Protein AF-A0AAD7VUY3-F1 (afdb_monomer)

Structure (mmCIF, N/CA/C/O backbone):
data_AF-A0AAD7VUY3-F1
#
_entry.id   AF-A0AAD7VUY3-F1
#
loop_
_atom_site.group_PDB
_atom_site.id
_atom_site.type_symbol
_atom_site.label_atom_id
_atom_site.label_alt_id
_atom_site.label_comp_id
_atom_site.label_asym_id
_atom_site.label_entity_id
_atom_site.label_seq_id
_atom_site.pdbx_PDB_ins_code
_atom_site.Cartn_x
_atom_site.Cartn_y
_atom_site.Cartn_z
_atom_site.occupancy
_atom_site.B_iso_or_equiv
_atom_site.auth_seq_id
_atom_site.auth_comp_id
_atom_site.auth_asym_id
_atom_site.auth_atom_id
_atom_site.pdbx_PDB_model_num
ATOM 1 N N . MET A 1 1 ? -23.467 48.777 14.451 1.00 49.25 1 MET A N 1
ATOM 2 C CA . MET A 1 1 ? -23.912 47.807 13.416 1.00 49.25 1 MET A CA 1
ATOM 3 C C . MET A 1 1 ? -22.967 47.693 12.213 1.00 49.25 1 MET A C 1
ATOM 5 O O . MET A 1 1 ? -22.760 46.587 11.732 1.00 49.25 1 MET A O 1
ATOM 9 N N . THR A 1 2 ? -22.327 48.772 11.754 1.00 51.03 2 THR A N 1
ATOM 10 C CA . THR A 1 2 ? -21.418 48.788 10.582 1.00 51.03 2 THR A CA 1
ATOM 11 C C . THR A 1 2 ? -20.082 48.049 10.770 1.00 51.03 2 THR A C 1
ATOM 13 O O . THR A 1 2 ? -19.564 47.481 9.811 1.00 51.03 2 THR A O 1
ATOM 16 N N . SER A 1 3 ? -19.543 47.985 11.994 1.00 47.75 3 SER A N 1
ATOM 17 C CA . SER A 1 3 ? -18.291 47.259 12.289 1.00 47.75 3 SER A CA 1
ATOM 18 C C . SER A 1 3 ? -18.449 45.731 12.173 1.00 47.75 3 SER A C 1
ATOM 20 O O . SER A 1 3 ? -17.678 45.078 11.480 1.00 47.75 3 SER A O 1
ATOM 22 N N . ILE A 1 4 ? -19.532 45.169 12.726 1.00 52.69 4 ILE A N 1
ATOM 23 C CA . ILE A 1 4 ? -19.824 43.721 12.690 1.00 52.69 4 ILE A CA 1
ATOM 24 C C . ILE A 1 4 ? -20.051 43.229 11.248 1.00 52.69 4 ILE A C 1
ATOM 26 O O . ILE A 1 4 ? -19.626 42.134 10.880 1.00 52.69 4 ILE A O 1
ATOM 30 N N . HIS A 1 5 ? -20.665 44.059 10.400 1.00 52.66 5 HIS A N 1
ATOM 31 C CA . HIS A 1 5 ? -20.890 43.729 8.992 1.00 52.66 5 HIS A CA 1
ATOM 32 C C . HIS A 1 5 ? -19.583 43.706 8.177 1.00 52.66 5 HIS A C 1
ATOM 34 O O . HIS A 1 5 ? -19.385 42.805 7.361 1.00 52.66 5 HIS A O 1
ATOM 40 N N . LYS A 1 6 ? -18.646 44.629 8.451 1.00 54.22 6 LYS A N 1
ATOM 41 C CA . LYS A 1 6 ? -17.306 44.630 7.836 1.00 54.22 6 LYS A CA 1
ATOM 42 C C . LYS A 1 6 ? -16.489 43.399 8.229 1.00 54.22 6 LYS A C 1
ATOM 44 O O . LYS A 1 6 ? -15.856 42.806 7.359 1.00 54.22 6 LYS A O 1
ATOM 49 N N . THR A 1 7 ? -16.534 42.978 9.492 1.00 55.50 7 THR A N 1
ATOM 50 C CA . THR A 1 7 ? -15.784 41.804 9.972 1.00 55.50 7 THR A CA 1
ATOM 51 C C . THR A 1 7 ? -16.314 40.502 9.366 1.00 55.50 7 THR A C 1
ATOM 53 O O . THR A 1 7 ? -15.530 39.686 8.884 1.00 55.50 7 THR A O 1
ATOM 56 N N . ASN A 1 8 ? -17.640 40.338 9.276 1.00 55.97 8 ASN A N 1
ATOM 57 C CA . ASN A 1 8 ? -18.258 39.171 8.633 1.00 55.97 8 ASN A CA 1
ATOM 58 C C . ASN A 1 8 ? -18.001 39.119 7.118 1.00 55.97 8 ASN A C 1
ATOM 60 O O . ASN A 1 8 ? -17.794 38.041 6.556 1.00 55.97 8 ASN A O 1
ATOM 64 N N . PHE A 1 9 ? -17.964 40.275 6.453 1.00 64.19 9 PHE A N 1
ATOM 65 C CA . PHE A 1 9 ? -17.637 40.372 5.032 1.00 64.19 9 PHE A CA 1
ATOM 66 C C . PHE A 1 9 ? -16.157 40.067 4.754 1.00 64.19 9 PHE A C 1
ATOM 68 O O . PHE A 1 9 ? -15.855 39.267 3.868 1.00 64.19 9 PHE A O 1
ATOM 75 N N . MET A 1 10 ? -15.231 40.613 5.552 1.00 55.19 10 MET A N 1
ATOM 76 C CA . MET A 1 10 ? -13.801 40.301 5.430 1.00 55.19 10 MET A CA 1
ATOM 77 C C . MET A 1 10 ? -13.509 38.825 5.717 1.00 55.19 10 MET A C 1
ATOM 79 O O . MET A 1 10 ? -12.757 38.199 4.971 1.00 55.19 10 MET A O 1
ATOM 83 N N . HIS A 1 11 ? -14.153 38.235 6.728 1.00 57.66 11 HIS A N 1
ATOM 84 C CA . HIS A 1 11 ? -14.020 36.809 7.027 1.00 57.66 11 HIS A CA 1
ATOM 85 C C . HIS A 1 11 ? -14.556 35.927 5.882 1.00 57.66 11 HIS A C 1
ATOM 87 O O . HIS A 1 11 ? -13.942 34.917 5.525 1.00 57.66 11 HIS A O 1
ATOM 93 N N . ARG A 1 12 ? -15.656 36.329 5.226 1.00 53.75 12 ARG A N 1
ATOM 94 C CA . ARG A 1 12 ? -16.167 35.675 4.005 1.00 53.75 12 ARG A CA 1
ATOM 95 C C . ARG A 1 12 ? -15.212 35.797 2.815 1.00 53.75 12 ARG A C 1
ATOM 97 O O . ARG A 1 12 ? -15.033 34.826 2.088 1.00 53.75 12 ARG A O 1
ATOM 104 N N . ILE A 1 13 ? -14.556 36.941 2.629 1.00 61.34 13 ILE A N 1
ATOM 105 C CA . ILE A 1 13 ? -13.566 37.124 1.554 1.00 61.34 13 ILE A CA 1
ATOM 106 C C . ILE A 1 13 ? -12.300 36.305 1.822 1.00 61.34 13 ILE A C 1
ATOM 108 O O . ILE A 1 13 ? -11.814 35.636 0.914 1.00 61.34 13 ILE A O 1
ATOM 112 N N . GLN A 1 14 ? -11.787 36.303 3.055 1.00 54.50 14 GLN A N 1
ATOM 113 C CA . GLN A 1 14 ? -10.605 35.521 3.434 1.00 54.50 14 GLN A CA 1
ATOM 114 C C . GLN A 1 14 ? -10.856 34.008 3.392 1.00 54.50 14 GLN A C 1
ATOM 116 O O . GLN A 1 14 ? -9.965 33.236 3.041 1.00 54.50 14 GLN A O 1
ATOM 121 N N . SER A 1 15 ? -12.061 33.548 3.733 1.00 56.47 15 SER A N 1
ATOM 122 C CA . SER A 1 15 ? -12.431 32.135 3.573 1.00 56.47 15 SER A CA 1
ATOM 123 C C . SER A 1 15 ? -12.619 31.764 2.098 1.00 56.47 15 SER A C 1
ATOM 125 O O . SER A 1 15 ? -12.082 30.748 1.659 1.00 56.47 15 SER A O 1
ATOM 127 N N . ALA A 1 16 ? -13.269 32.613 1.295 1.00 56.62 16 ALA A N 1
ATOM 128 C CA . ALA A 1 16 ? -13.410 32.398 -0.145 1.00 56.62 16 ALA A CA 1
ATOM 129 C C . ALA A 1 16 ? -12.061 32.421 -0.887 1.00 56.62 16 ALA A C 1
ATOM 131 O O . ALA A 1 16 ? -11.849 31.613 -1.794 1.00 56.62 16 ALA A O 1
ATOM 132 N N . SER A 1 17 ? -11.128 33.298 -0.501 1.00 57.00 17 SER A N 1
ATOM 133 C CA . SER A 1 17 ? -9.780 33.347 -1.076 1.00 57.00 17 SER A CA 1
ATOM 134 C C . SER A 1 17 ? -8.950 32.128 -0.675 1.00 57.00 17 SER A C 1
ATOM 136 O O . SER A 1 17 ? -8.280 31.561 -1.533 1.00 57.00 17 SER A O 1
ATOM 138 N N . ARG A 1 18 ? -9.062 31.642 0.571 1.00 57.91 18 ARG A N 1
ATOM 139 C CA . ARG A 1 18 ? -8.413 30.393 1.009 1.00 57.91 18 ARG A CA 1
ATOM 140 C C . ARG A 1 18 ? -8.935 29.165 0.265 1.00 57.91 18 ARG A C 1
ATOM 142 O O . ARG A 1 18 ? -8.127 28.357 -0.183 1.00 57.91 18 ARG A O 1
ATOM 149 N N . VAL A 1 19 ? -10.247 29.053 0.054 1.00 60.50 19 VAL A N 1
ATOM 150 C CA . VAL A 1 19 ? -10.844 27.948 -0.722 1.00 60.50 19 VAL A CA 1
ATOM 151 C C . VAL A 1 19 ? -10.432 28.018 -2.196 1.00 60.50 19 VAL A C 1
ATOM 153 O O . VAL A 1 19 ? -10.060 26.999 -2.778 1.00 60.50 19 VAL A O 1
ATOM 156 N N . LYS A 1 20 ? -10.428 29.210 -2.807 1.00 61.38 20 LYS A N 1
ATOM 157 C CA . LYS A 1 20 ? -9.933 29.400 -4.183 1.00 61.38 20 LYS A CA 1
ATOM 158 C C . LYS A 1 20 ? -8.442 29.075 -4.308 1.00 61.38 20 LYS A C 1
ATOM 160 O O . LYS A 1 20 ? -8.053 28.413 -5.265 1.00 61.38 20 LYS A O 1
ATOM 165 N N . LEU A 1 21 ? -7.624 29.467 -3.330 1.00 62.03 21 LEU A N 1
ATOM 166 C CA . LEU A 1 21 ? -6.188 29.182 -3.304 1.00 62.03 21 LEU A CA 1
ATOM 167 C C . LEU A 1 21 ? -5.911 27.680 -3.149 1.00 62.03 21 LEU A C 1
ATOM 169 O O . LEU A 1 21 ? -5.050 27.141 -3.836 1.00 62.03 21 LEU A O 1
ATOM 173 N N . GLN A 1 22 ? -6.658 26.980 -2.293 1.00 64.06 22 GLN A N 1
ATOM 174 C CA . GLN A 1 22 ? -6.544 25.526 -2.141 1.00 64.06 22 GLN A CA 1
ATOM 175 C C . GLN A 1 22 ? -6.970 24.777 -3.410 1.00 64.06 22 GLN A C 1
ATOM 177 O O . GLN A 1 22 ? -6.267 23.863 -3.838 1.00 64.06 22 GLN A O 1
ATOM 182 N N . ARG A 1 23 ? -8.061 25.207 -4.059 1.00 65.44 23 ARG A N 1
ATOM 183 C CA . ARG A 1 23 ? -8.485 24.670 -5.363 1.00 65.44 23 ARG A CA 1
ATOM 184 C C . ARG A 1 23 ? -7.427 24.902 -6.441 1.00 65.44 23 ARG A C 1
ATOM 186 O O . ARG A 1 23 ? -7.084 23.965 -7.151 1.00 65.44 23 ARG A O 1
ATOM 193 N N . GLY A 1 24 ? -6.855 26.106 -6.510 1.00 72.06 24 GLY A N 1
ATOM 194 C CA . GLY A 1 24 ? -5.771 26.427 -7.442 1.00 72.06 24 GLY A CA 1
ATOM 195 C C . GLY A 1 24 ? -4.527 25.561 -7.226 1.00 72.06 24 GLY A C 1
ATOM 196 O O . GLY A 1 24 ? -3.965 25.041 -8.183 1.00 72.06 24 GLY A O 1
ATOM 197 N N . ARG A 1 25 ? -4.138 25.316 -5.967 1.00 71.50 25 ARG A N 1
ATOM 198 C CA . ARG A 1 25 ? -3.002 24.436 -5.634 1.00 71.50 25 ARG A CA 1
ATOM 199 C C . ARG A 1 25 ? -3.239 22.984 -6.057 1.00 71.50 25 ARG A C 1
ATOM 201 O O . ARG A 1 25 ? -2.331 22.373 -6.608 1.00 71.50 25 ARG A O 1
ATOM 208 N N . ALA A 1 26 ? -4.439 22.447 -5.833 1.00 76.38 26 ALA A N 1
ATOM 209 C CA . ALA A 1 26 ? -4.783 21.083 -6.238 1.00 76.38 26 ALA A CA 1
ATOM 210 C C . ALA A 1 26 ? -4.797 20.922 -7.767 1.00 76.38 26 ALA A C 1
ATOM 212 O O . ALA A 1 26 ? -4.231 19.965 -8.290 1.00 76.38 26 ALA A O 1
ATOM 213 N N . VAL A 1 27 ? -5.384 21.885 -8.484 1.00 82.69 27 VAL A N 1
ATOM 214 C CA . VAL A 1 27 ? -5.418 21.887 -9.955 1.00 82.69 27 VAL A CA 1
ATOM 215 C C . VAL A 1 27 ? -4.010 21.989 -10.538 1.00 82.69 27 VAL A C 1
ATOM 217 O O . VAL A 1 27 ? -3.681 21.218 -11.432 1.00 82.69 27 VAL A O 1
ATOM 220 N N . ASN A 1 28 ? -3.151 22.858 -9.997 1.00 83.75 28 ASN A N 1
ATOM 221 C CA . ASN A 1 28 ? -1.761 22.974 -10.450 1.00 83.75 28 ASN A CA 1
ATOM 222 C C . ASN A 1 28 ? -0.971 21.678 -10.234 1.00 83.75 28 ASN A C 1
ATOM 224 O O . ASN A 1 28 ? -0.185 21.287 -11.092 1.00 83.75 28 ASN A O 1
ATOM 228 N N . PHE A 1 29 ? -1.194 20.988 -9.113 1.00 83.25 29 PHE A N 1
ATOM 229 C CA . PHE A 1 29 ? -0.543 19.708 -8.840 1.00 83.25 29 PHE A CA 1
ATOM 230 C C . PHE A 1 29 ? -0.983 18.631 -9.841 1.00 83.25 29 PHE A C 1
ATOM 232 O O . PHE A 1 29 ? -0.140 17.964 -10.431 1.00 83.25 29 PHE A O 1
ATOM 239 N N . ILE A 1 30 ? -2.290 18.518 -10.099 1.00 87.50 30 ILE A N 1
ATOM 240 C CA . ILE A 1 30 ? -2.850 17.584 -11.090 1.00 87.50 30 ILE A CA 1
ATOM 241 C C . ILE A 1 30 ? -2.333 17.901 -12.496 1.00 87.50 30 ILE A C 1
ATOM 243 O O . ILE A 1 30 ? -1.895 16.999 -13.209 1.00 87.50 30 ILE A O 1
ATOM 247 N N . ALA A 1 31 ? -2.336 19.179 -12.881 1.00 88.88 31 ALA A N 1
ATOM 248 C CA . ALA A 1 31 ? -1.786 19.626 -14.154 1.00 88.88 31 ALA A CA 1
ATOM 249 C C . ALA A 1 31 ? -0.306 19.241 -14.283 1.00 88.88 31 ALA A C 1
ATOM 251 O O . ALA A 1 31 ? 0.098 18.773 -15.339 1.00 88.88 31 ALA A O 1
ATOM 252 N N . GLY A 1 32 ? 0.477 19.341 -13.203 1.00 89.38 32 GLY A N 1
ATOM 253 C CA . GLY A 1 32 ? 1.874 18.904 -13.169 1.00 89.38 32 GLY A CA 1
ATOM 254 C C . GLY A 1 32 ? 2.071 17.433 -13.553 1.00 89.38 32 GLY A C 1
ATOM 255 O O . GLY A 1 32 ? 2.953 17.137 -14.355 1.00 89.38 32 GLY A O 1
ATOM 256 N N . PHE A 1 33 ? 1.225 16.519 -13.062 1.00 91.25 33 PHE A N 1
ATOM 257 C CA . PHE A 1 33 ? 1.285 15.094 -13.430 1.00 91.25 33 PHE A CA 1
ATOM 258 C C . PHE A 1 33 ? 0.989 14.854 -14.914 1.00 91.25 33 PHE A C 1
ATOM 260 O O . PHE A 1 33 ? 1.693 14.083 -15.568 1.00 91.25 33 PHE A O 1
ATOM 267 N N . TYR A 1 34 ? -0.018 15.536 -15.465 1.00 92.75 34 TYR A N 1
ATOM 268 C CA . TYR A 1 34 ? -0.340 15.422 -16.888 1.00 92.75 34 TYR A CA 1
ATOM 269 C C . TYR A 1 34 ? 0.725 16.065 -17.776 1.00 92.75 34 TYR A C 1
ATOM 271 O O . TYR A 1 34 ? 1.103 15.472 -18.780 1.00 92.75 34 TYR A O 1
ATOM 279 N N . ILE A 1 35 ? 1.254 17.230 -17.395 1.00 93.62 35 ILE A N 1
ATOM 280 C CA . ILE A 1 35 ? 2.350 17.892 -18.113 1.00 93.62 35 ILE A CA 1
ATOM 281 C C . ILE A 1 35 ? 3.584 16.986 -18.127 1.00 93.62 35 ILE A C 1
ATOM 283 O O . ILE A 1 35 ? 4.154 16.769 -19.191 1.00 93.62 35 ILE A O 1
ATOM 287 N N . ALA A 1 36 ? 3.962 16.399 -16.987 1.00 91.19 36 ALA A N 1
ATOM 288 C CA . ALA A 1 36 ? 5.083 15.462 -16.915 1.00 91.19 36 ALA A CA 1
ATOM 289 C C . ALA A 1 36 ? 4.868 14.228 -17.809 1.00 91.19 36 ALA A C 1
ATOM 291 O O . ALA A 1 36 ? 5.777 13.833 -18.537 1.00 91.19 36 ALA A O 1
ATOM 292 N N . SER A 1 37 ? 3.660 13.653 -17.808 1.00 93.12 37 SER A N 1
ATOM 293 C CA . SER A 1 37 ? 3.309 12.523 -18.680 1.00 93.12 37 SER A CA 1
ATOM 294 C C . SER A 1 37 ? 3.383 12.895 -20.168 1.00 93.12 37 SER A C 1
ATOM 296 O O . SER A 1 37 ? 3.975 12.158 -20.953 1.00 93.12 37 SER A O 1
ATOM 298 N N . ILE A 1 38 ? 2.867 14.066 -20.559 1.00 93.06 38 ILE A N 1
ATOM 299 C CA . ILE A 1 38 ? 2.923 14.565 -21.943 1.00 93.06 38 ILE A CA 1
ATOM 300 C C . ILE A 1 38 ? 4.368 14.833 -22.374 1.00 93.06 38 ILE A C 1
ATOM 302 O O . ILE A 1 38 ? 4.745 14.460 -23.482 1.00 93.06 38 ILE A O 1
ATOM 306 N N . LEU A 1 39 ? 5.188 15.442 -21.513 1.00 93.44 39 LEU A N 1
ATOM 307 C CA . LEU A 1 39 ? 6.605 15.685 -21.796 1.00 93.44 39 LEU A CA 1
ATOM 308 C C . LEU A 1 39 ? 7.374 14.372 -21.988 1.00 93.44 39 LEU A C 1
ATOM 310 O O . LEU A 1 39 ? 8.147 14.254 -22.936 1.00 93.44 39 LEU A O 1
ATOM 314 N N . LEU A 1 40 ? 7.121 13.366 -21.146 1.00 91.75 40 LEU A N 1
ATOM 315 C CA . LEU A 1 40 ? 7.700 12.030 -21.313 1.00 91.75 40 LEU A CA 1
ATOM 316 C C . LEU A 1 40 ? 7.241 11.369 -22.617 1.00 91.75 40 LEU A C 1
ATOM 318 O O . LEU A 1 40 ? 8.068 10.823 -23.339 1.00 91.75 40 LEU A O 1
ATOM 322 N N . LEU A 1 41 ? 5.953 11.451 -22.960 1.00 92.38 41 LEU A N 1
ATOM 323 C CA . LEU A 1 41 ? 5.436 10.936 -24.233 1.00 92.38 41 LEU A CA 1
ATOM 324 C C . LEU A 1 41 ? 6.047 11.654 -25.441 1.00 92.38 41 LEU A C 1
ATOM 326 O O . LEU A 1 41 ? 6.324 11.009 -26.450 1.00 92.38 41 LEU A O 1
ATOM 330 N N . ALA A 1 42 ? 6.291 12.962 -25.343 1.00 92.88 42 ALA A N 1
ATOM 331 C CA . ALA A 1 42 ? 6.968 13.723 -26.387 1.00 92.88 42 ALA A CA 1
ATOM 332 C C . ALA A 1 42 ? 8.421 13.256 -26.570 1.00 92.88 42 ALA A C 1
ATOM 334 O O . ALA A 1 42 ? 8.836 13.023 -27.705 1.00 92.88 42 ALA A O 1
ATOM 335 N N . ALA A 1 43 ? 9.157 13.039 -25.475 1.00 90.94 43 ALA A N 1
ATOM 336 C CA . ALA A 1 43 ? 10.514 12.490 -25.515 1.00 90.94 43 ALA A CA 1
ATOM 337 C C . ALA A 1 43 ? 10.540 11.073 -26.119 1.00 90.94 43 ALA A C 1
ATOM 339 O O . ALA A 1 43 ? 11.304 10.802 -27.042 1.00 90.94 43 ALA A O 1
ATOM 340 N N . ILE A 1 44 ? 9.634 10.192 -25.682 1.00 91.56 44 ILE A N 1
ATOM 341 C CA . ILE A 1 44 ? 9.468 8.837 -26.237 1.00 91.56 44 ILE A CA 1
ATOM 342 C C . ILE A 1 44 ? 9.139 8.895 -27.735 1.00 91.56 44 ILE A C 1
ATOM 344 O O . ILE A 1 44 ? 9.665 8.107 -28.520 1.00 91.56 44 ILE A O 1
ATOM 348 N N . GLY A 1 45 ? 8.276 9.827 -28.147 1.00 91.06 45 GLY A N 1
ATOM 349 C CA . GLY A 1 45 ? 7.898 10.027 -29.544 1.00 91.06 45 GLY A CA 1
ATOM 350 C C . GLY A 1 45 ? 9.052 10.532 -30.411 1.00 91.06 45 GLY A C 1
ATOM 351 O O . GLY A 1 45 ? 9.171 10.114 -31.562 1.00 91.06 45 GLY A O 1
ATOM 352 N N . GLN A 1 46 ? 9.919 11.391 -29.872 1.00 90.94 46 GLN A N 1
ATOM 353 C CA . GLN A 1 46 ? 11.132 11.842 -30.554 1.00 90.94 46 GLN A CA 1
ATOM 354 C C . GLN A 1 46 ? 12.106 10.679 -30.781 1.00 90.94 46 GLN A C 1
ATOM 356 O O . GLN A 1 46 ? 12.549 10.476 -31.911 1.00 90.94 46 GLN A O 1
ATOM 361 N N . GLU A 1 47 ? 12.367 9.876 -29.750 1.00 87.44 47 GLU A N 1
ATOM 362 C CA . GLU A 1 47 ? 13.210 8.677 -29.861 1.00 87.44 47 GLU A CA 1
ATOM 363 C C . GLU A 1 47 ? 12.620 7.651 -30.837 1.00 87.44 47 GLU A C 1
ATOM 365 O O . GLU A 1 47 ? 13.329 7.053 -31.643 1.00 87.44 47 GLU A O 1
ATOM 370 N N . HIS A 1 48 ? 11.294 7.487 -30.844 1.00 88.88 48 HIS A N 1
ATOM 371 C CA . HIS A 1 48 ? 10.619 6.611 -31.800 1.00 88.88 48 HIS A CA 1
ATOM 372 C C . HIS A 1 48 ? 10.768 7.098 -33.251 1.00 88.88 48 HIS A C 1
ATOM 374 O O . HIS A 1 48 ? 10.935 6.283 -34.158 1.00 88.88 48 HIS A O 1
ATOM 380 N N . ARG A 1 49 ? 10.755 8.417 -33.492 1.00 87.44 49 ARG A N 1
ATOM 381 C CA . ARG A 1 49 ? 11.020 8.981 -34.827 1.00 87.44 49 ARG A CA 1
ATOM 382 C C . ARG A 1 49 ? 12.445 8.686 -35.280 1.00 87.44 49 ARG A C 1
ATOM 384 O O . ARG A 1 49 ? 12.617 8.217 -36.402 1.00 87.44 49 ARG A O 1
ATOM 391 N N . LEU A 1 50 ? 13.431 8.898 -34.407 1.00 85.94 50 LEU A N 1
ATOM 392 C CA . LEU A 1 50 ? 14.834 8.590 -34.692 1.00 85.94 50 LEU A CA 1
ATOM 393 C C . LEU A 1 50 ? 15.028 7.096 -34.991 1.00 85.94 50 LEU A C 1
ATOM 395 O O . LEU A 1 50 ? 15.663 6.726 -35.978 1.00 85.94 50 LEU A O 1
ATOM 399 N N . TYR A 1 51 ? 14.399 6.237 -34.192 1.00 85.19 51 TYR A N 1
ATOM 400 C CA . TYR A 1 51 ? 14.363 4.801 -34.436 1.00 85.19 51 TYR A CA 1
ATOM 401 C C . TYR A 1 51 ? 13.786 4.471 -35.816 1.00 85.19 51 TYR A C 1
ATOM 403 O O . TYR A 1 51 ? 14.397 3.740 -36.590 1.00 85.19 51 TYR A O 1
ATOM 411 N N . SER A 1 52 ? 12.631 5.050 -36.159 1.00 83.81 52 SER A N 1
ATOM 412 C CA . SER A 1 52 ? 11.976 4.789 -37.443 1.00 83.81 52 SER A CA 1
ATOM 413 C C . SER A 1 52 ? 12.814 5.235 -38.646 1.00 83.81 52 SER A C 1
ATOM 415 O O . SER A 1 52 ? 12.754 4.58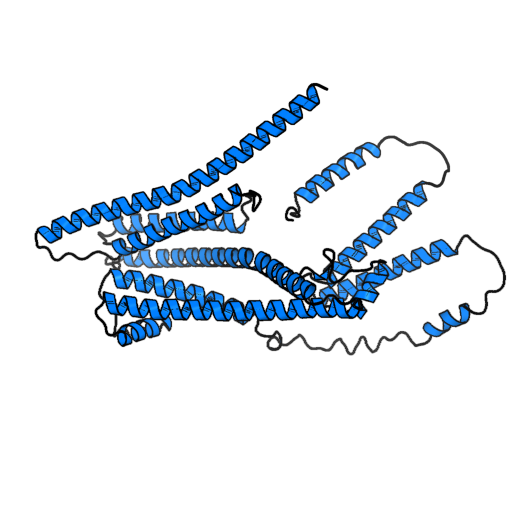2 -39.685 1.00 83.81 52 SER A O 1
ATOM 417 N N . SER A 1 53 ? 13.626 6.294 -38.515 1.00 84.88 53 SER A N 1
ATOM 418 C CA . SER A 1 53 ? 14.593 6.675 -39.553 1.00 84.88 53 SER A CA 1
ATOM 419 C C . SER A 1 53 ? 15.753 5.688 -39.659 1.00 84.88 53 SER A C 1
ATOM 421 O O . SER A 1 53 ? 16.071 5.265 -40.762 1.00 84.88 53 SER A O 1
ATOM 423 N N . LEU A 1 54 ? 16.321 5.243 -38.535 1.00 85.00 54 LEU A N 1
ATOM 424 C CA . LEU A 1 54 ? 17.455 4.309 -38.525 1.00 85.00 54 LEU A CA 1
ATOM 425 C C . LEU A 1 54 ? 17.086 2.929 -39.085 1.00 85.00 54 LEU A C 1
ATOM 427 O O . LEU A 1 54 ? 17.860 2.325 -39.823 1.00 85.00 54 LEU A O 1
ATOM 431 N N . VAL A 1 55 ? 15.876 2.451 -38.785 1.00 86.12 55 VAL A N 1
ATOM 432 C CA . VAL A 1 55 ? 15.346 1.205 -39.360 1.00 86.12 55 VAL A CA 1
ATOM 433 C C . VAL A 1 55 ? 15.079 1.359 -40.859 1.00 86.12 55 VAL A C 1
ATOM 435 O O . VAL A 1 55 ? 15.290 0.420 -41.623 1.00 86.12 55 VAL A O 1
ATOM 438 N N . ARG A 1 56 ? 14.652 2.547 -41.310 1.00 82.06 56 ARG A N 1
ATOM 439 C CA . ARG A 1 56 ? 14.467 2.840 -42.740 1.00 82.06 56 ARG A CA 1
ATOM 440 C C . ARG A 1 56 ? 15.788 2.828 -43.510 1.00 82.06 56 ARG A C 1
ATOM 442 O O . ARG A 1 56 ? 15.791 2.417 -44.667 1.00 82.06 56 ARG A O 1
ATOM 449 N N . ASP A 1 57 ? 16.877 3.211 -42.851 1.00 86.00 57 ASP A N 1
ATOM 450 C CA . ASP A 1 57 ? 18.246 3.145 -43.377 1.00 86.00 57 ASP A CA 1
ATOM 451 C C . ASP A 1 57 ? 18.845 1.723 -43.320 1.00 86.00 57 ASP A C 1
ATOM 453 O O . ASP A 1 57 ? 19.989 1.507 -43.716 1.00 86.00 57 ASP A O 1
ATOM 457 N N . GLY A 1 58 ? 18.066 0.729 -42.872 1.00 82.62 58 GLY A N 1
ATOM 458 C CA . GLY A 1 58 ? 18.429 -0.688 -42.900 1.00 82.62 58 GLY A CA 1
ATOM 459 C C . GLY A 1 58 ? 19.262 -1.168 -41.711 1.00 82.62 58 GLY A C 1
ATOM 460 O O . GLY A 1 58 ? 19.786 -2.280 -41.767 1.00 82.62 58 GLY A O 1
ATOM 461 N N . LEU A 1 59 ? 19.396 -0.373 -40.640 1.00 82.62 59 LEU A N 1
ATOM 462 C CA . LEU A 1 59 ? 20.067 -0.817 -39.416 1.00 82.62 59 LEU A CA 1
ATOM 463 C C . LEU A 1 59 ? 19.118 -1.637 -38.527 1.00 82.62 59 LEU A C 1
ATOM 465 O O . LEU A 1 59 ? 18.002 -1.209 -38.225 1.00 82.62 59 LEU A O 1
ATOM 469 N N . ASP A 1 60 ? 19.599 -2.785 -38.043 1.00 78.75 60 ASP A N 1
ATOM 470 C CA . ASP A 1 60 ? 18.907 -3.602 -37.040 1.00 78.75 60 ASP A CA 1
ATOM 471 C C . ASP A 1 60 ? 19.169 -3.033 -35.636 1.00 78.75 60 ASP A C 1
ATOM 473 O O . ASP A 1 60 ? 20.144 -3.369 -34.962 1.00 78.75 60 ASP A O 1
ATOM 477 N N . VAL A 1 61 ? 18.332 -2.076 -35.230 1.00 81.00 61 VAL A N 1
ATOM 478 C CA . VAL A 1 61 ? 18.415 -1.400 -33.929 1.00 81.00 61 VAL A CA 1
ATOM 479 C C . VAL A 1 61 ? 17.287 -1.902 -33.029 1.00 81.00 61 VAL A C 1
ATOM 481 O O . VAL A 1 61 ? 16.154 -2.099 -33.473 1.00 81.00 61 VAL A O 1
ATOM 484 N N . GLN A 1 62 ? 17.570 -2.072 -31.736 1.00 77.62 62 GLN A N 1
ATOM 485 C CA . GLN A 1 62 ? 16.584 -2.454 -30.722 1.00 77.62 62 GLN A CA 1
ATOM 486 C C . GLN A 1 62 ? 16.454 -1.375 -29.645 1.00 77.62 62 GLN A C 1
ATOM 488 O O . GLN A 1 62 ? 17.417 -0.688 -29.306 1.00 77.62 62 GLN A O 1
ATOM 493 N N . TYR A 1 63 ? 15.253 -1.231 -29.081 1.00 80.06 63 TYR A N 1
ATOM 494 C CA . TYR A 1 63 ? 15.011 -0.292 -27.985 1.00 80.06 63 TYR A CA 1
ATOM 495 C C . TYR A 1 63 ? 15.751 -0.699 -26.714 1.00 80.06 63 TYR A C 1
ATOM 497 O O . TYR A 1 63 ? 15.697 -1.857 -26.308 1.00 80.06 63 TYR A O 1
ATOM 505 N N . SER A 1 64 ? 16.361 0.270 -26.032 1.00 80.94 64 SER A N 1
ATOM 506 C CA . SER A 1 64 ? 17.021 0.049 -24.745 1.00 80.94 64 SER A CA 1
ATOM 507 C C . SER A 1 64 ? 16.021 -0.220 -23.609 1.00 80.94 64 SER A C 1
ATOM 509 O O . SER A 1 64 ? 14.831 0.095 -23.691 1.00 80.94 64 SER A O 1
ATOM 511 N N . GLN A 1 65 ? 16.507 -0.761 -22.489 1.00 74.75 65 GLN A N 1
ATOM 512 C CA . GLN A 1 65 ? 15.690 -0.961 -21.284 1.00 74.75 65 GLN A CA 1
ATOM 513 C C . GLN A 1 65 ? 15.162 0.370 -20.710 1.00 74.75 65 GLN A C 1
ATOM 515 O O . GLN A 1 65 ? 14.055 0.424 -20.161 1.00 74.75 65 GLN A O 1
ATOM 520 N N . GLY A 1 66 ? 15.934 1.452 -20.864 1.00 79.56 66 GLY A N 1
ATOM 521 C CA . GLY A 1 66 ? 15.545 2.798 -20.443 1.00 79.56 66 GLY A CA 1
ATOM 522 C C . GLY A 1 66 ? 14.305 3.304 -21.184 1.00 79.56 66 GLY A C 1
ATOM 523 O O . GLY A 1 66 ? 13.410 3.864 -20.554 1.00 79.56 66 GLY A O 1
ATOM 524 N N . TYR A 1 67 ? 14.192 3.015 -22.486 1.00 85.00 67 TYR A N 1
ATOM 525 C CA . TYR A 1 67 ? 13.019 3.372 -23.290 1.00 85.00 67 TYR A CA 1
ATOM 526 C C . TYR A 1 67 ? 11.733 2.750 -22.726 1.00 85.00 67 TYR A C 1
ATOM 528 O O . TYR A 1 67 ? 10.758 3.452 -22.456 1.00 85.00 67 TYR A O 1
ATOM 536 N N . TRP A 1 68 ? 11.741 1.441 -22.459 1.00 83.81 68 TRP A N 1
ATOM 537 C CA . TRP A 1 68 ? 10.574 0.744 -21.905 1.00 83.81 68 TRP A CA 1
ATOM 538 C C . TRP A 1 68 ? 10.233 1.193 -20.482 1.00 83.81 68 TRP A C 1
ATOM 540 O O . TRP A 1 68 ? 9.060 1.355 -20.147 1.00 83.81 68 TRP A O 1
ATOM 550 N N . SER A 1 69 ? 11.249 1.470 -19.663 1.00 83.06 69 SER A N 1
ATOM 551 C CA . SER A 1 69 ? 11.061 2.047 -18.325 1.00 83.06 69 SER A CA 1
ATOM 552 C C . SER A 1 69 ? 10.400 3.432 -18.388 1.00 83.06 69 SER A C 1
ATOM 554 O O . SER A 1 69 ? 9.507 3.730 -17.590 1.00 83.06 69 SER A O 1
ATOM 556 N N . ALA A 1 70 ? 10.769 4.261 -19.370 1.00 86.44 70 ALA A N 1
ATOM 557 C CA . ALA A 1 70 ? 10.152 5.566 -19.600 1.00 86.44 70 ALA A CA 1
ATOM 558 C C . ALA A 1 70 ? 8.687 5.443 -20.048 1.00 86.44 70 ALA A C 1
ATOM 560 O O . ALA A 1 70 ? 7.836 6.178 -19.544 1.00 86.44 70 ALA A O 1
ATOM 561 N N . VAL A 1 71 ? 8.366 4.479 -20.922 1.00 88.25 71 VAL A N 1
ATOM 562 C CA . VAL A 1 71 ? 6.981 4.185 -21.341 1.00 88.25 71 VAL A CA 1
ATOM 563 C C . VAL A 1 71 ? 6.115 3.804 -20.140 1.00 88.25 71 VAL A C 1
ATOM 565 O O . VAL A 1 71 ? 5.055 4.398 -19.934 1.00 88.25 71 VAL A O 1
ATOM 568 N N . ILE A 1 72 ? 6.576 2.865 -19.306 1.00 85.56 72 ILE A N 1
ATOM 569 C CA . ILE A 1 72 ? 5.862 2.459 -18.082 1.00 85.56 72 ILE A CA 1
ATOM 570 C C . ILE A 1 72 ? 5.658 3.670 -17.161 1.00 85.56 72 ILE A C 1
ATOM 572 O O . ILE A 1 72 ? 4.558 3.897 -16.656 1.00 85.56 72 ILE A O 1
ATOM 576 N N . THR A 1 73 ? 6.693 4.491 -16.985 1.00 89.00 73 THR A N 1
ATOM 577 C CA . THR A 1 73 ? 6.648 5.693 -16.142 1.00 89.00 73 THR A CA 1
ATOM 578 C C . THR A 1 73 ? 5.640 6.726 -16.656 1.00 89.00 73 THR A C 1
ATOM 580 O O . THR A 1 73 ? 4.871 7.279 -15.869 1.00 89.00 73 THR A O 1
ATOM 583 N N . ALA A 1 74 ? 5.572 6.954 -17.970 1.00 91.00 74 ALA A N 1
ATOM 584 C CA . ALA A 1 74 ? 4.608 7.870 -18.579 1.00 91.00 74 ALA A CA 1
ATOM 585 C C . ALA A 1 74 ? 3.155 7.432 -18.321 1.00 91.00 74 ALA A C 1
ATOM 587 O O . ALA A 1 74 ? 2.310 8.267 -17.979 1.00 91.00 74 ALA A O 1
ATOM 588 N N . VAL A 1 75 ? 2.888 6.123 -18.419 1.00 90.31 75 VAL A N 1
ATOM 589 C CA . VAL A 1 75 ? 1.583 5.521 -18.099 1.00 90.31 75 VAL A CA 1
ATOM 590 C C . VAL A 1 75 ? 1.262 5.673 -16.611 1.00 90.31 75 VAL A C 1
ATOM 592 O O . VAL A 1 75 ? 0.155 6.083 -16.263 1.00 90.31 75 VAL A O 1
ATOM 595 N N . LEU A 1 76 ? 2.219 5.405 -15.720 1.00 88.31 76 LEU A N 1
ATOM 596 C CA . LEU A 1 76 ? 2.024 5.552 -14.273 1.00 88.31 76 LEU A CA 1
ATOM 597 C C . LEU A 1 76 ? 1.727 7.001 -13.868 1.00 88.31 76 LEU A C 1
ATOM 599 O O . LEU A 1 76 ? 0.824 7.233 -13.062 1.00 88.31 76 LEU A O 1
ATOM 603 N N . TYR A 1 77 ? 2.425 7.983 -14.447 1.00 91.12 77 TYR A N 1
ATOM 604 C CA . TYR A 1 77 ? 2.134 9.397 -14.199 1.00 91.12 77 TYR A CA 1
ATOM 605 C C . TYR A 1 77 ? 0.734 9.791 -14.672 1.00 91.12 77 TYR A C 1
ATOM 607 O O . TYR A 1 77 ? 0.027 10.496 -13.948 1.00 91.12 77 TYR A O 1
ATOM 615 N N . PHE A 1 78 ? 0.301 9.291 -15.833 1.00 92.50 78 PHE A N 1
ATOM 616 C CA . PHE A 1 78 ? -1.055 9.513 -16.333 1.00 92.50 78 PHE A CA 1
ATOM 617 C C . PHE A 1 78 ? -2.116 8.913 -15.400 1.00 92.50 78 PHE A C 1
ATOM 619 O O . PHE A 1 78 ? -3.064 9.598 -15.016 1.00 92.50 78 PHE A O 1
ATOM 626 N N . LEU A 1 79 ? -1.937 7.657 -14.976 1.00 91.69 79 LEU A N 1
ATOM 627 C CA . LEU A 1 79 ? -2.847 6.988 -14.040 1.00 91.69 79 LEU A CA 1
ATOM 628 C C . LEU A 1 79 ? -2.904 7.706 -12.687 1.00 91.69 79 LEU A C 1
ATOM 630 O O . LEU A 1 79 ? -3.986 7.871 -12.123 1.00 91.69 79 LEU A O 1
ATOM 634 N N . CYS A 1 80 ? -1.766 8.189 -12.185 1.00 90.38 80 CYS A N 1
ATOM 635 C CA . CYS A 1 80 ? -1.718 9.000 -10.971 1.00 90.38 80 CYS A CA 1
ATOM 636 C C . CYS A 1 80 ? -2.522 10.303 -11.139 1.00 90.38 80 CYS A C 1
ATOM 638 O O . CYS A 1 80 ? -3.360 10.633 -10.296 1.00 90.38 80 CYS A O 1
ATOM 640 N N . GLY A 1 81 ? -2.345 10.996 -12.270 1.00 91.19 81 GLY A N 1
ATOM 641 C CA . GLY A 1 81 ? -3.142 12.167 -12.641 1.00 91.19 81 GLY A CA 1
ATOM 642 C C . GLY A 1 81 ? -4.644 11.871 -12.682 1.00 91.19 81 GLY A C 1
ATOM 643 O O . GLY A 1 81 ? -5.438 12.655 -12.155 1.00 91.19 81 GLY A O 1
ATOM 644 N N . LEU A 1 82 ? -5.044 10.714 -13.219 1.00 92.62 82 LEU A N 1
ATOM 645 C CA . LEU A 1 82 ? -6.440 10.267 -13.279 1.00 92.62 82 LEU A CA 1
ATOM 646 C C . LEU A 1 82 ? -7.021 10.055 -11.878 1.00 92.62 82 LEU A C 1
ATOM 648 O O . LEU A 1 82 ? -8.088 10.589 -11.572 1.00 92.62 82 LEU A O 1
ATOM 652 N N . VAL A 1 83 ? -6.306 9.349 -10.998 1.00 89.75 83 VAL A N 1
ATOM 653 C CA . VAL A 1 83 ? -6.734 9.125 -9.605 1.00 89.75 83 VAL A CA 1
ATOM 654 C C . VAL A 1 83 ? -6.900 10.451 -8.860 1.00 89.75 83 VAL A C 1
ATOM 656 O O . VAL A 1 83 ? -7.907 10.664 -8.181 1.00 89.75 83 VAL A O 1
ATOM 659 N N . LEU A 1 84 ? -5.954 11.380 -9.015 1.00 87.25 84 LEU A N 1
ATOM 660 C CA . LEU A 1 84 ? -6.046 12.706 -8.399 1.00 87.25 84 LEU A CA 1
ATOM 661 C C . LEU A 1 84 ? -7.190 13.539 -8.989 1.00 87.25 84 LEU A C 1
ATOM 663 O O . LEU A 1 84 ? -7.857 14.267 -8.256 1.00 87.25 84 LEU A O 1
ATOM 667 N N . THR A 1 85 ? -7.463 13.397 -10.287 1.00 88.94 85 THR A N 1
ATOM 668 C CA . THR A 1 85 ? -8.609 14.038 -10.946 1.00 88.94 85 THR A CA 1
ATOM 669 C C . THR A 1 85 ? -9.918 13.497 -10.384 1.00 88.94 85 THR A C 1
ATOM 671 O O . THR A 1 85 ? -10.795 14.278 -10.026 1.00 88.94 85 THR A O 1
ATOM 674 N N . TRP A 1 86 ? -10.039 12.177 -10.225 1.00 89.81 86 TRP A N 1
ATOM 675 C CA . TRP A 1 86 ? -11.202 11.550 -9.595 1.00 89.81 86 TRP A CA 1
ATOM 676 C C . TRP A 1 86 ? -11.408 12.060 -8.165 1.00 89.81 86 TRP A C 1
ATOM 678 O O . TRP A 1 86 ? -12.521 12.424 -7.779 1.00 89.81 86 TRP A O 1
ATOM 688 N N . ASN A 1 87 ? -10.320 12.177 -7.402 1.00 86.00 87 ASN A N 1
ATOM 689 C CA . ASN A 1 87 ? -10.344 12.739 -6.056 1.00 86.00 87 ASN A CA 1
ATOM 690 C C . ASN A 1 87 ? -10.741 14.234 -6.052 1.00 86.00 87 ASN A C 1
ATOM 692 O O . ASN A 1 87 ? -11.499 14.688 -5.196 1.00 86.00 87 ASN A O 1
ATOM 696 N N . LEU A 1 88 ? -10.311 15.025 -7.033 1.00 84.69 88 LEU A N 1
ATOM 697 C CA . LEU A 1 88 ? -10.772 16.409 -7.152 1.00 84.69 88 LEU A CA 1
ATOM 698 C C . LEU A 1 88 ? -12.265 16.473 -7.499 1.00 84.69 88 LEU A C 1
ATOM 700 O O . LEU A 1 88 ? -13.000 17.259 -6.907 1.00 84.69 88 LEU A O 1
ATOM 704 N N . VAL A 1 89 ? -12.730 15.631 -8.421 1.00 87.56 89 VAL A N 1
ATOM 705 C CA . VAL A 1 89 ? -14.137 15.577 -8.839 1.00 87.56 89 VAL A CA 1
ATOM 706 C C . VAL A 1 89 ? -15.051 15.219 -7.666 1.00 87.56 89 VAL A C 1
ATOM 708 O O . VAL A 1 89 ? -16.096 15.849 -7.500 1.00 87.56 89 VAL A O 1
ATOM 711 N N . GLY A 1 90 ? -14.672 14.259 -6.820 1.00 84.56 90 GLY A N 1
ATOM 712 C CA . GLY A 1 90 ? -15.459 13.934 -5.627 1.00 84.56 90 GLY A CA 1
ATOM 713 C C . GLY A 1 90 ? -15.500 15.081 -4.609 1.00 84.56 90 GLY A C 1
ATOM 714 O O . GLY A 1 90 ? -16.559 15.343 -4.035 1.00 84.56 90 GLY A O 1
ATOM 715 N N . HIS A 1 91 ? -14.411 15.848 -4.467 1.00 80.12 91 HIS A N 1
ATOM 716 C CA . HIS A 1 91 ? -14.415 17.065 -3.653 1.00 80.12 91 HIS A CA 1
ATOM 717 C C . HIS A 1 91 ? -15.340 18.141 -4.245 1.00 80.12 91 HIS A C 1
ATOM 719 O O . HIS A 1 91 ? -16.112 18.765 -3.518 1.00 80.12 91 HIS A O 1
ATOM 725 N N . LEU A 1 92 ? -15.306 18.340 -5.567 1.00 81.00 92 LEU A N 1
ATOM 726 C CA . LEU A 1 92 ? -16.175 19.299 -6.259 1.00 81.00 92 LEU A CA 1
ATOM 727 C C . LEU A 1 92 ? -17.661 18.934 -6.140 1.00 81.00 92 LEU A C 1
ATOM 729 O O . LEU A 1 92 ? -18.497 19.832 -6.095 1.00 81.00 92 LEU A O 1
ATOM 733 N N . ARG A 1 93 ? -17.985 17.640 -6.030 1.00 85.44 93 ARG A N 1
ATOM 734 C CA . ARG A 1 93 ? -19.344 17.143 -5.750 1.00 85.44 93 ARG A CA 1
ATOM 735 C C . ARG A 1 93 ? -19.770 17.271 -4.284 1.00 85.44 93 ARG A C 1
ATOM 737 O O . ARG A 1 93 ? -20.893 16.907 -3.960 1.00 85.44 93 ARG A O 1
ATOM 744 N N . GLY A 1 94 ? -18.904 17.774 -3.403 1.00 78.25 94 GLY A N 1
ATOM 745 C CA . GLY A 1 94 ? -19.218 17.968 -1.986 1.00 78.25 94 GLY A CA 1
ATOM 746 C C . GLY A 1 94 ? -19.295 16.674 -1.174 1.00 78.25 94 GLY A C 1
ATOM 747 O O . GLY A 1 94 ? -19.805 16.701 -0.060 1.00 78.25 94 GLY A O 1
ATOM 748 N N . LEU A 1 95 ? -18.781 15.554 -1.700 1.00 77.94 95 LEU A N 1
ATOM 749 C CA . LEU A 1 95 ? -18.810 14.257 -1.011 1.00 77.94 95 LEU A CA 1
ATOM 750 C C . LEU A 1 95 ? -17.866 14.213 0.203 1.00 77.94 95 LEU A C 1
ATOM 752 O O . LEU A 1 95 ? -18.053 13.387 1.090 1.00 77.94 95 LEU A O 1
ATOM 756 N N . TYR A 1 96 ? -16.842 15.074 0.240 1.00 72.25 96 TYR A N 1
ATOM 757 C CA . TYR A 1 96 ? -15.895 15.173 1.353 1.00 72.25 96 TYR A CA 1
ATOM 758 C C . TYR A 1 96 ? -15.285 16.579 1.494 1.00 72.25 96 TYR A C 1
ATOM 760 O O . TYR A 1 96 ? -15.061 17.280 0.494 1.00 72.25 96 TYR A O 1
ATOM 768 N N . PRO A 1 97 ? -14.980 17.002 2.737 1.00 68.06 97 PRO A N 1
ATOM 769 C CA . PRO A 1 97 ? -14.393 18.308 3.014 1.00 68.06 97 PRO A CA 1
ATOM 770 C C . PRO A 1 97 ? -12.953 18.417 2.486 1.00 68.06 97 PRO A C 1
ATOM 772 O O . PRO A 1 97 ? -12.172 17.467 2.549 1.00 68.06 97 PRO A O 1
ATOM 775 N N . ALA A 1 98 ? -12.570 19.605 2.002 1.00 62.34 98 ALA A N 1
ATOM 776 C CA . ALA A 1 98 ? -11.182 19.909 1.642 1.00 62.34 98 ALA A CA 1
ATOM 777 C C . ALA A 1 98 ? -10.346 20.163 2.904 1.00 62.34 98 ALA A C 1
ATOM 779 O O . ALA A 1 98 ? -10.166 21.302 3.329 1.00 62.34 98 ALA A O 1
ATOM 780 N N . SER A 1 99 ? -9.812 19.102 3.504 1.00 58.81 99 SER A N 1
ATOM 781 C CA . SER A 1 99 ? -8.800 19.210 4.557 1.00 58.81 99 SER A CA 1
ATOM 782 C C . SER A 1 99 ? -7.429 18.826 3.997 1.00 58.81 99 SER A C 1
ATOM 784 O O . SER A 1 99 ? -7.143 17.644 3.813 1.00 58.81 99 SER A O 1
ATOM 786 N N . PHE A 1 100 ? -6.570 19.811 3.726 1.00 53.78 100 PHE A N 1
ATOM 787 C CA . PHE A 1 100 ? -5.175 19.584 3.331 1.00 53.78 100 PHE A CA 1
ATOM 788 C C . PHE A 1 100 ? -4.260 19.787 4.542 1.00 53.78 100 PHE A C 1
ATOM 790 O O . PHE A 1 100 ? -3.579 20.803 4.668 1.00 53.78 100 PHE A O 1
ATOM 797 N N . ILE A 1 101 ? -4.302 18.842 5.479 1.00 58.69 101 ILE A N 1
ATOM 798 C CA . ILE A 1 101 ? -3.396 18.822 6.629 1.00 58.69 101 ILE A CA 1
ATOM 799 C C . ILE A 1 101 ? -2.444 17.653 6.405 1.00 58.69 101 ILE A C 1
ATOM 801 O O . ILE A 1 101 ? -2.830 16.499 6.579 1.00 58.69 101 ILE A O 1
ATOM 805 N N . LEU A 1 102 ? -1.217 17.954 5.967 1.00 67.25 102 LEU A N 1
ATOM 806 C CA . LEU A 1 102 ? -0.190 16.926 5.803 1.00 67.25 102 LEU A CA 1
ATOM 807 C C . LEU A 1 102 ? 0.189 16.359 7.164 1.00 67.25 102 LEU A C 1
ATOM 809 O O . LEU A 1 102 ? 0.603 17.120 8.047 1.00 67.25 102 LEU A O 1
ATOM 813 N N . THR A 1 103 ? 0.113 15.037 7.288 1.00 76.00 103 THR A N 1
ATOM 814 C CA . THR A 1 103 ? 0.578 14.314 8.473 1.00 76.00 103 THR A CA 1
ATOM 815 C C . THR A 1 103 ? 2.108 14.329 8.547 1.00 76.00 103 THR A C 1
ATOM 817 O O . THR A 1 103 ? 2.792 14.497 7.535 1.00 76.00 103 THR A O 1
ATOM 820 N N . LEU A 1 104 ? 2.669 14.158 9.748 1.00 77.44 104 LEU A N 1
ATOM 821 C CA . LEU A 1 104 ? 4.124 14.074 9.941 1.00 77.44 104 LEU A CA 1
ATOM 822 C C . LEU A 1 104 ? 4.777 12.993 9.050 1.00 77.44 104 LEU A C 1
ATOM 824 O O . LEU A 1 104 ? 5.750 13.318 8.368 1.00 77.44 104 LEU A O 1
ATOM 828 N N . PRO A 1 105 ? 4.206 11.772 8.942 1.00 77.69 105 PRO A N 1
ATOM 829 C CA . PRO A 1 105 ? 4.714 10.746 8.029 1.00 77.69 105 PRO A CA 1
ATOM 830 C C . PRO A 1 105 ? 4.676 11.168 6.556 1.00 77.69 105 PRO A C 1
ATOM 832 O O . PRO A 1 105 ? 5.607 10.883 5.815 1.00 77.69 105 PRO A O 1
ATOM 835 N N . GLN A 1 106 ? 3.645 11.906 6.121 1.00 79.88 106 GLN A N 1
ATOM 836 C CA . GLN A 1 106 ? 3.576 12.411 4.742 1.00 79.88 106 GLN A CA 1
ATOM 837 C C . GLN A 1 106 ? 4.682 13.429 4.448 1.00 79.88 106 GLN A C 1
ATOM 839 O O . GLN A 1 106 ? 5.241 13.422 3.356 1.00 79.88 106 GLN A O 1
ATOM 844 N N . ARG A 1 107 ? 5.020 14.294 5.412 1.00 84.06 107 ARG A N 1
ATOM 845 C CA . ARG A 1 107 ? 6.113 15.271 5.258 1.00 84.06 107 ARG A CA 1
ATOM 846 C C . ARG A 1 107 ? 7.481 14.593 5.250 1.00 84.06 107 ARG A C 1
ATOM 848 O O . ARG A 1 107 ? 8.308 14.950 4.417 1.00 84.06 107 ARG A O 1
ATOM 855 N N . SER A 1 108 ? 7.687 13.613 6.135 1.00 85.38 108 SER A N 1
ATOM 856 C CA . SER A 1 108 ? 8.891 12.768 6.151 1.00 85.38 108 SER A CA 1
ATOM 857 C C . SER A 1 108 ? 9.090 12.094 4.796 1.00 85.38 108 SER A C 1
ATOM 859 O O . SER A 1 108 ? 10.132 12.254 4.170 1.00 85.38 108 SER A O 1
ATOM 861 N N . LEU A 1 109 ? 8.036 11.464 4.276 1.00 85.50 109 LEU A N 1
ATOM 862 C CA . LEU A 1 109 ? 8.053 10.773 2.991 1.00 85.50 109 LEU A CA 1
ATOM 863 C C . LEU A 1 109 ? 8.384 11.708 1.820 1.00 85.50 109 LEU A C 1
ATOM 865 O O . LEU A 1 109 ? 9.161 11.342 0.944 1.00 85.50 109 LEU A O 1
ATOM 869 N N . MET A 1 110 ? 7.862 12.939 1.815 1.00 85.62 110 MET A N 1
ATOM 870 C CA . MET A 1 110 ? 8.239 13.932 0.800 1.00 85.62 110 MET A CA 1
ATOM 871 C C . MET A 1 110 ? 9.729 14.290 0.861 1.00 85.62 110 MET A C 1
ATOM 873 O O . MET A 1 110 ? 10.371 14.386 -0.183 1.00 85.62 110 MET A O 1
ATOM 877 N N . LEU A 1 111 ? 10.282 14.474 2.065 1.00 86.81 111 LEU A N 1
ATOM 878 C CA . LEU A 1 111 ? 11.702 14.778 2.245 1.00 86.81 111 LEU A CA 1
ATOM 879 C C . LEU A 1 111 ? 12.581 13.598 1.821 1.00 86.81 111 LEU A C 1
ATOM 881 O O . LEU A 1 111 ? 13.557 13.793 1.107 1.00 86.81 111 LEU A O 1
ATOM 885 N N . GLN A 1 112 ? 12.214 12.377 2.202 1.00 89.50 112 GLN A N 1
ATOM 886 C CA . GLN A 1 112 ? 12.962 11.180 1.828 1.00 89.50 112 GLN A CA 1
ATOM 887 C C . GLN A 1 112 ? 12.962 10.957 0.311 1.00 89.50 112 GLN A C 1
ATOM 889 O O . GLN A 1 112 ? 14.012 10.650 -0.252 1.00 89.50 112 GLN A O 1
ATOM 894 N N . ILE A 1 113 ? 11.825 11.176 -0.366 1.00 89.06 113 ILE A N 1
ATOM 895 C CA . ILE A 1 113 ? 11.745 11.124 -1.836 1.00 89.06 113 ILE A CA 1
ATOM 896 C C . ILE A 1 113 ? 12.644 12.201 -2.467 1.00 89.06 113 ILE A C 1
ATOM 898 O O . ILE A 1 113 ? 13.313 11.946 -3.463 1.00 89.06 113 ILE A O 1
ATOM 902 N N . LEU A 1 114 ? 12.720 13.399 -1.886 1.00 90.56 114 LEU A N 1
ATOM 903 C CA . LEU A 1 114 ? 13.644 14.427 -2.369 1.00 90.56 114 LEU A CA 1
ATOM 904 C C . LEU A 1 114 ? 15.110 13.996 -2.187 1.00 90.56 114 LEU A C 1
ATOM 906 O O . LEU A 1 114 ? 15.906 14.125 -3.116 1.00 90.56 114 LEU A O 1
ATOM 910 N N . CYS A 1 115 ? 15.460 13.444 -1.023 1.00 90.62 115 CYS A N 1
ATOM 911 C CA . CYS A 1 115 ? 16.807 12.959 -0.731 1.00 90.62 115 CYS A CA 1
ATOM 912 C C . CYS A 1 115 ? 17.233 11.832 -1.678 1.00 90.62 115 CYS A C 1
ATOM 914 O O . CYS A 1 115 ? 18.339 11.893 -2.210 1.00 90.62 115 CYS A O 1
ATOM 916 N N . ILE A 1 116 ? 16.370 10.842 -1.939 1.00 90.75 116 ILE A N 1
ATOM 917 C CA . ILE A 1 116 ? 16.693 9.756 -2.878 1.00 90.75 116 ILE A CA 1
ATOM 918 C C . ILE A 1 116 ? 16.822 10.274 -4.315 1.00 90.75 116 ILE A C 1
ATOM 920 O O . ILE A 1 116 ? 17.708 9.827 -5.032 1.00 90.75 116 ILE A O 1
ATOM 924 N N . MET A 1 117 ? 16.021 11.260 -4.734 1.00 90.06 117 MET A N 1
ATOM 925 C CA . MET A 1 117 ? 16.158 11.860 -6.068 1.00 90.06 117 MET A CA 1
ATOM 926 C C . MET A 1 117 ? 17.484 12.608 -6.227 1.00 90.06 117 MET A C 1
ATOM 928 O O . MET A 1 117 ? 18.157 12.440 -7.242 1.00 90.06 117 MET A O 1
ATOM 932 N N . ILE A 1 118 ? 17.889 13.388 -5.221 1.00 92.06 118 ILE A N 1
ATOM 933 C CA . ILE A 1 118 ? 19.198 14.061 -5.208 1.00 92.06 118 ILE A CA 1
ATOM 934 C C . ILE A 1 118 ? 20.326 13.024 -5.199 1.00 92.06 118 ILE A C 1
ATOM 936 O O . ILE A 1 118 ? 21.298 13.173 -5.934 1.00 92.06 118 ILE A O 1
ATOM 940 N N . TRP A 1 119 ? 20.181 11.954 -4.415 1.00 92.94 119 TRP A N 1
ATOM 941 C CA . TRP A 1 119 ? 21.152 10.865 -4.343 1.00 92.94 119 TRP A CA 1
ATOM 942 C C . TRP A 1 119 ? 21.324 10.142 -5.685 1.00 92.94 119 TRP A C 1
ATOM 944 O O . TRP A 1 119 ? 22.451 9.913 -6.126 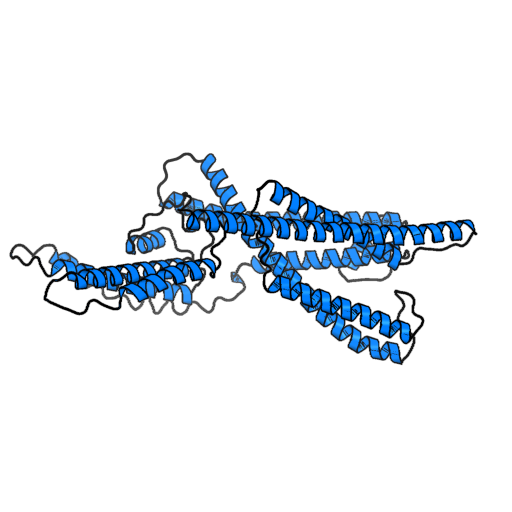1.00 92.94 119 TRP A O 1
ATOM 954 N N . LEU A 1 120 ? 20.219 9.818 -6.363 1.00 89.75 120 LEU A N 1
ATOM 955 C CA . LEU A 1 120 ? 20.222 9.171 -7.678 1.00 89.75 120 LEU A CA 1
ATOM 956 C C . LEU A 1 120 ? 20.792 10.089 -8.763 1.00 89.75 120 LEU A C 1
ATOM 958 O O . LEU A 1 120 ? 21.641 9.656 -9.539 1.00 89.75 120 LEU A O 1
ATOM 962 N N . ALA A 1 121 ? 20.385 11.361 -8.791 1.00 88.00 121 ALA A N 1
ATOM 963 C CA . ALA A 1 121 ? 20.909 12.339 -9.744 1.00 88.00 121 ALA A CA 1
ATOM 964 C C . ALA A 1 121 ? 22.411 12.595 -9.535 1.00 88.00 121 ALA A C 1
ATOM 966 O O . ALA A 1 121 ? 23.175 12.614 -10.498 1.00 88.00 121 ALA A O 1
ATOM 967 N N . GLY A 1 122 ? 22.841 12.736 -8.277 1.00 89.75 122 GLY A N 1
ATOM 968 C CA . GLY A 1 122 ? 24.246 12.908 -7.914 1.00 89.75 122 GLY A CA 1
ATOM 969 C C . GLY A 1 122 ? 25.100 11.698 -8.291 1.00 89.75 122 GLY A C 1
ATOM 970 O O . GLY A 1 122 ? 26.185 11.872 -8.836 1.00 89.75 122 GLY A O 1
ATOM 971 N N . GLY A 1 123 ? 24.593 10.480 -8.079 1.00 86.56 123 GLY A N 1
ATOM 972 C CA . GLY A 1 123 ? 25.262 9.258 -8.527 1.00 86.56 123 GLY A CA 1
ATOM 973 C C . GLY A 1 123 ? 25.371 9.171 -10.044 1.00 86.56 123 GLY A C 1
ATOM 974 O O . GLY A 1 123 ? 26.454 8.916 -10.556 1.00 86.56 123 GLY A O 1
ATOM 975 N N . GLY A 1 124 ? 24.284 9.450 -10.770 1.00 83.44 124 GLY A N 1
ATOM 976 C CA . GLY A 1 124 ? 24.301 9.479 -12.234 1.00 83.44 124 GLY A CA 1
ATOM 977 C C . GLY A 1 124 ? 25.347 10.452 -12.784 1.00 83.44 124 GLY A C 1
ATOM 978 O O . GLY A 1 124 ? 26.153 10.070 -13.627 1.00 83.44 124 GLY A O 1
ATOM 979 N N . GLY A 1 125 ? 25.396 11.678 -12.250 1.00 84.88 125 GLY A N 1
ATOM 980 C CA . GLY A 1 125 ? 26.408 12.667 -12.634 1.00 84.88 125 GLY A CA 1
ATOM 981 C C . GLY A 1 125 ? 27.838 12.248 -12.277 1.00 84.88 125 GLY A C 1
ATOM 982 O O . GLY A 1 125 ? 28.742 12.409 -13.093 1.00 84.88 125 GLY A O 1
ATOM 983 N N . LEU A 1 126 ? 28.043 11.671 -11.088 1.00 85.88 126 LEU A N 1
ATOM 984 C CA . LEU A 1 126 ? 29.348 11.173 -10.649 1.00 85.88 126 LEU A CA 1
ATOM 985 C C . LEU A 1 126 ? 29.864 10.057 -11.566 1.00 85.88 126 LEU A C 1
ATOM 987 O O . LEU A 1 126 ? 31.018 10.101 -11.976 1.00 85.88 126 LEU A O 1
ATOM 991 N N . PHE A 1 127 ? 29.030 9.066 -11.894 1.00 83.50 127 PHE A N 1
ATOM 992 C CA . PHE A 1 127 ? 29.463 7.901 -12.669 1.00 83.50 127 PHE A CA 1
ATOM 993 C C . PHE A 1 127 ? 29.644 8.196 -14.159 1.00 83.50 127 PHE A C 1
ATOM 995 O O . PHE A 1 127 ? 30.587 7.667 -14.734 1.00 83.50 127 PHE A O 1
ATOM 1002 N N . VAL A 1 128 ? 28.838 9.083 -14.755 1.00 83.00 128 VAL A N 1
ATOM 1003 C CA . VAL A 1 128 ? 29.072 9.570 -16.132 1.00 83.00 128 VAL A CA 1
ATOM 1004 C C . VAL A 1 128 ? 30.397 10.330 -16.238 1.00 83.00 128 VAL A C 1
ATOM 1006 O O . VAL A 1 128 ? 31.082 10.246 -17.247 1.00 83.00 128 VAL A O 1
ATOM 1009 N N . GLY A 1 129 ? 30.794 11.064 -15.194 1.00 80.94 129 GLY A N 1
ATOM 1010 C CA . GLY A 1 129 ? 32.073 11.780 -15.190 1.00 80.94 129 GLY A CA 1
ATOM 1011 C C . GLY A 1 129 ? 33.307 10.882 -15.033 1.00 80.94 129 GLY A C 1
ATOM 1012 O O . GLY A 1 129 ? 34.420 11.337 -15.284 1.00 80.94 129 GLY A O 1
ATOM 1013 N N . LEU A 1 130 ? 33.131 9.636 -14.586 1.00 80.94 130 LEU A N 1
ATOM 1014 C CA . LEU A 1 130 ? 34.224 8.697 -14.305 1.00 80.94 130 LEU A CA 1
ATOM 1015 C C . LEU A 1 130 ? 34.418 7.643 -15.402 1.00 80.94 130 LEU A C 1
ATOM 1017 O O . LEU A 1 130 ? 35.475 7.016 -15.453 1.00 80.94 130 LEU A O 1
ATOM 1021 N N . ASP A 1 131 ? 33.399 7.420 -16.226 1.00 72.50 131 ASP A N 1
ATOM 1022 C CA . ASP A 1 131 ? 33.334 6.383 -17.252 1.00 72.50 131 ASP A CA 1
ATOM 1023 C C . ASP A 1 131 ? 32.220 6.732 -18.254 1.00 72.50 131 ASP A C 1
ATOM 1025 O O . ASP A 1 131 ? 31.131 7.150 -17.853 1.00 72.50 131 ASP A O 1
ATOM 1029 N N . ASP A 1 132 ? 32.458 6.485 -19.545 1.00 67.38 132 ASP A N 1
ATOM 1030 C CA . ASP A 1 132 ? 31.447 6.607 -20.605 1.00 67.38 132 ASP A CA 1
ATOM 1031 C C . ASP A 1 132 ? 30.443 5.434 -20.537 1.00 67.38 132 ASP A C 1
ATOM 1033 O O . ASP A 1 132 ? 30.444 4.526 -21.371 1.00 67.38 132 ASP A O 1
ATOM 1037 N N . TYR A 1 133 ? 29.599 5.409 -19.501 1.00 65.06 133 TYR A N 1
ATOM 1038 C CA . TYR A 1 133 ? 28.563 4.384 -19.332 1.00 65.06 133 TYR A CA 1
ATOM 1039 C C . TYR A 1 133 ? 27.320 4.641 -20.186 1.00 65.06 133 TYR A C 1
ATOM 1041 O O . TYR A 1 133 ? 26.793 5.753 -20.246 1.00 65.06 133 TYR A O 1
ATOM 1049 N N . SER A 1 134 ? 26.754 3.553 -20.713 1.00 60.78 134 SER A N 1
ATOM 1050 C CA . SER A 1 134 ? 25.343 3.483 -21.093 1.00 60.78 134 SER A CA 1
ATOM 1051 C C . SER A 1 134 ? 24.495 2.985 -19.912 1.00 60.78 134 SER A C 1
ATOM 1053 O O . SER A 1 134 ? 24.961 2.245 -19.043 1.00 60.78 134 SER A O 1
ATOM 1055 N N . TYR A 1 135 ? 23.228 3.403 -19.847 1.00 58.19 135 TYR A N 1
ATOM 1056 C CA . TYR A 1 135 ? 22.313 3.035 -18.761 1.00 58.19 135 TYR A CA 1
ATOM 1057 C C . TYR A 1 135 ? 22.082 1.513 -18.714 1.00 58.19 135 TYR A C 1
ATOM 1059 O O . TYR A 1 135 ? 21.429 0.959 -19.600 1.00 58.19 135 TYR A O 1
ATOM 1067 N N . GLY A 1 136 ? 22.561 0.860 -17.648 1.00 59.22 136 GLY A N 1
ATOM 1068 C CA . GLY A 1 136 ? 22.392 -0.580 -17.409 1.00 59.22 136 GLY A CA 1
ATOM 1069 C C . GLY A 1 136 ? 23.689 -1.395 -17.390 1.00 59.22 136 GLY A C 1
ATOM 1070 O O . GLY A 1 136 ? 23.636 -2.572 -17.033 1.00 59.22 136 GLY A O 1
ATOM 1071 N N . ASP A 1 137 ? 24.833 -0.786 -17.710 1.00 66.00 137 ASP A N 1
ATOM 1072 C CA . ASP A 1 137 ? 26.125 -1.475 -17.730 1.00 66.00 137 ASP A CA 1
ATOM 1073 C C . ASP A 1 137 ? 26.827 -1.476 -16.360 1.00 66.00 137 ASP A C 1
ATOM 1075 O O . ASP A 1 137 ? 26.665 -0.572 -15.537 1.00 66.00 137 ASP A O 1
ATOM 1079 N N . ALA A 1 138 ? 27.599 -2.536 -16.097 1.00 69.50 138 ALA A N 1
ATOM 1080 C CA . ALA A 1 138 ? 28.342 -2.712 -14.851 1.00 69.50 138 ALA A CA 1
ATOM 1081 C C . ALA A 1 138 ? 29.676 -1.952 -14.881 1.00 69.50 138 ALA A C 1
ATOM 1083 O O . ALA A 1 138 ? 30.293 -1.849 -15.945 1.00 69.50 138 ALA A O 1
ATOM 1084 N N . PRO A 1 139 ? 30.181 -1.486 -13.722 1.00 75.12 139 PRO A N 1
ATOM 1085 C CA . PRO A 1 139 ? 31.355 -0.645 -13.723 1.00 75.12 139 PRO A CA 1
ATOM 1086 C C . PRO A 1 139 ? 32.621 -1.370 -14.199 1.00 75.12 139 PRO A C 1
ATOM 1088 O O . PRO A 1 139 ? 32.930 -2.479 -13.745 1.00 75.12 139 PRO A O 1
ATOM 1091 N N . THR A 1 140 ? 33.371 -0.750 -15.107 1.00 77.88 140 THR A N 1
ATOM 1092 C CA . THR A 1 140 ? 34.602 -1.273 -15.716 1.00 77.88 140 THR A CA 1
ATOM 1093 C C . THR A 1 140 ? 35.852 -0.758 -15.009 1.00 77.88 140 THR A C 1
ATOM 1095 O O . THR A 1 140 ? 36.730 -1.569 -14.701 1.00 77.88 140 THR A O 1
ATOM 1098 N N . ASN A 1 141 ? 35.923 0.537 -14.675 1.00 84.00 141 ASN A N 1
ATOM 1099 C CA . ASN A 1 141 ? 37.083 1.104 -13.984 1.00 84.00 141 ASN A CA 1
ATOM 1100 C C . ASN A 1 141 ? 37.194 0.641 -12.526 1.00 84.00 141 ASN A C 1
ATOM 1102 O O . ASN A 1 141 ? 36.217 0.481 -11.793 1.00 84.00 141 ASN A O 1
ATOM 1106 N N . THR A 1 142 ? 38.433 0.496 -12.056 1.00 88.00 142 THR A N 1
ATOM 1107 C CA . THR A 1 142 ? 38.726 0.114 -10.666 1.00 88.00 142 THR A CA 1
ATOM 1108 C C . THR A 1 142 ? 38.170 1.130 -9.662 1.00 88.00 142 THR A C 1
ATOM 1110 O O . THR A 1 142 ? 37.651 0.745 -8.616 1.00 88.00 142 THR A O 1
ATOM 1113 N N . LEU A 1 143 ? 38.228 2.427 -9.989 1.00 86.12 143 LEU A N 1
ATOM 1114 C CA . LEU A 1 143 ? 37.738 3.502 -9.124 1.00 86.12 143 LEU A CA 1
ATOM 1115 C C . LEU A 1 143 ? 36.201 3.564 -9.076 1.00 86.12 143 LEU A C 1
ATOM 1117 O O . LEU A 1 143 ? 35.638 3.697 -7.990 1.00 86.12 143 LEU A O 1
ATOM 1121 N N . SER A 1 144 ? 35.510 3.395 -10.208 1.00 84.00 144 SER A N 1
ATOM 1122 C CA . SER A 1 144 ? 34.041 3.349 -10.241 1.00 84.00 144 SER A CA 1
ATOM 1123 C C . SER A 1 144 ? 33.501 2.107 -9.524 1.00 84.00 144 SER A C 1
ATOM 1125 O O . SER A 1 144 ? 32.558 2.220 -8.742 1.00 84.00 144 SER A O 1
ATOM 1127 N N . ARG A 1 145 ? 34.163 0.948 -9.657 1.00 84.88 145 ARG A N 1
ATOM 1128 C CA . ARG A 1 145 ? 33.869 -0.262 -8.860 1.00 84.88 145 ARG A CA 1
ATOM 1129 C C . ARG A 1 145 ? 33.998 -0.028 -7.355 1.00 84.88 145 ARG A C 1
ATOM 1131 O O . ARG A 1 145 ? 33.133 -0.462 -6.597 1.00 84.88 145 ARG A O 1
ATOM 1138 N N . ALA A 1 146 ? 35.054 0.662 -6.921 1.00 88.50 146 ALA A N 1
ATOM 1139 C CA . ALA A 1 146 ? 35.271 0.967 -5.508 1.00 88.50 146 ALA A CA 1
ATOM 1140 C C . ALA A 1 146 ? 34.223 1.948 -4.957 1.00 88.50 146 ALA A C 1
ATOM 1142 O O . ALA A 1 146 ? 33.737 1.752 -3.846 1.00 88.50 146 ALA A O 1
ATOM 1143 N N . LEU A 1 147 ? 33.837 2.965 -5.736 1.00 88.56 147 LEU A N 1
ATOM 1144 C CA . LEU A 1 147 ? 32.839 3.968 -5.341 1.00 88.56 147 LEU A CA 1
ATOM 1145 C C . LEU A 1 147 ? 31.395 3.450 -5.377 1.00 88.56 147 LEU A C 1
ATOM 1147 O O . LEU A 1 147 ? 30.567 3.913 -4.590 1.00 88.56 147 LEU A O 1
ATOM 1151 N N . VAL A 1 148 ? 31.083 2.467 -6.228 1.00 88.50 148 VAL A N 1
ATOM 1152 C CA . VAL A 1 148 ? 29.753 1.835 -6.269 1.00 88.50 148 VAL A CA 1
ATOM 1153 C C . VAL A 1 148 ? 29.401 1.161 -4.944 1.00 88.50 148 VAL A C 1
ATOM 1155 O O . VAL A 1 148 ? 28.247 1.226 -4.536 1.00 88.50 148 VAL A O 1
ATOM 1158 N N . MET A 1 149 ? 30.363 0.563 -4.237 1.00 88.88 149 MET A N 1
ATOM 1159 C CA . MET A 1 149 ? 30.098 -0.153 -2.980 1.00 88.88 149 MET A CA 1
ATOM 1160 C C . MET A 1 149 ? 29.498 0.744 -1.874 1.00 88.88 149 MET A C 1
ATOM 1162 O O . MET A 1 149 ? 28.394 0.446 -1.408 1.00 88.88 149 MET A O 1
ATOM 1166 N N . PRO A 1 150 ? 30.139 1.859 -1.457 1.00 91.44 150 PRO A N 1
ATOM 1167 C CA . PRO A 1 150 ? 29.541 2.769 -0.483 1.00 91.44 150 PRO A CA 1
ATOM 1168 C C . PRO A 1 150 ? 28.303 3.479 -1.045 1.00 91.44 150 PRO A C 1
ATOM 1170 O O . PRO A 1 150 ? 27.352 3.721 -0.300 1.00 91.44 150 PRO A O 1
ATOM 1173 N N . TYR A 1 151 ? 28.273 3.770 -2.352 1.00 91.12 151 TYR A N 1
ATOM 1174 C CA . TYR A 1 151 ? 27.118 4.403 -2.985 1.00 91.12 151 TYR A CA 1
ATOM 1175 C C . TYR A 1 151 ? 25.860 3.521 -2.907 1.00 91.12 151 TYR A C 1
ATOM 1177 O O . TYR A 1 151 ? 24.782 3.985 -2.525 1.00 91.12 151 TYR A O 1
ATOM 1185 N N . ALA A 1 152 ? 26.007 2.230 -3.211 1.00 90.12 152 ALA A N 1
ATOM 1186 C CA . ALA A 1 152 ? 24.941 1.242 -3.128 1.00 90.12 152 ALA A CA 1
ATOM 1187 C C . ALA A 1 152 ? 24.488 1.026 -1.681 1.00 90.12 152 ALA A C 1
ATOM 1189 O O . ALA A 1 152 ? 23.287 0.996 -1.433 1.00 90.12 152 ALA A O 1
ATOM 1190 N N . LEU A 1 153 ? 25.412 0.941 -0.716 1.00 92.25 153 LEU A N 1
ATOM 1191 C CA . LEU A 1 153 ? 25.071 0.766 0.702 1.00 92.25 153 LEU A CA 1
ATOM 1192 C C . LEU A 1 153 ? 24.158 1.892 1.213 1.00 92.25 153 LEU A C 1
ATOM 1194 O O . LEU A 1 153 ? 23.115 1.634 1.822 1.00 92.25 153 LEU A O 1
ATOM 1198 N N . ILE A 1 154 ? 24.530 3.143 0.937 1.00 92.31 154 ILE A N 1
ATOM 1199 C CA . ILE A 1 154 ? 23.744 4.314 1.339 1.00 92.31 154 ILE A CA 1
ATOM 1200 C C . ILE A 1 154 ? 22.414 4.343 0.576 1.00 92.31 154 ILE A C 1
ATOM 1202 O O . ILE A 1 154 ? 21.363 4.533 1.186 1.00 92.31 154 ILE A O 1
ATOM 1206 N N . GLY A 1 155 ? 22.433 4.081 -0.735 1.00 91.19 155 GLY A N 1
ATOM 1207 C CA . GLY A 1 155 ? 21.227 4.044 -1.565 1.00 91.19 155 GLY A CA 1
ATOM 1208 C C . GLY A 1 155 ? 20.208 2.995 -1.110 1.00 91.19 155 GLY A C 1
ATOM 1209 O O . GLY A 1 155 ? 19.028 3.311 -0.963 1.00 91.19 155 GLY A O 1
ATOM 1210 N N . ILE A 1 156 ? 20.658 1.770 -0.820 1.00 90.31 156 ILE A N 1
ATOM 1211 C CA . ILE A 1 156 ? 19.818 0.675 -0.306 1.00 90.31 156 ILE A CA 1
ATOM 1212 C C . ILE A 1 156 ? 19.237 1.045 1.062 1.00 90.31 156 ILE A C 1
ATOM 1214 O O . ILE A 1 156 ? 18.059 0.795 1.315 1.00 90.31 156 ILE A O 1
ATOM 1218 N N . SER A 1 157 ? 20.026 1.695 1.920 1.00 90.25 157 SER A N 1
ATOM 1219 C CA . SER A 1 157 ? 19.565 2.148 3.237 1.00 90.25 157 SER A CA 1
ATOM 1220 C C . SER A 1 157 ? 18.457 3.201 3.119 1.00 90.25 157 SER A C 1
ATOM 1222 O O . SER A 1 157 ? 17.400 3.059 3.734 1.00 90.25 157 SER A O 1
ATOM 1224 N N . ILE A 1 158 ? 18.655 4.228 2.282 1.00 89.94 158 ILE A N 1
ATOM 1225 C CA . ILE A 1 158 ? 17.650 5.276 2.027 1.00 89.94 158 ILE A CA 1
ATOM 1226 C C . ILE A 1 158 ? 16.377 4.664 1.431 1.00 89.94 158 ILE A C 1
ATOM 1228 O O . ILE A 1 158 ? 15.273 4.987 1.870 1.00 89.94 158 ILE A O 1
ATOM 1232 N N . LEU A 1 159 ? 16.520 3.753 0.464 1.00 88.12 159 LEU A N 1
ATOM 1233 C CA . LEU A 1 159 ? 15.391 3.053 -0.145 1.00 88.12 159 LEU A CA 1
ATOM 1234 C C . LEU A 1 159 ? 14.606 2.235 0.893 1.00 88.12 159 LEU A C 1
ATOM 1236 O O . LEU A 1 159 ? 13.377 2.268 0.886 1.00 88.12 159 LEU A O 1
ATOM 1240 N N . GLY A 1 160 ? 15.295 1.557 1.814 1.00 85.81 160 GLY A N 1
ATOM 1241 C CA . GLY A 1 160 ? 14.673 0.820 2.916 1.00 85.81 160 GLY A CA 1
ATOM 1242 C C . GLY A 1 160 ? 13.810 1.710 3.815 1.00 85.81 160 GLY A C 1
ATOM 1243 O O . GLY A 1 160 ? 12.667 1.356 4.111 1.00 85.81 160 GLY A O 1
ATOM 1244 N N . PHE A 1 161 ? 14.306 2.896 4.182 1.00 86.50 161 PHE A N 1
ATOM 1245 C CA . PHE A 1 161 ? 13.532 3.868 4.964 1.00 86.50 161 PHE A CA 1
ATOM 1246 C C . PHE A 1 161 ? 12.302 4.383 4.212 1.00 86.50 161 PHE A C 1
ATOM 1248 O O . PHE A 1 161 ? 11.208 4.398 4.776 1.00 86.50 161 PHE A O 1
ATOM 1255 N N . VAL A 1 162 ? 12.448 4.727 2.926 1.00 88.25 162 VAL A N 1
ATOM 1256 C CA . VAL A 1 162 ? 11.317 5.162 2.086 1.00 88.25 162 VAL A CA 1
ATOM 1257 C C . VAL A 1 162 ? 10.238 4.082 2.035 1.00 88.25 162 VAL A C 1
ATOM 1259 O O . VAL A 1 162 ? 9.055 4.379 2.201 1.00 88.25 162 VAL A O 1
ATOM 1262 N N . ILE A 1 163 ? 10.625 2.820 1.831 1.00 83.19 163 ILE A N 1
ATOM 1263 C CA . ILE A 1 163 ? 9.680 1.698 1.771 1.00 83.19 163 ILE A CA 1
ATOM 1264 C C . ILE A 1 163 ? 8.939 1.533 3.106 1.00 83.19 163 ILE A C 1
ATOM 1266 O O . ILE A 1 163 ? 7.719 1.345 3.097 1.00 83.19 163 ILE A O 1
ATOM 1270 N N . ALA A 1 164 ? 9.635 1.647 4.241 1.00 80.88 164 ALA A N 1
ATOM 1271 C CA . ALA A 1 164 ? 9.026 1.563 5.569 1.00 80.88 164 ALA A CA 1
ATOM 1272 C C . ALA A 1 164 ? 8.002 2.690 5.818 1.00 80.88 164 ALA A C 1
ATOM 1274 O O . ALA A 1 164 ? 6.884 2.428 6.273 1.00 80.88 164 ALA A O 1
ATOM 1275 N N . ASP A 1 165 ? 8.332 3.930 5.446 1.00 83.44 165 ASP A N 1
ATOM 1276 C CA . ASP A 1 165 ? 7.438 5.084 5.610 1.00 83.44 165 ASP A CA 1
ATOM 1277 C C . ASP A 1 165 ? 6.219 5.004 4.677 1.00 83.44 165 ASP A C 1
ATOM 1279 O O . ASP A 1 165 ? 5.080 5.221 5.111 1.00 83.44 165 ASP A O 1
ATOM 1283 N N . VAL A 1 166 ? 6.427 4.627 3.408 1.00 83.50 166 VAL A N 1
ATOM 1284 C CA . VAL A 1 166 ? 5.342 4.370 2.443 1.00 83.50 166 VAL A CA 1
ATOM 1285 C C . VAL A 1 166 ? 4.409 3.287 2.987 1.00 83.50 166 VAL A C 1
ATOM 1287 O O . VAL A 1 166 ? 3.182 3.430 2.940 1.00 83.50 166 VAL A O 1
ATOM 1290 N N . HIS A 1 167 ? 4.970 2.200 3.524 1.00 73.12 167 HIS A N 1
ATOM 1291 C CA . HIS A 1 167 ? 4.195 1.103 4.093 1.00 73.12 167 HIS A CA 1
ATOM 1292 C C . HIS A 1 167 ? 3.318 1.575 5.251 1.00 73.12 167 HIS A C 1
ATOM 1294 O O . HIS A 1 167 ? 2.101 1.343 5.213 1.00 73.12 167 HIS A O 1
ATOM 1300 N N . SER A 1 168 ? 3.913 2.275 6.218 1.00 73.69 168 SER A N 1
ATOM 1301 C CA . SER A 1 168 ? 3.223 2.818 7.390 1.00 73.69 168 SER A CA 1
ATOM 1302 C C . SER A 1 168 ? 2.067 3.735 6.979 1.00 73.69 168 SER A C 1
ATOM 1304 O O . SER A 1 168 ? 0.929 3.557 7.426 1.00 73.69 168 SER A O 1
ATOM 1306 N N . LEU A 1 169 ? 2.301 4.636 6.020 1.00 73.94 169 LEU A N 1
ATOM 1307 C CA . LEU A 1 169 ? 1.281 5.555 5.513 1.00 73.94 169 LEU A CA 1
ATOM 1308 C C . LEU A 1 169 ? 0.089 4.826 4.872 1.00 73.94 169 LEU A C 1
ATOM 1310 O O . LEU A 1 169 ? -1.071 5.161 5.141 1.00 73.94 169 LEU A O 1
ATOM 1314 N N . ILE A 1 170 ? 0.352 3.820 4.033 1.00 71.31 170 ILE A N 1
ATOM 1315 C CA . ILE A 1 170 ? -0.699 3.030 3.369 1.00 71.31 170 ILE A CA 1
ATOM 1316 C C . ILE A 1 170 ? -1.502 2.233 4.401 1.00 71.31 170 ILE A C 1
ATOM 1318 O O . ILE A 1 170 ? -2.730 2.155 4.322 1.00 71.31 170 ILE A O 1
ATOM 1322 N N . VAL A 1 171 ? -0.815 1.627 5.371 1.00 67.12 171 VAL A N 1
ATOM 1323 C CA . VAL A 1 171 ? -1.434 0.821 6.428 1.00 67.12 171 VAL A CA 1
ATOM 1324 C C . VAL A 1 171 ? -2.368 1.661 7.291 1.00 67.12 171 VAL A C 1
ATOM 1326 O O . VAL A 1 171 ? -3.498 1.232 7.529 1.00 67.12 171 VAL A O 1
ATOM 1329 N N . VAL A 1 172 ? -1.928 2.841 7.726 1.00 64.44 172 VAL A N 1
ATOM 1330 C CA . VAL A 1 172 ? -2.718 3.729 8.589 1.00 64.44 172 VAL A CA 1
ATOM 1331 C C . VAL A 1 172 ? -3.921 4.290 7.830 1.00 64.44 172 VAL A C 1
ATOM 1333 O O . VAL A 1 172 ? -5.057 4.121 8.269 1.00 64.44 172 VAL A O 1
ATOM 1336 N N . SER A 1 173 ? -3.700 4.861 6.642 1.00 62.97 173 SER A N 1
ATOM 1337 C CA . SER A 1 173 ? -4.768 5.491 5.846 1.00 62.97 173 SER A CA 1
ATOM 1338 C C . SER A 1 173 ? -5.882 4.523 5.445 1.00 62.97 173 SER A C 1
ATOM 1340 O O . SER A 1 173 ? -7.057 4.886 5.447 1.00 62.97 173 SER A O 1
ATOM 1342 N N . SER A 1 174 ? -5.531 3.276 5.126 1.00 61.22 174 SER A N 1
ATOM 1343 C CA . SER A 1 174 ? -6.488 2.332 4.552 1.00 61.22 174 SER A CA 1
ATOM 1344 C C . SER A 1 174 ? -7.272 1.532 5.596 1.00 61.22 174 SER A C 1
ATOM 1346 O O . SER A 1 174 ? -8.273 0.912 5.243 1.00 61.22 174 SER A O 1
ATOM 1348 N N . ARG A 1 175 ? -6.817 1.433 6.851 1.00 60.28 175 ARG A N 1
ATOM 1349 C CA . ARG A 1 175 ? -7.424 0.520 7.845 1.00 60.28 175 ARG A CA 1
ATOM 1350 C C . ARG A 1 175 ? -8.552 1.163 8.636 1.00 60.28 175 ARG A C 1
ATOM 1352 O O . ARG A 1 175 ? -9.603 0.548 8.790 1.00 60.28 175 ARG A O 1
ATOM 1359 N N . GLU A 1 176 ? -8.340 2.385 9.101 1.00 59.66 176 GLU A N 1
ATOM 1360 C CA . GLU A 1 176 ? -9.249 3.045 10.039 1.00 59.66 176 GLU A CA 1
ATOM 1361 C C . GLU A 1 176 ? -10.597 3.383 9.386 1.00 59.66 176 GLU A C 1
ATOM 1363 O O . GLU A 1 176 ? -11.655 3.104 9.941 1.00 59.66 176 GLU A O 1
ATOM 1368 N N . GLN A 1 177 ? -10.572 3.852 8.137 1.00 61.00 177 GLN A N 1
ATOM 1369 C CA . GLN A 1 177 ? -11.791 4.217 7.408 1.00 61.00 177 GLN A CA 1
ATOM 1370 C C . GLN A 1 177 ? -12.622 3.000 6.976 1.00 61.00 177 GLN A C 1
ATOM 1372 O O . GLN A 1 177 ? -13.851 3.032 7.033 1.00 61.00 177 GLN A O 1
ATOM 1377 N N . ARG A 1 178 ? -11.969 1.907 6.557 1.00 65.75 178 ARG A N 1
ATOM 1378 C CA . ARG A 1 178 ? -12.670 0.710 6.063 1.00 65.75 178 ARG A CA 1
ATOM 1379 C C . ARG A 1 178 ? -13.344 -0.076 7.183 1.00 65.75 178 ARG A C 1
ATOM 1381 O O . ARG A 1 178 ? -14.482 -0.496 7.000 1.00 65.75 178 ARG A O 1
ATOM 1388 N N . ALA A 1 179 ? -12.677 -0.238 8.327 1.00 68.00 179 ALA A N 1
ATOM 1389 C CA . ALA A 1 179 ? -13.214 -1.012 9.446 1.00 68.00 179 ALA A CA 1
ATOM 1390 C C . ALA A 1 179 ? -14.529 -0.412 9.972 1.00 68.00 179 ALA A C 1
ATOM 1392 O O . ALA A 1 179 ? -15.514 -1.128 10.143 1.00 68.00 179 ALA A O 1
ATOM 1393 N N . LEU A 1 180 ? -14.571 0.911 10.151 1.00 70.06 180 LEU A N 1
ATOM 1394 C CA . LEU A 1 180 ? -15.758 1.616 10.641 1.00 70.06 180 LEU A CA 1
ATOM 1395 C C . LEU A 1 180 ? -16.922 1.539 9.654 1.00 70.06 180 LEU A C 1
ATOM 1397 O O . LEU A 1 180 ? -18.038 1.183 10.028 1.00 70.06 180 LEU A O 1
ATOM 1401 N N . HIS A 1 181 ? -16.649 1.808 8.376 1.00 76.81 181 HIS A N 1
ATOM 1402 C CA . HIS A 1 181 ? -17.670 1.735 7.337 1.00 76.81 181 HIS A CA 1
ATOM 1403 C C . HIS A 1 181 ? -18.231 0.312 7.185 1.00 76.81 181 HIS A C 1
ATOM 1405 O O . HIS A 1 181 ? -19.429 0.134 6.966 1.00 76.81 181 HIS A O 1
ATOM 1411 N N . HIS A 1 182 ? -17.387 -0.717 7.311 1.00 78.25 182 HIS A N 1
ATOM 1412 C CA . HIS A 1 182 ? -17.829 -2.105 7.197 1.00 78.25 182 HIS A CA 1
ATOM 1413 C C . HIS A 1 182 ? -18.742 -2.516 8.359 1.00 78.25 182 HIS A C 1
ATOM 1415 O O . HIS A 1 182 ? -19.801 -3.102 8.125 1.00 78.25 182 HIS A O 1
ATOM 1421 N N . ILE A 1 183 ? -18.373 -2.162 9.595 1.00 81.25 183 ILE A N 1
ATOM 1422 C CA . ILE A 1 183 ? -19.195 -2.407 10.789 1.00 81.25 183 ILE A CA 1
ATOM 1423 C C . ILE A 1 183 ? -20.557 -1.725 10.646 1.00 81.25 183 ILE A C 1
ATOM 1425 O O . ILE A 1 183 ? -21.587 -2.374 10.837 1.00 81.25 183 ILE A O 1
ATOM 1429 N N . GLU A 1 184 ? -20.577 -0.456 10.238 1.00 81.75 184 GLU A N 1
ATOM 1430 C CA . GLU A 1 184 ? -21.820 0.297 10.073 1.00 81.75 184 GLU A CA 1
ATOM 1431 C C . GLU A 1 184 ? -22.710 -0.302 8.977 1.00 81.75 184 GLU A C 1
ATOM 1433 O O . GLU A 1 184 ? -23.907 -0.495 9.182 1.00 81.75 184 GLU A O 1
ATOM 1438 N N . HIS A 1 185 ? -22.136 -0.682 7.833 1.00 82.19 185 HIS A N 1
ATOM 1439 C CA . HIS A 1 185 ? -22.896 -1.297 6.746 1.00 82.19 185 HIS A CA 1
ATOM 1440 C C . HIS A 1 185 ? -23.517 -2.641 7.164 1.00 82.19 185 HIS A C 1
ATOM 1442 O O . HIS A 1 185 ? -24.661 -2.945 6.814 1.00 82.19 185 HIS A O 1
ATOM 1448 N N . LEU A 1 186 ? -22.790 -3.456 7.936 1.00 82.69 186 LEU A N 1
ATOM 1449 C CA . LEU A 1 186 ? -23.317 -4.711 8.479 1.00 82.69 186 LEU A CA 1
ATOM 1450 C C . LEU A 1 186 ? -24.395 -4.475 9.536 1.00 82.69 186 LEU A C 1
ATOM 1452 O O . LEU A 1 186 ? -25.399 -5.191 9.533 1.00 82.69 186 LEU A O 1
ATOM 1456 N N . ARG A 1 187 ? -24.218 -3.467 10.396 1.00 83.75 187 ARG A N 1
ATOM 1457 C CA . ARG A 1 187 ? -25.203 -3.060 11.402 1.00 83.75 187 ARG A CA 1
ATOM 1458 C C . ARG A 1 187 ? -26.502 -2.607 10.743 1.00 83.75 187 ARG A C 1
ATOM 1460 O O . ARG A 1 187 ? -27.544 -3.186 11.032 1.00 83.75 187 ARG A O 1
ATOM 1467 N N . VAL A 1 188 ? -26.446 -1.667 9.799 1.00 83.06 188 VAL A N 1
ATOM 1468 C CA . VAL A 1 188 ? -27.627 -1.168 9.067 1.00 83.06 188 VAL A CA 1
ATOM 1469 C C . VAL A 1 188 ? -28.306 -2.290 8.275 1.00 83.06 188 VAL A C 1
ATOM 1471 O O . VAL A 1 188 ? -29.534 -2.392 8.264 1.00 83.06 188 VAL A O 1
ATOM 1474 N N . GLY A 1 189 ? -27.524 -3.172 7.645 1.00 82.25 189 GLY A N 1
ATOM 1475 C CA . GLY A 1 189 ? -28.050 -4.320 6.907 1.00 82.25 189 GLY A CA 1
ATOM 1476 C C . GLY A 1 189 ? -28.766 -5.346 7.791 1.00 82.25 189 GLY A C 1
ATOM 1477 O O . GLY A 1 189 ? -29.815 -5.853 7.393 1.00 82.25 189 GLY A O 1
ATOM 1478 N N . LYS A 1 190 ? -28.231 -5.648 8.984 1.00 82.06 190 LYS A N 1
ATOM 1479 C CA . LYS A 1 190 ? -28.870 -6.554 9.957 1.00 82.06 190 LYS A CA 1
ATOM 1480 C C . LYS A 1 190 ? -30.092 -5.908 10.622 1.00 82.06 190 LYS A C 1
ATOM 1482 O O . LYS A 1 190 ? -31.113 -6.577 10.725 1.00 82.06 190 LYS A O 1
ATOM 1487 N N . LEU A 1 191 ? -30.020 -4.623 10.980 1.00 79.50 191 LEU A N 1
ATOM 1488 C CA . LEU A 1 191 ? -31.141 -3.852 11.540 1.00 79.50 191 LEU A CA 1
ATOM 1489 C C . LEU A 1 191 ? -32.348 -3.822 10.598 1.00 79.50 191 LEU A C 1
ATOM 1491 O O . LEU A 1 191 ? -33.467 -4.066 11.023 1.00 79.50 191 LEU A O 1
ATOM 1495 N N . ARG A 1 192 ? -32.125 -3.610 9.293 1.00 76.38 192 ARG A N 1
ATOM 1496 C CA . ARG A 1 192 ? -33.210 -3.620 8.295 1.00 76.38 192 ARG A CA 1
ATOM 1497 C C . ARG A 1 192 ? -33.925 -4.973 8.192 1.00 76.38 192 ARG A C 1
ATOM 1499 O O . ARG A 1 192 ? -35.071 -5.023 7.769 1.00 76.38 192 ARG A O 1
ATOM 1506 N N . ARG A 1 193 ? -33.239 -6.073 8.515 1.00 73.38 193 ARG A N 1
ATOM 1507 C CA . ARG A 1 193 ? -33.778 -7.439 8.409 1.00 73.38 193 ARG A CA 1
ATOM 1508 C C . ARG A 1 193 ? -34.434 -7.932 9.696 1.00 73.38 193 ARG A C 1
ATOM 1510 O O . ARG A 1 193 ? -35.134 -8.935 9.650 1.00 73.38 193 ARG A O 1
ATOM 1517 N N . MET A 1 194 ? -34.185 -7.269 10.822 1.00 69.31 194 MET A N 1
ATOM 1518 C CA . MET A 1 194 ? -34.657 -7.678 12.141 1.00 69.31 194 MET A CA 1
ATOM 1519 C C . MET A 1 194 ? -35.418 -6.513 12.779 1.00 69.31 194 MET A C 1
ATOM 1521 O O . MET A 1 194 ? -34.843 -5.707 13.501 1.00 69.31 194 MET A O 1
ATOM 1525 N N . GLN A 1 195 ? -36.716 -6.418 12.483 1.00 57.91 195 GLN A N 1
ATOM 1526 C CA . GLN A 1 195 ? -37.675 -5.614 13.247 1.00 57.91 195 GLN A CA 1
ATOM 1527 C C . GLN A 1 195 ? -38.263 -6.502 14.344 1.00 57.91 195 GLN A C 1
ATOM 1529 O O . GLN A 1 195 ? -39.283 -7.146 14.130 1.00 57.91 195 GLN A O 1
ATOM 1534 N N . LEU A 1 196 ? -37.591 -6.593 15.489 1.00 56.94 196 LEU A N 1
ATOM 1535 C CA . LEU A 1 196 ? -38.132 -7.232 16.688 1.00 56.94 196 LEU A CA 1
ATOM 1536 C C . LEU A 1 196 ? -37.692 -6.437 17.915 1.00 56.94 196 LEU A C 1
ATOM 1538 O O . LEU A 1 196 ? -36.535 -6.027 18.014 1.00 56.94 196 LEU A O 1
ATOM 1542 N N . GLU A 1 197 ? -38.650 -6.211 18.808 1.00 58.78 197 GLU A N 1
ATOM 1543 C CA . GLU A 1 197 ? -38.449 -5.682 20.152 1.00 58.78 197 GLU A CA 1
ATOM 1544 C C . GLU A 1 197 ? -37.552 -6.663 20.909 1.00 58.78 197 GLU A C 1
ATOM 1546 O O . GLU A 1 197 ? -37.873 -7.845 21.037 1.00 58.78 197 GLU A O 1
ATOM 1551 N N . ARG A 1 198 ? -36.360 -6.205 21.288 1.00 67.00 198 ARG A N 1
ATOM 1552 C CA . ARG A 1 198 ? -35.284 -7.057 21.788 1.00 67.00 198 ARG A CA 1
ATOM 1553 C C . ARG A 1 198 ? -34.861 -6.602 23.170 1.00 67.00 198 ARG A C 1
ATOM 1555 O O . ARG A 1 198 ? -34.838 -5.404 23.432 1.00 67.00 198 ARG A O 1
ATOM 1562 N N . THR A 1 199 ? -34.470 -7.549 24.015 1.00 78.94 199 THR A N 1
ATOM 1563 C CA . THR A 1 199 ? -33.819 -7.235 25.288 1.00 78.94 199 THR A CA 1
ATOM 1564 C C . THR A 1 199 ? -32.472 -6.546 25.038 1.00 78.94 199 THR A C 1
ATOM 1566 O O . THR A 1 199 ? -31.818 -6.749 24.003 1.00 78.94 199 THR A O 1
ATOM 1569 N N . ASP A 1 200 ? -32.041 -5.713 25.983 1.00 82.44 200 ASP A N 1
ATOM 1570 C CA . ASP A 1 200 ? -30.778 -4.975 25.880 1.00 82.44 200 ASP A CA 1
ATOM 1571 C C . ASP A 1 200 ? -29.569 -5.918 25.754 1.00 82.44 200 ASP A C 1
ATOM 1573 O O . ASP A 1 200 ? -28.649 -5.656 24.974 1.00 82.44 200 ASP A O 1
ATOM 1577 N N . GLU A 1 201 ? -29.617 -7.075 26.420 1.00 85.25 201 GLU A N 1
ATOM 1578 C CA . GLU A 1 201 ? -28.588 -8.116 26.338 1.00 85.25 201 GLU A CA 1
ATOM 1579 C C . GLU A 1 201 ? -28.460 -8.713 24.932 1.00 85.25 201 GLU A C 1
ATOM 1581 O O . GLU A 1 201 ? -27.358 -8.848 24.388 1.00 85.25 201 GLU A O 1
ATOM 1586 N N . GLU A 1 202 ? -29.581 -9.046 24.292 1.00 85.75 202 GLU A N 1
ATOM 1587 C CA . GLU A 1 202 ? -29.558 -9.572 22.929 1.00 85.75 202 GLU A CA 1
ATOM 1588 C C . GLU A 1 202 ? -29.061 -8.529 21.922 1.00 85.75 202 GLU A C 1
ATOM 1590 O O . GLU A 1 202 ? -28.370 -8.864 20.953 1.00 85.75 202 GLU A O 1
ATOM 1595 N N . SER A 1 203 ? -29.384 -7.256 22.152 1.00 84.38 203 SER A N 1
ATOM 1596 C CA . SER A 1 203 ? -28.914 -6.132 21.340 1.00 84.38 203 SER A CA 1
ATOM 1597 C C . SER A 1 203 ? -27.398 -5.950 21.451 1.00 84.38 203 SER A C 1
ATOM 1599 O O . SER A 1 203 ? -26.711 -5.792 20.434 1.00 84.38 203 SER A O 1
ATOM 1601 N N . PHE A 1 204 ? -26.858 -6.059 22.666 1.00 86.75 204 PHE A N 1
ATOM 1602 C CA . PHE A 1 204 ? -25.421 -6.064 22.929 1.00 86.75 204 PHE A CA 1
ATOM 1603 C C . PHE A 1 204 ? -24.724 -7.246 22.245 1.00 86.75 204 PHE A C 1
ATOM 1605 O O . PHE A 1 204 ? -23.759 -7.065 21.492 1.00 86.75 204 PHE A O 1
ATOM 1612 N N . ASN A 1 205 ? -25.239 -8.461 22.447 1.00 87.75 205 ASN A N 1
ATOM 1613 C CA . ASN A 1 205 ? -24.665 -9.682 21.883 1.00 87.75 205 ASN A CA 1
ATOM 1614 C C . ASN A 1 205 ? -24.688 -9.665 20.350 1.00 87.75 205 ASN A C 1
ATOM 1616 O O . ASN A 1 205 ? -23.703 -10.050 19.712 1.00 87.75 205 ASN A O 1
ATOM 1620 N N . LEU A 1 206 ? -25.747 -9.123 19.740 1.00 86.88 206 LEU A N 1
ATOM 1621 C CA . LEU A 1 206 ? -25.809 -8.918 18.294 1.00 86.88 206 LEU A CA 1
ATOM 1622 C C . LEU A 1 206 ? -24.698 -7.980 17.805 1.00 86.88 206 LEU A C 1
ATOM 1624 O O . LEU A 1 206 ? -24.061 -8.262 16.787 1.00 86.88 206 LEU A O 1
ATOM 1628 N N . MET A 1 207 ? -24.437 -6.879 18.514 1.00 84.75 207 MET A N 1
ATOM 1629 C CA . MET A 1 207 ? -23.370 -5.944 18.145 1.00 84.75 207 MET A CA 1
ATOM 1630 C C . MET A 1 207 ? -21.984 -6.602 18.245 1.00 84.75 207 MET A C 1
ATOM 1632 O O . MET A 1 207 ? -21.149 -6.464 17.344 1.00 84.75 207 MET A O 1
ATOM 1636 N N . ARG A 1 208 ? -21.752 -7.413 19.285 1.00 86.81 208 ARG A N 1
ATOM 1637 C CA . ARG A 1 208 ? -20.531 -8.230 19.426 1.00 86.81 208 ARG A CA 1
ATOM 1638 C C . ARG A 1 208 ? -20.374 -9.231 18.281 1.00 86.81 20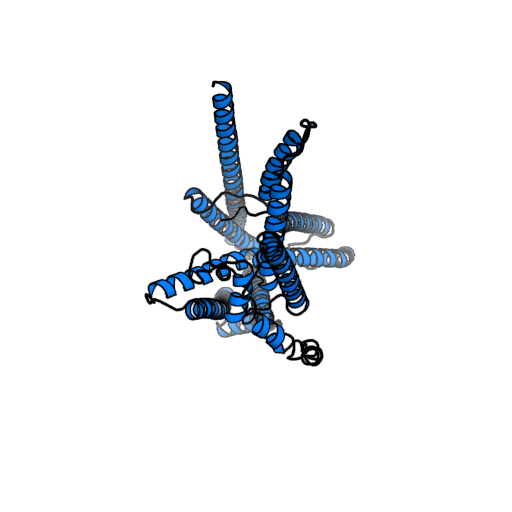8 ARG A C 1
ATOM 1640 O O . ARG A 1 208 ? -19.278 -9.387 17.731 1.00 86.81 208 ARG A O 1
ATOM 1647 N N . GLU A 1 209 ? -21.460 -9.883 17.886 1.00 85.88 209 GLU A N 1
ATOM 1648 C CA . GLU A 1 209 ? -21.482 -10.827 16.771 1.00 85.88 209 GLU A CA 1
ATOM 1649 C C . GLU A 1 209 ? -21.211 -10.126 15.429 1.00 85.88 209 GLU A C 1
ATOM 1651 O O . GLU A 1 209 ? -20.463 -10.652 14.598 1.00 85.88 209 GLU A O 1
ATOM 1656 N N . ILE A 1 210 ? -21.751 -8.916 15.227 1.00 86.25 210 ILE A N 1
ATOM 1657 C CA . ILE A 1 210 ? -21.449 -8.061 14.069 1.00 86.25 210 ILE A CA 1
ATOM 1658 C C . ILE A 1 210 ? -19.955 -7.761 14.020 1.00 86.25 210 ILE A C 1
ATOM 1660 O O . ILE A 1 210 ? -19.346 -7.980 12.978 1.00 86.25 210 ILE A O 1
ATOM 1664 N N . HIS A 1 211 ? -19.334 -7.352 15.127 1.00 84.00 211 HIS A N 1
ATOM 1665 C CA . HIS A 1 211 ? -17.890 -7.105 15.180 1.00 84.00 211 HIS A CA 1
ATOM 1666 C C . HIS A 1 211 ? -17.049 -8.344 14.857 1.00 84.00 211 HIS A C 1
ATOM 1668 O O . HIS A 1 211 ? -16.095 -8.264 14.077 1.00 84.00 211 HIS A O 1
ATOM 1674 N N . LYS A 1 212 ? -17.394 -9.503 15.432 1.00 83.31 212 LYS A N 1
ATOM 1675 C CA . LYS A 1 212 ? -16.680 -10.765 15.174 1.00 83.31 212 LYS A CA 1
ATOM 1676 C C . LYS A 1 212 ? -16.805 -11.176 13.704 1.00 83.31 212 LYS A C 1
ATOM 1678 O O . LYS A 1 212 ? -15.812 -11.550 13.076 1.00 83.31 212 LYS A O 1
ATOM 1683 N N . SER A 1 213 ? -18.009 -11.049 13.149 1.00 82.75 213 SER A N 1
ATOM 1684 C CA . SER A 1 213 ? -18.313 -11.368 11.752 1.00 82.75 213 SER A CA 1
ATOM 1685 C C . SER A 1 213 ? -17.664 -10.388 10.774 1.00 82.75 213 SER A C 1
ATOM 1687 O O . SER A 1 213 ? -17.125 -10.827 9.761 1.00 82.75 213 SER A O 1
ATOM 1689 N N . ALA A 1 214 ? -17.658 -9.090 11.092 1.00 82.12 214 ALA A N 1
ATOM 1690 C CA . ALA A 1 214 ? -17.005 -8.033 10.321 1.00 82.12 214 ALA A CA 1
ATOM 1691 C C . ALA A 1 214 ? -15.504 -8.301 10.207 1.00 82.12 214 ALA A C 1
ATOM 1693 O O . ALA A 1 214 ? -14.984 -8.412 9.102 1.00 82.12 214 ALA A O 1
ATOM 1694 N N . LYS A 1 215 ? -14.826 -8.547 11.339 1.00 78.94 215 LYS A N 1
ATOM 1695 C CA . LYS A 1 215 ? -13.386 -8.839 11.353 1.00 78.94 215 LYS A CA 1
ATOM 1696 C C . LYS A 1 215 ? -13.047 -10.082 10.527 1.00 78.94 215 LYS A C 1
ATOM 1698 O O . LYS A 1 215 ? -12.119 -10.048 9.725 1.00 78.94 215 LYS A O 1
ATOM 1703 N N . LYS A 1 216 ? -13.798 -11.179 10.688 1.00 82.06 216 LYS A N 1
ATOM 1704 C CA . LYS A 1 216 ? -13.564 -12.413 9.915 1.00 82.06 216 LYS A CA 1
ATOM 1705 C C . LYS A 1 216 ? -13.792 -12.188 8.417 1.00 82.06 216 LYS A C 1
ATOM 1707 O O . LYS A 1 216 ? -13.007 -12.667 7.601 1.00 82.06 216 LYS A O 1
ATOM 1712 N N . ARG A 1 217 ? -14.848 -11.452 8.059 1.00 82.00 217 ARG A N 1
ATOM 1713 C CA . ARG A 1 217 ? -15.180 -11.127 6.669 1.00 82.00 217 ARG A CA 1
ATOM 1714 C C . ARG A 1 217 ? -14.147 -10.204 6.036 1.00 82.00 217 ARG A C 1
ATOM 1716 O O . ARG A 1 217 ? -13.790 -10.459 4.893 1.00 82.00 217 ARG A O 1
ATOM 1723 N N . ASP A 1 218 ? -13.634 -9.209 6.752 1.00 78.62 218 ASP A N 1
ATOM 1724 C CA . ASP A 1 218 ? -12.583 -8.311 6.260 1.00 78.62 218 ASP A CA 1
ATOM 1725 C C . ASP A 1 218 ? -11.301 -9.079 5.931 1.00 78.62 218 ASP A C 1
ATOM 1727 O O . ASP A 1 218 ? -10.721 -8.896 4.862 1.00 78.62 218 ASP A O 1
ATOM 1731 N N . VAL A 1 219 ? -10.891 -9.994 6.813 1.00 79.19 219 VAL A N 1
ATOM 1732 C CA . VAL A 1 219 ? -9.707 -10.843 6.605 1.00 79.19 219 VAL A CA 1
ATOM 1733 C C . VAL A 1 219 ? -9.896 -11.768 5.422 1.00 79.19 219 VAL A C 1
ATOM 1735 O O . VAL A 1 219 ? -9.022 -11.855 4.564 1.00 79.19 219 VAL A O 1
ATOM 1738 N N . TRP A 1 220 ? -11.037 -12.454 5.361 1.00 82.56 220 TRP A N 1
ATOM 1739 C CA . TRP A 1 220 ? -11.299 -13.401 4.287 1.00 82.56 220 TRP A CA 1
ATOM 1740 C C . TRP A 1 220 ? -11.453 -12.692 2.942 1.00 82.56 220 TRP A C 1
ATOM 1742 O O . TRP A 1 220 ? -10.853 -13.110 1.960 1.00 82.56 220 TRP A O 1
ATOM 1752 N N . SER A 1 221 ? -12.162 -11.562 2.909 1.00 79.31 221 SER A N 1
ATOM 1753 C CA . SER A 1 221 ? -12.282 -10.733 1.706 1.00 79.31 221 SER A CA 1
ATOM 1754 C C . SER A 1 221 ? -10.913 -10.231 1.258 1.00 79.31 221 SER A C 1
ATOM 1756 O O . SER A 1 221 ? -10.602 -10.310 0.075 1.00 79.31 221 SER A O 1
ATOM 1758 N N . PHE A 1 222 ? -10.064 -9.773 2.183 1.00 80.50 222 PHE A N 1
ATOM 1759 C CA . PHE A 1 222 ? -8.695 -9.372 1.866 1.00 80.50 222 PHE A CA 1
ATOM 1760 C C . PHE A 1 222 ? -7.874 -10.533 1.292 1.00 80.50 222 PHE A C 1
ATOM 1762 O O . PHE A 1 222 ? -7.207 -10.360 0.275 1.00 80.50 222 PHE A O 1
ATOM 1769 N N . LEU A 1 223 ? -7.941 -11.714 1.912 1.00 83.25 223 LEU A N 1
ATOM 1770 C CA . LEU A 1 223 ? -7.212 -12.902 1.467 1.00 83.25 223 LEU A CA 1
ATOM 1771 C C . LEU A 1 223 ? -7.648 -13.323 0.060 1.00 83.25 223 LEU A C 1
ATOM 1773 O O . LEU A 1 223 ? -6.803 -13.569 -0.799 1.00 83.25 223 LEU A O 1
ATOM 1777 N N . VAL A 1 224 ? -8.958 -13.345 -0.191 1.00 87.31 224 VAL A N 1
ATOM 1778 C CA . VAL A 1 224 ? -9.541 -13.691 -1.492 1.00 87.31 224 VAL A CA 1
ATOM 1779 C C . VAL A 1 224 ? -9.132 -12.670 -2.551 1.00 87.31 224 VAL A C 1
ATOM 1781 O O . VAL A 1 224 ? -8.584 -13.058 -3.578 1.00 87.31 224 VAL A O 1
ATOM 1784 N N . TRP A 1 225 ? -9.314 -11.370 -2.297 1.00 85.00 225 TRP A N 1
ATOM 1785 C CA . TRP A 1 225 ? -8.933 -10.318 -3.247 1.00 85.00 225 TRP A CA 1
ATOM 1786 C C . TRP A 1 225 ? -7.431 -10.300 -3.539 1.00 85.00 225 TRP A C 1
ATOM 1788 O O . TRP A 1 225 ? -7.046 -10.142 -4.694 1.00 85.00 225 TRP A O 1
ATOM 1798 N N . SER A 1 226 ? -6.588 -10.509 -2.525 1.00 81.62 226 SER A N 1
ATOM 1799 C CA . SER A 1 226 ? -5.135 -10.617 -2.697 1.00 81.62 226 SER A CA 1
ATOM 1800 C C . SER A 1 226 ? -4.767 -11.830 -3.553 1.00 81.62 226 SER A C 1
ATOM 1802 O O . SER A 1 226 ? -3.993 -11.711 -4.497 1.00 81.62 226 SER A O 1
ATOM 1804 N N . THR A 1 227 ? -5.389 -12.983 -3.296 1.00 84.38 227 THR A N 1
ATOM 1805 C CA . THR A 1 227 ? -5.141 -14.213 -4.064 1.00 84.38 227 THR A CA 1
ATOM 1806 C C . THR A 1 227 ? -5.596 -14.072 -5.517 1.00 84.38 227 THR A C 1
ATOM 1808 O O . THR A 1 227 ? -4.879 -14.480 -6.426 1.00 84.38 227 THR A O 1
ATOM 1811 N N . ILE A 1 228 ? -6.752 -13.447 -5.762 1.00 89.25 228 ILE A N 1
ATOM 1812 C CA . ILE A 1 228 ? -7.251 -13.167 -7.117 1.00 89.25 228 ILE A CA 1
ATOM 1813 C C . ILE A 1 228 ? -6.312 -12.203 -7.849 1.00 89.25 228 ILE A C 1
ATOM 1815 O O . ILE A 1 228 ? -5.912 -12.477 -8.980 1.00 89.25 228 ILE A O 1
ATOM 1819 N N . MET A 1 229 ? -5.925 -11.089 -7.222 1.00 85.06 229 MET A N 1
ATOM 1820 C CA . MET A 1 229 ? -4.973 -10.138 -7.810 1.00 85.06 229 MET A CA 1
ATOM 1821 C C . MET A 1 229 ? -3.624 -10.800 -8.102 1.00 85.06 229 MET A C 1
ATOM 1823 O O . MET A 1 229 ? -3.073 -10.599 -9.181 1.00 85.06 229 MET A O 1
ATOM 1827 N N . PHE A 1 230 ? -3.133 -11.657 -7.204 1.00 84.50 230 PHE A N 1
ATOM 1828 C CA . PHE A 1 230 ? -1.918 -12.432 -7.435 1.00 84.50 230 PHE A CA 1
ATOM 1829 C C . PHE A 1 230 ? -2.049 -13.367 -8.631 1.00 84.50 230 PHE A C 1
ATOM 1831 O O . PHE A 1 230 ? -1.227 -13.294 -9.537 1.00 84.50 230 PHE A O 1
ATOM 1838 N N . LEU A 1 231 ? -3.081 -14.211 -8.667 1.00 87.81 231 LEU A N 1
ATOM 1839 C CA . LEU A 1 231 ? -3.276 -15.181 -9.745 1.00 87.81 231 LEU A CA 1
ATOM 1840 C C . LEU A 1 231 ? -3.457 -14.488 -11.094 1.00 87.81 231 LEU A C 1
ATOM 1842 O O . LEU A 1 231 ? -2.834 -14.886 -12.072 1.00 87.81 231 LEU A O 1
ATOM 1846 N N . THR A 1 232 ? -4.264 -13.428 -11.150 1.00 89.06 232 THR A N 1
ATOM 1847 C CA . THR A 1 232 ? -4.467 -12.661 -12.387 1.00 89.06 232 THR A CA 1
ATOM 1848 C C . THR A 1 232 ? -3.169 -12.026 -12.867 1.00 89.06 232 THR A C 1
ATOM 1850 O O . THR A 1 232 ? -2.800 -12.229 -14.018 1.00 89.06 232 THR A O 1
ATOM 1853 N N . PHE A 1 233 ? -2.435 -11.328 -11.997 1.00 85.00 233 PHE A N 1
ATOM 1854 C CA . PHE A 1 233 ? -1.168 -10.697 -12.359 1.00 85.00 233 PHE A CA 1
ATOM 1855 C C . PHE A 1 233 ? -0.096 -11.721 -12.745 1.00 85.00 233 PHE A C 1
ATOM 1857 O O . PHE A 1 233 ? 0.627 -11.520 -13.719 1.00 85.00 233 PHE A O 1
ATOM 1864 N N . PHE A 1 234 ? -0.018 -12.844 -12.032 1.00 86.44 234 PHE A N 1
ATOM 1865 C CA . PHE A 1 234 ? 0.929 -13.927 -12.289 1.00 86.44 234 PHE A CA 1
ATOM 1866 C C . PHE A 1 234 ? 0.670 -14.612 -13.636 1.00 86.44 234 PHE A C 1
ATOM 1868 O O . PHE A 1 234 ? 1.574 -14.720 -14.466 1.00 86.44 234 PHE A O 1
ATOM 1875 N N . LEU A 1 235 ? -0.578 -15.010 -13.896 1.00 89.94 235 LEU A N 1
ATOM 1876 C CA . LEU A 1 235 ? -0.972 -15.659 -15.149 1.00 89.94 235 LEU A CA 1
ATOM 1877 C C . LEU A 1 235 ? -0.899 -14.696 -16.339 1.00 89.94 235 LEU A C 1
ATOM 1879 O O . LEU A 1 235 ? -0.499 -15.100 -17.432 1.00 89.94 235 LEU A O 1
ATOM 1883 N N . PHE A 1 236 ? -1.253 -13.425 -16.126 1.00 89.62 236 PHE A N 1
ATOM 1884 C CA . PHE A 1 236 ? -1.120 -12.373 -17.130 1.00 89.62 236 PHE A CA 1
ATOM 1885 C C . PHE A 1 236 ? 0.347 -12.104 -17.467 1.00 89.62 236 PHE A C 1
ATOM 1887 O O . PHE A 1 236 ? 0.693 -12.018 -18.641 1.00 89.62 236 PHE A O 1
ATOM 1894 N N . SER A 1 237 ? 1.227 -12.058 -16.465 1.00 86.38 237 SER A N 1
ATOM 1895 C CA . SER A 1 237 ? 2.669 -11.897 -16.683 1.00 86.38 237 SER A CA 1
ATOM 1896 C C . SER A 1 237 ? 3.230 -13.037 -17.534 1.00 86.38 237 SER A C 1
ATOM 1898 O O . SER A 1 237 ? 3.918 -12.777 -18.518 1.00 86.38 237 SER A O 1
ATOM 1900 N N . ALA A 1 238 ? 2.863 -14.289 -17.240 1.00 89.62 238 ALA A N 1
ATOM 1901 C CA . ALA A 1 238 ? 3.266 -15.443 -18.046 1.00 89.62 238 ALA A CA 1
ATOM 1902 C C . ALA A 1 238 ? 2.805 -15.332 -19.514 1.00 89.62 238 ALA A C 1
ATOM 1904 O O . ALA A 1 238 ? 3.561 -15.662 -20.431 1.00 89.62 238 ALA A O 1
ATOM 1905 N N . LEU A 1 239 ? 1.589 -14.820 -19.749 1.00 90.69 239 LEU A N 1
ATOM 1906 C CA . LEU A 1 239 ? 1.069 -14.569 -21.097 1.00 90.69 239 LEU A CA 1
ATOM 1907 C C . LEU A 1 239 ? 1.891 -13.497 -21.818 1.00 90.69 239 LEU A C 1
ATOM 1909 O O . LEU A 1 239 ? 2.247 -13.679 -22.982 1.00 90.69 239 LEU A O 1
ATOM 1913 N N . VAL A 1 240 ? 2.223 -12.407 -21.128 1.00 88.62 240 VAL A N 1
ATOM 1914 C CA . VAL A 1 240 ? 3.043 -11.319 -21.673 1.00 88.62 240 VAL A CA 1
ATOM 1915 C C . VAL A 1 240 ? 4.430 -11.829 -22.073 1.00 88.62 240 VAL A C 1
ATOM 1917 O O . VAL A 1 240 ? 4.848 -11.590 -23.203 1.00 88.62 240 VAL A O 1
ATOM 1920 N N . PHE A 1 241 ? 5.115 -12.599 -21.221 1.00 87.50 241 PHE A N 1
ATOM 1921 C CA . PHE A 1 241 ? 6.431 -13.161 -21.562 1.00 87.50 241 PHE A CA 1
ATOM 1922 C C . PHE A 1 241 ? 6.369 -14.160 -22.715 1.00 87.50 241 PHE A C 1
ATOM 1924 O O . PHE A 1 241 ? 7.214 -14.117 -23.603 1.00 87.50 241 PHE A O 1
ATOM 1931 N N . SER A 1 242 ? 5.335 -15.003 -22.754 1.00 89.19 242 SER A N 1
ATOM 1932 C CA . SER A 1 242 ? 5.112 -15.921 -23.875 1.00 89.19 242 SER A CA 1
ATOM 1933 C C . SER A 1 242 ? 4.950 -15.178 -25.204 1.00 89.19 242 SER A C 1
ATOM 1935 O O . SER A 1 242 ? 5.476 -15.619 -26.223 1.00 89.19 242 SER A O 1
ATOM 1937 N N . LYS A 1 243 ? 4.266 -14.027 -25.207 1.00 88.69 243 LYS A N 1
ATOM 1938 C CA . LYS A 1 243 ? 4.066 -13.225 -26.422 1.00 88.69 243 LYS A CA 1
ATOM 1939 C C . LYS A 1 243 ? 5.281 -12.394 -26.818 1.00 88.69 243 LYS A C 1
ATOM 1941 O O . LYS A 1 243 ? 5.529 -12.271 -28.011 1.00 88.69 243 LYS A O 1
ATOM 1946 N N . ILE A 1 244 ? 6.013 -11.835 -25.857 1.00 86.44 244 ILE A N 1
ATOM 1947 C CA . ILE A 1 244 ? 7.171 -10.973 -26.141 1.00 86.44 244 ILE A CA 1
ATOM 1948 C C . ILE A 1 244 ? 8.388 -11.795 -26.575 1.00 86.44 244 ILE A C 1
ATOM 1950 O O . ILE A 1 244 ? 9.050 -11.430 -27.537 1.00 86.44 244 ILE A O 1
ATOM 1954 N N . GLU A 1 245 ? 8.678 -12.904 -25.893 1.00 86.69 245 GLU A N 1
ATOM 1955 C CA . GLU A 1 245 ? 9.871 -13.725 -26.163 1.00 86.69 245 GLU A CA 1
ATOM 1956 C C . GLU A 1 245 ? 9.598 -14.878 -27.143 1.00 86.69 245 GLU A C 1
ATOM 1958 O O . GLU A 1 245 ? 10.491 -15.659 -27.461 1.00 86.69 245 GLU A O 1
ATOM 1963 N N . GLY A 1 246 ? 8.349 -15.041 -27.593 1.00 87.00 246 GLY A N 1
ATOM 1964 C CA . GLY A 1 246 ? 7.947 -16.161 -28.448 1.00 87.00 246 GLY A CA 1
ATOM 1965 C C . GLY A 1 246 ? 7.991 -17.527 -27.750 1.00 87.00 246 GLY A C 1
ATOM 1966 O O . GLY A 1 246 ? 7.946 -18.565 -28.408 1.00 87.00 246 GLY A O 1
ATOM 1967 N N . TRP A 1 247 ? 8.086 -17.556 -26.419 1.00 90.44 247 TRP A N 1
ATOM 1968 C CA . TRP A 1 247 ? 8.112 -18.792 -25.643 1.00 90.44 247 TRP A CA 1
ATOM 1969 C C . TRP A 1 247 ? 6.740 -19.467 -25.593 1.00 90.44 247 TRP A C 1
ATOM 1971 O O . TRP A 1 247 ? 5.695 -18.812 -25.621 1.00 90.44 247 TRP A O 1
ATOM 1981 N N . SER A 1 248 ? 6.728 -20.790 -25.407 1.00 92.56 248 SER A N 1
ATOM 1982 C CA . SER A 1 248 ? 5.507 -21.492 -24.993 1.00 92.56 248 SER A CA 1
ATOM 1983 C C . SER A 1 248 ? 4.980 -20.899 -23.683 1.00 92.56 248 SER A C 1
ATOM 1985 O O . SER A 1 248 ? 5.763 -20.541 -22.799 1.00 92.56 248 SER A O 1
ATOM 1987 N N . TYR A 1 249 ? 3.656 -20.838 -23.526 1.00 93.00 249 TYR A N 1
ATOM 1988 C CA . TYR A 1 249 ? 3.022 -20.330 -22.306 1.00 93.00 249 TYR A CA 1
ATOM 1989 C C . TYR A 1 249 ? 3.556 -21.018 -21.042 1.00 93.00 249 TYR A C 1
ATOM 1991 O O . TYR A 1 249 ? 3.790 -20.363 -20.030 1.00 93.00 249 TYR A O 1
ATOM 1999 N N . PHE A 1 250 ? 3.833 -22.324 -21.122 1.00 92.94 250 PHE A N 1
ATOM 2000 C CA . PHE A 1 250 ? 4.396 -23.088 -20.010 1.00 92.94 250 PHE A CA 1
ATOM 2001 C C . PHE A 1 250 ? 5.804 -22.617 -19.613 1.00 92.94 250 PHE A C 1
ATOM 2003 O O . PHE A 1 250 ? 6.113 -22.542 -18.428 1.00 92.94 250 PHE A O 1
ATOM 2010 N N . ILE A 1 251 ? 6.643 -22.247 -20.585 1.00 90.56 251 ILE A N 1
ATOM 2011 C CA . ILE A 1 251 ? 7.992 -21.722 -20.331 1.00 90.56 251 ILE A CA 1
ATOM 2012 C C . ILE A 1 251 ? 7.901 -20.329 -19.699 1.00 90.56 251 ILE A C 1
ATOM 2014 O O . ILE A 1 251 ? 8.587 -20.059 -18.715 1.00 90.56 251 ILE A O 1
ATOM 2018 N N . GLY A 1 252 ? 7.006 -19.469 -20.201 1.00 88.75 252 GLY A N 1
ATOM 2019 C CA . GLY A 1 252 ? 6.731 -18.164 -19.590 1.00 88.75 252 GLY A CA 1
ATOM 2020 C C . GLY A 1 252 ? 6.238 -18.290 -18.145 1.00 88.75 252 GLY A C 1
ATOM 2021 O O . GLY A 1 252 ? 6.710 -17.578 -17.262 1.00 88.75 252 GLY A O 1
ATOM 2022 N N . PHE A 1 253 ? 5.353 -19.252 -17.879 1.00 91.31 253 PHE A N 1
ATOM 2023 C CA . PHE A 1 253 ? 4.887 -19.575 -16.531 1.00 91.31 253 PHE A CA 1
ATOM 2024 C C . PHE A 1 253 ? 6.015 -20.095 -15.629 1.00 91.31 253 PHE A C 1
ATOM 2026 O O . PHE A 1 253 ? 6.156 -19.629 -14.500 1.00 91.31 253 PHE A O 1
ATOM 2033 N N . TYR A 1 254 ? 6.839 -21.024 -16.12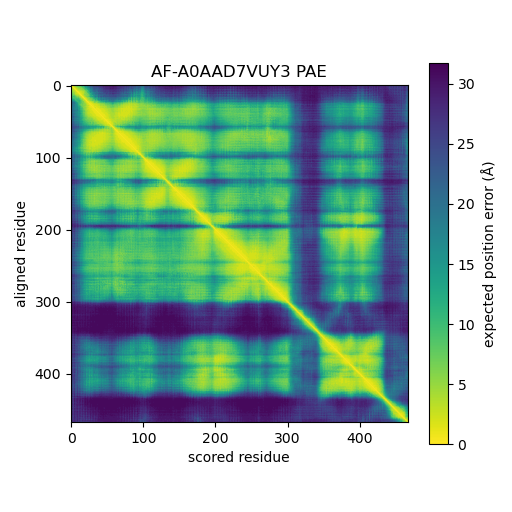2 1.00 90.81 254 TYR A N 1
ATOM 2034 C CA . TYR A 1 254 ? 7.989 -21.573 -15.398 1.00 90.81 254 TYR A CA 1
ATOM 2035 C C . TYR A 1 254 ? 9.007 -20.488 -15.032 1.00 90.81 254 TYR A C 1
ATOM 2037 O O . TYR A 1 254 ? 9.465 -20.421 -13.888 1.00 90.81 254 TYR A O 1
ATOM 2045 N N . PHE A 1 255 ? 9.313 -19.594 -15.974 1.00 88.62 255 PHE A N 1
ATOM 2046 C CA . PHE A 1 255 ? 10.141 -18.420 -15.723 1.00 88.62 255 PHE A CA 1
ATOM 2047 C C . PHE A 1 255 ? 9.536 -17.550 -14.614 1.00 88.62 255 PHE A C 1
ATOM 2049 O O . PHE A 1 255 ? 10.189 -17.315 -13.600 1.00 88.62 255 PHE A O 1
ATOM 2056 N N . CYS A 1 256 ? 8.264 -17.152 -14.735 1.00 88.44 256 CYS A N 1
ATOM 2057 C CA . CYS A 1 256 ? 7.610 -16.352 -13.699 1.00 88.44 256 CYS A CA 1
ATOM 2058 C C . CYS A 1 256 ? 7.639 -17.043 -12.328 1.00 88.44 256 CYS A C 1
ATOM 2060 O O . CYS A 1 256 ? 7.954 -16.396 -11.334 1.00 88.44 256 CYS A O 1
ATOM 2062 N N . ALA A 1 257 ? 7.347 -18.344 -12.251 1.00 88.75 257 ALA A N 1
ATOM 2063 C CA . ALA A 1 257 ? 7.341 -19.090 -10.994 1.00 88.75 257 ALA A CA 1
ATOM 2064 C C . ALA A 1 257 ? 8.730 -19.122 -10.338 1.00 88.75 257 ALA A C 1
ATOM 2066 O O . ALA A 1 257 ? 8.869 -18.826 -9.152 1.00 88.75 257 ALA A O 1
ATOM 2067 N N . THR A 1 258 ? 9.769 -19.442 -11.111 1.00 88.62 258 THR A N 1
ATOM 2068 C CA . THR A 1 258 ? 11.147 -19.555 -10.606 1.00 88.62 258 THR A CA 1
ATOM 2069 C C . THR A 1 258 ? 11.758 -18.203 -10.242 1.00 88.62 258 THR A C 1
ATOM 2071 O O . THR A 1 258 ? 12.520 -18.130 -9.275 1.00 88.62 258 THR A O 1
ATOM 2074 N N . SER A 1 259 ? 11.402 -17.127 -10.951 1.00 85.81 259 SER A N 1
ATOM 2075 C CA . SER A 1 259 ? 11.789 -15.756 -10.595 1.00 85.81 259 SER A CA 1
ATOM 2076 C C . SER A 1 259 ? 11.078 -15.261 -9.338 1.00 85.81 259 SER A C 1
ATOM 2078 O O . SER A 1 259 ? 11.718 -14.667 -8.475 1.00 85.81 259 SER A O 1
ATOM 2080 N N . LEU A 1 260 ? 9.777 -15.529 -9.195 1.00 83.44 260 LEU A N 1
ATOM 2081 C CA . LEU A 1 260 ? 9.005 -15.112 -8.020 1.00 83.44 260 LEU A CA 1
ATOM 2082 C C . LEU A 1 260 ? 9.396 -15.866 -6.750 1.00 83.44 260 LEU A C 1
ATOM 2084 O O . LEU A 1 260 ? 9.434 -15.276 -5.674 1.00 83.44 260 LEU A O 1
ATOM 2088 N N . LEU A 1 261 ? 9.735 -17.148 -6.876 1.00 84.81 261 LEU A N 1
ATOM 2089 C CA . LEU A 1 261 ? 10.285 -17.943 -5.778 1.00 84.81 261 LEU A CA 1
ATOM 2090 C C . LEU A 1 261 ? 11.757 -17.626 -5.493 1.00 84.81 261 LEU A C 1
ATOM 2092 O O . LEU A 1 261 ? 12.349 -18.243 -4.612 1.00 84.81 261 LEU A O 1
ATOM 2096 N N . THR A 1 262 ? 12.367 -16.690 -6.229 1.00 83.88 262 THR A N 1
ATOM 2097 C CA . THR A 1 262 ? 13.788 -16.321 -6.112 1.00 83.88 262 THR A CA 1
ATOM 2098 C C . THR A 1 262 ? 14.753 -17.504 -6.274 1.00 83.88 262 THR A C 1
ATOM 2100 O O . THR A 1 262 ? 15.897 -17.435 -5.841 1.00 83.88 262 THR A O 1
ATOM 2103 N N . ILE A 1 263 ? 14.309 -18.587 -6.928 1.00 89.62 263 ILE A N 1
ATOM 2104 C CA . ILE A 1 263 ? 15.140 -19.762 -7.231 1.00 89.62 263 ILE A CA 1
ATOM 2105 C C . ILE A 1 263 ? 16.117 -19.419 -8.356 1.00 89.62 263 ILE A C 1
ATOM 2107 O O . ILE A 1 263 ? 17.300 -19.724 -8.264 1.00 89.62 263 ILE A O 1
ATOM 2111 N N . GLY A 1 264 ? 15.612 -18.778 -9.418 1.00 83.50 264 GLY A N 1
ATOM 2112 C CA . GLY A 1 264 ? 16.446 -18.174 -10.456 1.00 83.50 264 GLY A CA 1
ATOM 2113 C C . GLY A 1 264 ? 17.428 -19.126 -11.148 1.00 83.50 264 GLY A C 1
ATOM 2114 O O . GLY A 1 264 ? 18.587 -18.765 -11.310 1.00 83.50 264 GLY A O 1
ATOM 2115 N N . TYR A 1 265 ? 16.983 -20.302 -11.614 1.00 84.81 265 TYR A N 1
ATOM 2116 C CA . TYR A 1 265 ? 17.852 -21.279 -12.301 1.00 84.81 265 TYR A CA 1
ATOM 2117 C C . TYR A 1 265 ? 18.620 -20.728 -13.520 1.00 84.81 265 TYR A C 1
ATOM 2119 O O . TYR A 1 265 ? 19.552 -21.372 -13.990 1.00 84.81 265 TYR A O 1
ATOM 2127 N N . GLY A 1 266 ? 18.206 -19.584 -14.078 1.00 83.00 266 GLY A N 1
ATOM 2128 C CA . GLY A 1 266 ? 18.916 -18.894 -15.161 1.00 83.00 266 GLY A CA 1
ATOM 2129 C C . GLY A 1 266 ? 18.814 -19.555 -16.540 1.00 83.00 266 GLY A C 1
ATOM 2130 O O . GLY A 1 266 ? 19.400 -19.059 -17.492 1.00 83.00 266 GLY A O 1
A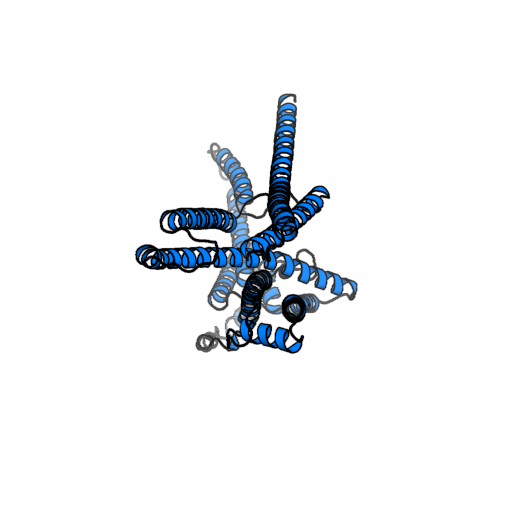TOM 2131 N N . GLN A 1 267 ? 18.061 -20.651 -16.673 1.00 84.00 267 GLN A N 1
ATOM 2132 C CA . GLN A 1 267 ? 17.887 -21.376 -17.941 1.00 84.00 267 GLN A CA 1
ATOM 2133 C C . GLN A 1 267 ? 17.024 -20.613 -18.955 1.00 84.00 267 GLN A C 1
ATOM 2135 O O . GLN A 1 267 ? 17.274 -20.673 -20.154 1.00 84.00 267 GLN A O 1
ATOM 2140 N N . TYR A 1 268 ? 16.015 -19.892 -18.464 1.00 84.56 268 TYR A N 1
ATOM 2141 C CA . TYR A 1 268 ? 15.181 -18.998 -19.258 1.00 84.56 268 TYR A CA 1
ATOM 2142 C C . TYR A 1 268 ? 15.336 -17.599 -18.685 1.00 84.56 268 TYR A C 1
ATOM 2144 O O . TYR A 1 268 ? 14.977 -17.354 -17.533 1.00 84.56 268 TYR A O 1
ATOM 2152 N N . VAL A 1 269 ? 15.910 -16.701 -19.478 1.00 84.75 269 VAL A N 1
ATOM 2153 C CA . VAL A 1 269 ? 16.118 -15.302 -19.112 1.00 84.75 269 VAL A CA 1
ATOM 2154 C C . VAL A 1 269 ? 15.578 -14.448 -20.254 1.00 84.75 269 VAL A C 1
ATOM 2156 O O . VAL A 1 269 ? 15.912 -14.729 -21.406 1.00 84.75 269 VAL A O 1
ATOM 2159 N N . PRO A 1 270 ? 14.736 -13.438 -19.968 1.00 83.44 270 PRO A N 1
ATOM 2160 C CA . PRO A 1 270 ? 14.216 -12.541 -20.988 1.00 83.44 270 PRO A CA 1
ATOM 2161 C C . PRO A 1 270 ? 15.373 -11.903 -21.751 1.00 83.44 270 PRO A C 1
ATOM 2163 O O . PRO A 1 270 ? 16.260 -11.281 -21.156 1.00 83.44 270 PRO A O 1
ATOM 2166 N N . SER A 1 271 ? 15.381 -12.100 -23.064 1.00 81.75 271 SER A N 1
ATOM 2167 C CA . SER A 1 271 ? 16.439 -11.608 -23.936 1.00 81.75 271 SER A CA 1
ATOM 2168 C C . SER A 1 271 ? 16.157 -10.172 -24.372 1.00 81.75 271 SER A C 1
ATOM 2170 O O . SER A 1 271 ? 17.076 -9.345 -24.383 1.00 81.75 271 SER A O 1
ATOM 2172 N N . LEU A 1 272 ? 14.882 -9.838 -24.607 1.00 83.19 272 LEU A N 1
ATOM 2173 C CA . LEU A 1 272 ? 14.477 -8.512 -25.051 1.00 83.19 272 LEU A CA 1
ATOM 2174 C C . LEU A 1 272 ? 14.622 -7.467 -23.924 1.00 83.19 272 LEU A C 1
ATOM 2176 O O . LEU A 1 272 ? 14.268 -7.704 -22.767 1.00 83.19 272 LEU A O 1
ATOM 2180 N N . PRO A 1 273 ? 15.068 -6.239 -24.233 1.00 77.75 273 PRO A N 1
ATOM 2181 C CA . PRO A 1 273 ? 15.154 -5.175 -23.229 1.00 77.75 273 PRO A CA 1
ATOM 2182 C C . PRO A 1 273 ? 13.799 -4.817 -22.593 1.00 77.75 273 PRO A C 1
ATOM 2184 O O . PRO A 1 273 ? 13.734 -4.454 -21.416 1.00 77.75 273 PRO A O 1
ATOM 2187 N N . GLY A 1 274 ? 12.704 -4.957 -23.349 1.00 75.50 274 GLY A N 1
ATOM 2188 C CA . GLY A 1 274 ? 11.348 -4.703 -22.855 1.00 75.50 274 GLY A CA 1
ATOM 2189 C C . GLY A 1 274 ? 10.855 -5.745 -21.853 1.00 75.50 274 GLY A C 1
ATOM 2190 O O . GLY A 1 274 ? 10.274 -5.387 -20.829 1.00 75.50 274 GLY A O 1
ATOM 2191 N N . SER A 1 275 ? 11.133 -7.027 -22.084 1.00 78.88 275 SER A N 1
ATOM 2192 C CA . SER A 1 275 ? 10.775 -8.101 -21.152 1.00 78.88 275 SER A CA 1
ATOM 2193 C C . SER A 1 275 ? 11.607 -8.030 -19.866 1.00 78.88 275 SER A C 1
ATOM 2195 O O . SER A 1 275 ? 11.053 -8.241 -18.789 1.00 78.88 275 SER A O 1
ATOM 2197 N N . LYS A 1 276 ? 12.881 -7.617 -19.925 1.00 82.06 276 LYS A N 1
ATOM 2198 C CA . LYS A 1 276 ? 13.704 -7.339 -18.726 1.00 82.06 276 LYS A CA 1
ATOM 2199 C C . LYS A 1 276 ? 13.118 -6.225 -17.849 1.00 82.06 276 LYS A C 1
ATOM 2201 O O . LYS A 1 276 ? 13.015 -6.372 -16.632 1.00 82.06 276 LYS A O 1
ATOM 2206 N N . ALA A 1 277 ? 12.684 -5.115 -18.451 1.00 76.38 277 ALA A N 1
ATOM 2207 C CA . ALA A 1 277 ? 12.027 -4.034 -17.708 1.00 76.38 277 ALA A CA 1
ATOM 2208 C C . ALA A 1 277 ? 10.715 -4.511 -17.049 1.00 76.38 277 ALA A C 1
ATOM 2210 O O . ALA A 1 277 ? 10.429 -4.201 -15.886 1.00 76.38 277 ALA A O 1
ATOM 2211 N N . MET A 1 278 ? 9.937 -5.317 -17.775 1.00 78.69 278 MET A N 1
ATOM 2212 C CA . MET A 1 278 ? 8.691 -5.890 -17.267 1.00 78.69 278 MET A CA 1
ATOM 2213 C C . MET A 1 278 ? 8.935 -6.892 -16.132 1.00 78.69 278 MET A C 1
ATOM 2215 O O . MET A 1 278 ? 8.225 -6.832 -15.131 1.00 78.69 278 MET A O 1
ATOM 2219 N N . SER A 1 279 ? 9.951 -7.762 -16.213 1.00 80.50 279 SER A N 1
ATOM 2220 C CA . SER A 1 279 ? 10.237 -8.735 -15.144 1.00 80.50 279 SER A CA 1
ATOM 2221 C C . SER A 1 279 ? 10.565 -8.052 -13.824 1.00 80.50 279 SER A C 1
ATOM 2223 O O . SER A 1 279 ? 10.039 -8.449 -12.787 1.00 80.50 279 SER A O 1
ATOM 2225 N N . ASN A 1 280 ? 11.352 -6.975 -13.857 1.00 78.94 280 ASN A N 1
ATOM 2226 C CA . ASN A 1 280 ? 11.681 -6.209 -12.653 1.00 78.94 280 ASN A CA 1
ATOM 2227 C C . ASN A 1 280 ? 10.426 -5.595 -12.017 1.00 78.94 280 ASN A C 1
ATOM 2229 O O . ASN A 1 280 ? 10.246 -5.654 -10.800 1.00 78.94 280 ASN A O 1
ATOM 2233 N N . THR A 1 281 ? 9.525 -5.069 -12.848 1.00 76.44 281 THR A N 1
ATOM 2234 C CA . THR A 1 281 ? 8.241 -4.509 -12.401 1.00 76.44 281 THR A CA 1
ATOM 2235 C C . THR A 1 281 ? 7.351 -5.582 -11.766 1.00 76.44 281 THR A C 1
ATOM 2237 O O . THR A 1 281 ? 6.750 -5.355 -10.715 1.00 76.44 281 THR A O 1
ATOM 2240 N N . VAL A 1 282 ? 7.302 -6.774 -12.368 1.00 79.31 282 VAL A N 1
ATOM 2241 C CA . VAL A 1 282 ? 6.523 -7.920 -11.875 1.00 79.31 282 VAL A CA 1
ATOM 2242 C C . VAL A 1 282 ? 7.046 -8.413 -10.525 1.00 79.31 282 VAL A C 1
ATOM 2244 O O . VAL A 1 282 ? 6.257 -8.612 -9.600 1.00 79.31 282 VAL A O 1
ATOM 2247 N N . ILE A 1 283 ? 8.366 -8.553 -10.380 1.00 78.19 283 ILE A N 1
ATOM 2248 C CA . ILE A 1 283 ? 9.006 -8.980 -9.126 1.00 78.19 283 ILE A CA 1
ATOM 2249 C C . ILE A 1 283 ? 8.751 -7.953 -8.013 1.00 78.19 283 ILE A C 1
ATOM 2251 O O . ILE A 1 283 ? 8.380 -8.333 -6.902 1.00 78.19 283 ILE A O 1
ATOM 2255 N N . ALA A 1 284 ? 8.873 -6.654 -8.307 1.00 75.81 284 ALA A N 1
ATOM 2256 C CA . ALA A 1 284 ? 8.606 -5.593 -7.335 1.00 75.81 284 ALA A CA 1
ATOM 2257 C C . ALA A 1 284 ? 7.138 -5.579 -6.868 1.00 75.81 284 ALA A C 1
ATOM 2259 O O . ALA A 1 284 ? 6.863 -5.491 -5.667 1.00 75.81 284 ALA A O 1
ATOM 2260 N N . ALA A 1 285 ? 6.189 -5.717 -7.801 1.00 76.50 285 ALA A N 1
ATOM 2261 C CA . ALA A 1 285 ? 4.763 -5.787 -7.487 1.00 76.50 285 ALA A CA 1
ATOM 2262 C C . ALA A 1 285 ? 4.425 -7.006 -6.612 1.00 76.50 285 ALA A C 1
ATOM 2264 O O . ALA A 1 285 ? 3.656 -6.896 -5.652 1.00 76.50 285 ALA A O 1
ATOM 2265 N N . PHE A 1 286 ? 5.040 -8.157 -6.896 1.00 79.81 286 PHE A N 1
ATOM 2266 C CA . PHE A 1 286 ? 4.882 -9.349 -6.071 1.00 79.81 286 PHE A CA 1
ATOM 2267 C C . PHE A 1 286 ? 5.472 -9.180 -4.672 1.00 79.81 286 PHE A C 1
ATOM 2269 O O . PHE A 1 286 ? 4.790 -9.494 -3.699 1.00 79.81 286 PHE A O 1
ATOM 2276 N N . GLY A 1 287 ? 6.690 -8.644 -4.549 1.00 75.94 287 GLY A N 1
ATOM 2277 C CA . GLY A 1 287 ? 7.321 -8.405 -3.248 1.00 75.94 287 GLY A CA 1
ATOM 2278 C C . GLY A 1 287 ? 6.450 -7.535 -2.337 1.00 75.94 287 GLY A C 1
ATOM 2279 O O . GLY A 1 287 ? 6.242 -7.858 -1.166 1.00 75.94 287 GLY A O 1
ATOM 2280 N N . TYR A 1 288 ? 5.840 -6.487 -2.898 1.00 76.75 288 TYR A N 1
ATOM 2281 C CA . TYR A 1 288 ? 4.875 -5.655 -2.178 1.00 76.75 288 TYR A CA 1
ATOM 2282 C C . TYR A 1 288 ? 3.647 -6.446 -1.703 1.00 76.75 288 TYR A C 1
ATOM 2284 O O . TYR A 1 288 ? 3.218 -6.326 -0.552 1.00 76.75 288 TYR A O 1
ATOM 2292 N N . MET A 1 289 ? 3.066 -7.267 -2.575 1.00 76.50 289 MET A N 1
ATOM 2293 C CA . MET A 1 289 ? 1.887 -8.067 -2.248 1.00 76.50 289 MET A CA 1
ATOM 2294 C C . MET A 1 289 ? 2.184 -9.149 -1.205 1.00 76.50 289 MET A C 1
ATOM 2296 O O . MET A 1 289 ? 1.388 -9.329 -0.282 1.00 76.50 289 MET A O 1
ATOM 2300 N N . TRP A 1 290 ? 3.335 -9.819 -1.307 1.00 79.00 290 TRP A N 1
ATOM 2301 C CA . TRP A 1 290 ? 3.804 -10.803 -0.331 1.00 79.00 290 TRP A CA 1
ATOM 2302 C C . TRP A 1 290 ? 3.941 -10.179 1.058 1.00 79.00 290 TRP A C 1
ATOM 2304 O O . TRP A 1 290 ? 3.416 -10.711 2.036 1.00 79.00 290 TRP A O 1
ATOM 2314 N N . HIS A 1 291 ? 4.538 -8.988 1.137 1.00 77.31 291 HIS A N 1
ATOM 2315 C CA . HIS A 1 291 ? 4.613 -8.229 2.383 1.00 77.31 291 HIS A CA 1
ATOM 2316 C C . HIS A 1 291 ? 3.217 -7.926 2.953 1.00 77.31 291 HIS A C 1
ATOM 2318 O O . HIS A 1 291 ? 2.971 -8.112 4.148 1.00 77.31 291 HIS A O 1
ATOM 2324 N N . LYS A 1 292 ? 2.272 -7.466 2.121 1.00 74.94 292 LYS A N 1
ATOM 2325 C CA . LYS A 1 292 ? 0.900 -7.158 2.569 1.00 74.94 292 LYS A CA 1
ATOM 2326 C C . LYS A 1 292 ? 0.142 -8.391 3.048 1.00 74.94 292 LYS A C 1
ATOM 2328 O O . LYS A 1 292 ? -0.636 -8.291 3.998 1.00 74.94 292 LYS A O 1
ATOM 2333 N N . LEU A 1 293 ? 0.360 -9.535 2.407 1.00 74.81 293 LEU A N 1
ATOM 2334 C CA . LEU A 1 293 ? -0.194 -10.810 2.839 1.00 74.81 293 LEU A CA 1
ATOM 2335 C C . LEU A 1 293 ? 0.383 -11.217 4.204 1.00 74.81 293 LEU A C 1
ATOM 2337 O O . LEU A 1 293 ? -0.386 -11.549 5.107 1.00 74.81 293 LEU A O 1
ATOM 2341 N N . GLY A 1 294 ? 1.703 -11.093 4.380 1.00 75.50 294 GLY A N 1
ATOM 2342 C CA . GLY A 1 294 ? 2.399 -11.338 5.646 1.00 75.50 294 GLY A CA 1
ATOM 2343 C C . GLY A 1 294 ? 1.834 -10.520 6.809 1.00 75.50 294 GLY A C 1
ATOM 2344 O O . GLY A 1 294 ? 1.492 -11.089 7.842 1.00 75.50 294 GLY A O 1
ATOM 2345 N N . ASP A 1 295 ? 1.619 -9.213 6.626 1.00 73.31 295 ASP A N 1
ATOM 2346 C CA . ASP A 1 295 ? 1.040 -8.342 7.666 1.00 73.31 295 ASP A CA 1
ATOM 2347 C C . ASP A 1 295 ? -0.356 -8.784 8.122 1.00 73.31 295 ASP A C 1
ATOM 2349 O O . ASP A 1 295 ? -0.739 -8.611 9.284 1.00 73.31 295 ASP A O 1
ATOM 2353 N N . VAL A 1 296 ? -1.177 -9.268 7.187 1.00 74.06 296 VAL A N 1
ATOM 2354 C CA . VAL A 1 296 ? -2.541 -9.702 7.495 1.00 74.06 296 VAL A CA 1
ATOM 2355 C C . VAL A 1 296 ? -2.528 -11.050 8.189 1.00 74.06 296 VAL A C 1
ATOM 2357 O O . VAL A 1 296 ? -3.271 -11.210 9.158 1.00 74.06 296 VAL A O 1
ATOM 2360 N N . LEU A 1 297 ? -1.665 -11.968 7.753 1.00 71.88 297 LEU A N 1
ATOM 2361 C CA . LEU A 1 297 ? -1.486 -13.266 8.391 1.00 71.88 297 LEU A CA 1
ATOM 2362 C C . LEU A 1 297 ? -0.933 -13.106 9.807 1.00 71.88 297 LEU A C 1
ATOM 2364 O O . LEU A 1 297 ? -1.610 -13.516 10.742 1.00 71.88 297 LEU A O 1
ATOM 2368 N N . LEU A 1 298 ? 0.203 -12.422 9.992 1.00 72.81 298 LEU A N 1
ATOM 2369 C CA . LEU A 1 298 ? 0.840 -12.219 11.303 1.00 72.81 298 LEU A CA 1
ATOM 2370 C C . LEU A 1 298 ? -0.113 -11.601 12.331 1.00 72.81 298 LEU A C 1
ATOM 2372 O O . LEU A 1 298 ? -0.131 -12.000 13.489 1.00 72.81 298 LEU A O 1
ATOM 2376 N N . LYS A 1 299 ? -0.964 -10.661 11.908 1.00 66.50 299 LYS A N 1
ATOM 2377 C CA . LYS A 1 299 ? -1.932 -9.998 12.795 1.00 66.50 299 LYS A CA 1
ATOM 2378 C C . LYS A 1 299 ? -3.149 -10.867 13.154 1.00 66.50 299 LYS A C 1
ATOM 2380 O O . LYS A 1 299 ? -3.897 -10.516 14.067 1.00 66.50 299 LYS A O 1
ATOM 2385 N N . HIS A 1 300 ? -3.386 -11.944 12.407 1.00 67.81 300 HIS A N 1
ATOM 2386 C CA . HIS A 1 300 ? -4.489 -12.887 12.615 1.00 67.81 300 HIS A CA 1
ATOM 2387 C C . HIS A 1 300 ? -4.034 -14.261 13.088 1.00 67.81 300 HIS A C 1
ATOM 2389 O O . HIS A 1 300 ? -4.901 -15.086 13.385 1.00 67.81 300 HIS A O 1
ATOM 2395 N N . ILE A 1 301 ? -2.722 -14.492 13.214 1.00 63.78 301 ILE A N 1
ATOM 2396 C CA . ILE A 1 301 ? -2.212 -15.592 14.023 1.00 63.78 301 ILE A CA 1
ATOM 2397 C C . ILE A 1 301 ? -2.834 -15.412 15.414 1.00 63.78 301 ILE A C 1
ATOM 2399 O O . ILE A 1 301 ? -2.690 -14.339 16.011 1.00 63.78 301 ILE A O 1
ATOM 2403 N N . PRO A 1 302 ? -3.614 -16.393 15.897 1.00 54.69 302 PRO A N 1
ATOM 2404 C CA . PRO A 1 302 ? -4.199 -16.311 17.220 1.00 54.69 302 PRO A CA 1
ATOM 2405 C C . PRO A 1 302 ? -3.066 -16.138 18.230 1.00 54.69 302 PRO A C 1
ATOM 2407 O O . PRO A 1 302 ? -2.058 -16.841 18.166 1.00 54.69 302 PRO A O 1
ATOM 2410 N N . SER A 1 303 ? -3.248 -15.221 19.178 1.00 50.41 303 SER A N 1
ATOM 2411 C CA . SER A 1 303 ? -2.332 -14.958 20.296 1.00 50.41 303 SER A CA 1
ATOM 2412 C C . SER A 1 303 ? -2.032 -16.191 21.162 1.00 50.41 303 SER A C 1
ATOM 2414 O O . SER A 1 303 ? -1.214 -16.107 22.062 1.00 50.41 303 SER A O 1
ATOM 2416 N N . ASN A 1 304 ? -2.621 -17.350 20.857 1.00 44.50 304 ASN A N 1
ATOM 2417 C CA . ASN A 1 304 ? -2.286 -18.642 21.446 1.00 44.50 304 ASN A CA 1
ATOM 2418 C C . ASN A 1 304 ? -0.843 -19.114 21.159 1.00 44.50 304 ASN A C 1
ATOM 2420 O O . ASN A 1 304 ? -0.423 -20.089 21.771 1.00 44.50 304 ASN A O 1
ATOM 2424 N N . LEU A 1 305 ? -0.098 -18.490 20.231 1.00 44.94 305 LEU A N 1
ATOM 2425 C CA . LEU A 1 305 ? 1.326 -18.803 19.995 1.00 44.94 305 LEU A CA 1
ATOM 2426 C C . LEU A 1 305 ? 2.311 -17.889 20.738 1.00 44.94 305 LEU A C 1
ATOM 2428 O O . LEU A 1 305 ? 3.498 -18.203 20.795 1.00 44.94 305 LEU A O 1
ATOM 2432 N N . THR A 1 306 ? 1.852 -16.780 21.316 1.00 32.56 306 THR A N 1
ATOM 2433 C CA . THR A 1 306 ? 2.615 -16.099 22.365 1.00 32.56 306 THR A CA 1
ATOM 2434 C C . THR A 1 306 ? 2.229 -16.774 23.673 1.00 32.56 306 THR A C 1
ATOM 2436 O O . THR A 1 306 ? 1.041 -16.736 23.992 1.00 32.56 306 THR A O 1
ATOM 2439 N N . PRO A 1 307 ? 3.151 -17.417 24.415 1.00 34.25 307 PRO A N 1
ATOM 2440 C CA . PRO A 1 307 ? 2.827 -17.845 25.766 1.00 34.25 307 PRO A CA 1
ATOM 2441 C C . PRO A 1 307 ? 2.348 -16.600 26.510 1.00 34.25 307 PRO A C 1
ATOM 2443 O O . PRO A 1 307 ? 3.098 -15.630 26.641 1.00 34.25 307 PRO A O 1
ATOM 2446 N N . GLU A 1 308 ? 1.075 -16.586 26.912 1.00 35.06 308 GLU A N 1
ATOM 2447 C CA . GLU A 1 308 ? 0.636 -15.608 27.895 1.00 35.06 308 GLU A CA 1
ATOM 2448 C C . GLU A 1 308 ? 1.585 -15.737 29.090 1.00 35.06 308 GLU A C 1
ATOM 2450 O O . GLU A 1 308 ? 1.897 -16.871 29.481 1.00 35.06 308 GLU A O 1
ATOM 2455 N N . PRO A 1 309 ? 2.105 -14.627 29.645 1.00 35.38 309 PRO A N 1
ATOM 2456 C CA . PRO A 1 309 ? 2.806 -14.702 30.912 1.00 35.38 309 PRO A CA 1
ATOM 2457 C C . PRO A 1 309 ? 1.857 -15.385 31.898 1.00 35.38 309 PRO A C 1
ATOM 2459 O O . PRO A 1 309 ? 0.751 -14.912 32.141 1.00 35.38 309 PRO A O 1
ATOM 2462 N N . SER A 1 310 ? 2.288 -16.566 32.335 1.00 29.06 310 SER A N 1
ATOM 2463 C CA . SER A 1 310 ? 1.644 -17.500 33.253 1.00 29.06 310 SER A CA 1
ATOM 2464 C C . SER A 1 310 ? 0.491 -16.910 34.069 1.00 29.06 310 SER A C 1
ATOM 2466 O O . SER A 1 310 ? 0.697 -16.047 34.924 1.00 29.06 310 SER A O 1
ATOM 2468 N N . GLN A 1 311 ? -0.703 -17.472 33.866 1.00 38.75 311 GLN A N 1
ATOM 2469 C CA . GLN A 1 311 ? -1.784 -17.490 34.848 1.00 38.75 311 GLN A CA 1
ATOM 2470 C C . GLN A 1 311 ? -1.250 -18.064 36.172 1.00 38.75 311 GLN A C 1
ATOM 2472 O O . GLN A 1 311 ? -1.255 -19.274 36.377 1.00 38.75 311 GLN A O 1
ATOM 2477 N N . GLN A 1 312 ? -0.722 -17.213 37.048 1.00 32.25 312 GLN A N 1
ATOM 2478 C CA . GLN A 1 312 ? -0.356 -17.590 38.420 1.00 32.25 312 GLN A CA 1
ATOM 2479 C C . GLN A 1 312 ? -0.842 -16.592 39.479 1.00 32.25 312 GLN A C 1
ATOM 2481 O O . GLN A 1 312 ? -0.792 -16.909 40.657 1.00 32.25 312 GLN A O 1
ATOM 2486 N N . VAL A 1 313 ? -1.394 -15.436 39.093 1.00 35.31 313 VAL A N 1
ATOM 2487 C CA . VAL A 1 313 ? -1.901 -14.437 40.060 1.00 35.31 313 VAL A CA 1
ATOM 2488 C C . VAL A 1 313 ? -3.392 -14.634 40.378 1.00 35.31 313 VAL A C 1
ATOM 2490 O O . VAL A 1 313 ? -3.894 -14.145 41.385 1.00 35.31 313 VAL A O 1
ATOM 2493 N N . THR A 1 314 ? -4.123 -15.408 39.567 1.00 33.25 314 THR A N 1
ATOM 2494 C CA . THR A 1 314 ? -5.556 -15.673 39.798 1.00 33.25 314 THR A CA 1
ATOM 2495 C C . THR A 1 314 ? -5.827 -16.569 41.009 1.00 33.25 314 THR A C 1
ATOM 2497 O O . THR A 1 314 ? -6.972 -16.673 41.429 1.00 33.25 314 THR A O 1
ATOM 2500 N N . THR A 1 315 ? -4.801 -17.190 41.595 1.00 35.53 315 THR A N 1
ATOM 2501 C CA . THR A 1 315 ? -4.912 -17.956 42.847 1.00 35.53 315 THR A CA 1
ATOM 2502 C C . THR A 1 315 ? -4.856 -17.090 44.106 1.00 35.53 315 THR A C 1
ATOM 2504 O O . THR A 1 315 ? -5.329 -17.540 45.143 1.00 35.53 315 THR A O 1
ATOM 2507 N N . ASP A 1 316 ? -4.382 -15.843 44.016 1.00 29.53 316 ASP A N 1
ATOM 2508 C CA . ASP A 1 316 ? -4.199 -14.986 45.199 1.00 29.53 316 ASP A CA 1
ATOM 2509 C C . ASP A 1 316 ? -5.393 -14.041 45.445 1.00 29.53 316 ASP A C 1
ATOM 2511 O O . ASP A 1 316 ? -5.577 -13.526 46.547 1.00 29.53 316 ASP A O 1
ATOM 2515 N N . LEU A 1 317 ? -6.258 -13.846 44.440 1.00 34.28 317 LEU A N 1
ATOM 2516 C CA . LEU A 1 317 ? -7.466 -13.013 44.552 1.00 34.28 317 LEU A CA 1
ATOM 2517 C C . LEU A 1 317 ? -8.714 -13.797 44.987 1.00 34.28 317 LEU A C 1
ATOM 2519 O O . LEU A 1 317 ? -9.625 -13.208 45.560 1.00 34.28 317 LEU A O 1
ATOM 2523 N N . GLU A 1 318 ? -8.739 -15.121 44.801 1.00 35.41 318 GLU A N 1
ATOM 2524 C CA . GLU A 1 318 ? -9.784 -15.984 45.379 1.00 35.41 318 GLU A CA 1
ATOM 2525 C C . GLU A 1 318 ? -9.563 -16.188 46.896 1.00 35.41 318 GLU A C 1
ATOM 2527 O O . GLU A 1 318 ? -10.511 -16.444 47.637 1.00 35.41 318 GLU A O 1
ATOM 2532 N N . SER A 1 319 ? -8.322 -16.018 47.385 1.00 33.16 319 SER A N 1
ATOM 2533 C CA . SER A 1 319 ? -7.973 -16.096 48.815 1.00 33.16 319 SER A CA 1
ATOM 2534 C C . SER A 1 319 ? -8.251 -14.821 49.614 1.00 33.16 319 SER A C 1
ATOM 2536 O O . SER A 1 319 ? -8.004 -14.792 50.816 1.00 33.16 319 SER A O 1
ATOM 2538 N N . GLN A 1 320 ? -8.780 -13.774 48.977 1.00 37.22 320 GLN A N 1
ATOM 2539 C CA . GLN A 1 320 ? -9.154 -12.532 49.650 1.00 37.22 320 GLN A CA 1
ATOM 2540 C C . GLN A 1 320 ? -10.632 -12.208 49.405 1.00 37.22 320 GLN A C 1
ATOM 2542 O O . GLN A 1 320 ? -10.999 -11.097 49.032 1.00 37.22 320 GLN A O 1
ATOM 2547 N N . LYS A 1 321 ? -11.501 -13.200 49.638 1.00 29.23 321 LYS A N 1
ATOM 2548 C CA . LYS A 1 321 ? -12.891 -12.921 50.010 1.00 29.23 321 LYS A CA 1
ATOM 2549 C C . LYS A 1 321 ? -12.870 -12.144 51.332 1.00 29.23 321 LYS A C 1
ATOM 2551 O O . LYS A 1 321 ? -12.311 -12.656 52.298 1.00 29.23 321 LYS A O 1
ATOM 2556 N N . PRO A 1 322 ? -13.467 -10.944 51.416 1.00 30.81 322 PRO A N 1
ATOM 2557 C CA . PRO A 1 322 ? -13.947 -10.451 52.694 1.00 30.81 322 PRO A CA 1
ATOM 2558 C C . PRO A 1 322 ? -14.971 -11.466 53.192 1.00 30.81 322 PRO A C 1
ATOM 2560 O O . PRO A 1 322 ? -15.859 -11.867 52.432 1.00 30.81 322 PRO A O 1
ATOM 2563 N N . ASP A 1 323 ? -14.799 -11.904 54.431 1.00 29.69 323 ASP A N 1
ATOM 2564 C CA . ASP A 1 323 ? -15.700 -12.822 55.100 1.00 29.69 323 ASP A CA 1
ATOM 2565 C C . ASP A 1 323 ? -17.163 -12.407 54.915 1.00 29.69 323 ASP A C 1
ATOM 2567 O O . ASP A 1 323 ? -17.533 -11.229 54.859 1.00 29.69 323 ASP A O 1
ATOM 2571 N N . GLU A 1 324 ? -17.998 -13.433 54.834 1.00 36.12 324 GLU A N 1
ATOM 2572 C CA . GLU A 1 324 ? -19.448 -13.443 54.653 1.00 36.12 324 GLU A CA 1
ATOM 2573 C C . GLU A 1 324 ? -20.231 -12.740 55.791 1.00 36.12 324 GLU A C 1
ATOM 2575 O O . GLU A 1 324 ? -21.421 -12.982 55.971 1.00 36.12 324 GLU A O 1
ATOM 2580 N N . GLU A 1 325 ? -19.599 -11.837 56.548 1.00 31.27 325 GLU A N 1
ATOM 2581 C CA . GLU A 1 325 ? -20.190 -11.093 57.665 1.00 31.27 325 GLU A CA 1
ATOM 2582 C C . GLU A 1 325 ? -20.723 -9.706 57.260 1.00 31.27 325 GLU A C 1
ATOM 2584 O O . GLU A 1 325 ? -21.693 -9.228 57.848 1.00 31.27 325 GLU A O 1
ATOM 2589 N N . LEU A 1 326 ? -20.216 -9.068 56.194 1.00 34.38 326 LEU A N 1
ATOM 2590 C CA . LEU A 1 326 ? -20.669 -7.709 55.826 1.00 34.38 326 LEU A CA 1
ATOM 2591 C C . LEU A 1 326 ? -22.006 -7.676 55.054 1.00 34.38 326 LEU A C 1
ATOM 2593 O O . LEU A 1 326 ? -22.618 -6.622 54.895 1.00 34.38 326 LEU A O 1
ATOM 2597 N N . SER A 1 327 ? -22.502 -8.836 54.611 1.00 33.75 327 SER A N 1
ATOM 2598 C CA . SER A 1 327 ? -23.809 -8.955 53.939 1.00 33.75 327 SER A CA 1
ATOM 2599 C C . SER A 1 327 ? -24.975 -9.207 54.906 1.00 33.75 327 SER A C 1
ATOM 2601 O O . SER A 1 327 ? -26.135 -9.110 54.498 1.00 33.75 327 SER A O 1
ATOM 2603 N N . GLN A 1 328 ? -24.692 -9.515 56.179 1.00 32.16 328 GLN A N 1
ATOM 2604 C CA . GLN A 1 328 ? -25.716 -9.688 57.218 1.00 32.16 328 GLN A CA 1
ATOM 2605 C C . GLN A 1 328 ? -25.900 -8.429 58.074 1.00 32.16 328 GLN A C 1
ATOM 2607 O O . GLN A 1 328 ? -27.030 -8.121 58.454 1.00 32.16 328 GLN A O 1
ATOM 2612 N N . THR A 1 329 ? -24.849 -7.628 58.276 1.00 31.52 329 THR A N 1
ATOM 2613 C CA . THR A 1 329 ? -24.949 -6.359 59.019 1.00 31.52 329 THR A CA 1
ATOM 2614 C C . THR A 1 329 ? -25.870 -5.351 58.318 1.00 31.52 329 THR A C 1
ATOM 2616 O O . THR A 1 329 ? -26.707 -4.735 58.965 1.00 31.52 329 THR A O 1
ATOM 2619 N N . GLY A 1 330 ? -25.834 -5.275 56.981 1.00 32.31 330 GLY A N 1
ATOM 2620 C CA . GLY A 1 330 ? -26.687 -4.355 56.210 1.00 32.31 330 GLY A CA 1
ATOM 2621 C C . GLY A 1 330 ? -28.151 -4.786 56.028 1.00 32.31 330 GLY A C 1
ATOM 2622 O O . GLY A 1 330 ? -28.968 -3.984 55.583 1.00 32.31 330 GLY A O 1
ATOM 2623 N N . LYS A 1 331 ? -28.510 -6.038 56.355 1.00 30.70 331 LYS A N 1
ATOM 2624 C CA . LYS A 1 331 ? -29.912 -6.506 56.325 1.00 30.70 331 LYS A CA 1
ATOM 2625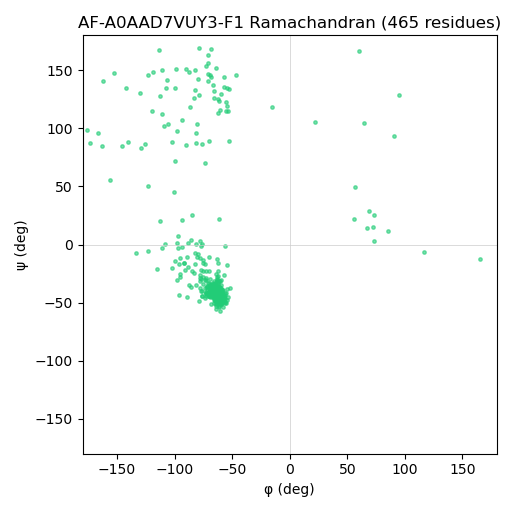 C C . LYS A 1 331 ? -30.594 -6.419 57.688 1.00 30.70 331 LYS A C 1
ATOM 2627 O O . LYS A 1 331 ? -31.802 -6.209 57.727 1.00 30.70 331 LYS A O 1
ATOM 2632 N N . ASN A 1 332 ? -29.837 -6.508 58.781 1.00 30.12 332 ASN A N 1
ATOM 2633 C CA . ASN A 1 332 ? -30.392 -6.363 60.129 1.00 30.12 332 ASN A CA 1
ATOM 2634 C C . ASN A 1 332 ? -30.676 -4.897 60.502 1.00 30.12 332 ASN A C 1
ATOM 2636 O O . ASN A 1 332 ? -31.561 -4.642 61.312 1.00 30.12 332 ASN A O 1
ATOM 2640 N N . GLU A 1 333 ? -30.030 -3.926 59.851 1.00 35.03 333 GLU A N 1
ATOM 2641 C CA . GLU A 1 333 ? -30.332 -2.496 60.043 1.00 35.03 333 GLU A CA 1
ATOM 2642 C C . GLU A 1 333 ? -31.575 -2.010 59.271 1.00 35.03 333 GLU A C 1
ATOM 2644 O O . GLU A 1 333 ? -32.058 -0.909 59.515 1.00 35.03 333 GLU A O 1
ATOM 2649 N N . MET A 1 334 ? -32.161 -2.826 58.383 1.00 37.97 334 MET A N 1
ATOM 2650 C CA . MET A 1 334 ? -33.413 -2.475 57.689 1.00 37.97 334 MET A CA 1
ATOM 2651 C C . MET A 1 334 ? -34.687 -2.889 58.440 1.00 37.97 334 MET A C 1
ATOM 2653 O O . MET A 1 334 ? -35.782 -2.637 57.934 1.00 37.97 334 MET A O 1
ATOM 2657 N N . GLN A 1 335 ? -34.588 -3.493 59.632 1.00 32.91 335 GLN A N 1
ATOM 2658 C CA . GLN A 1 335 ? -35.774 -3.914 60.392 1.00 32.91 335 GLN A CA 1
ATOM 2659 C C . GLN A 1 335 ? -35.893 -3.340 61.811 1.00 32.91 335 GLN A C 1
ATOM 2661 O O . GLN A 1 335 ? -36.963 -3.465 62.398 1.00 32.91 335 GLN A O 1
ATOM 2666 N N . ASP A 1 336 ? -34.891 -2.612 62.311 1.00 34.88 336 ASP A N 1
ATOM 2667 C CA . ASP A 1 336 ? -34.991 -1.863 63.571 1.00 34.88 336 ASP A CA 1
ATOM 2668 C C . ASP A 1 336 ? -34.534 -0.414 63.380 1.00 34.88 336 ASP A C 1
ATOM 2670 O O . ASP A 1 336 ? -33.392 -0.038 63.622 1.00 34.88 336 ASP A O 1
ATOM 2674 N N . SER A 1 337 ? -35.448 0.424 62.901 1.00 31.81 337 SER A N 1
ATOM 2675 C CA . SER A 1 337 ? -35.354 1.888 62.978 1.00 31.81 337 SER A CA 1
ATOM 2676 C C . SER A 1 337 ? -36.757 2.484 62.900 1.00 31.81 337 SER A C 1
ATOM 2678 O O . SER A 1 337 ? -37.078 3.296 62.036 1.00 31.81 337 SER A O 1
ATOM 2680 N N . ASN A 1 338 ? -37.630 2.040 63.805 1.00 40.78 338 ASN A N 1
ATOM 2681 C CA . ASN A 1 338 ? -38.752 2.867 64.220 1.00 40.78 338 ASN A CA 1
ATOM 2682 C C . ASN A 1 338 ? -38.245 3.825 65.306 1.00 40.78 338 ASN A C 1
ATOM 2684 O O . ASN A 1 338 ? -37.738 3.380 66.332 1.00 40.78 338 ASN A O 1
ATOM 2688 N N . ALA A 1 339 ? -38.488 5.114 65.065 1.00 41.16 339 ALA A N 1
ATOM 2689 C CA . ALA A 1 339 ? -38.337 6.273 65.947 1.00 41.16 339 ALA A CA 1
ATOM 2690 C C . ALA A 1 339 ? -37.022 7.083 65.871 1.00 41.16 339 ALA A C 1
ATOM 2692 O O . ALA A 1 339 ? -35.922 6.581 66.072 1.00 41.16 339 ALA A O 1
ATOM 2693 N N . ASN A 1 340 ? -37.251 8.394 65.714 1.00 36.38 340 ASN A N 1
ATOM 2694 C CA . ASN A 1 340 ? -36.389 9.570 65.876 1.00 36.38 340 ASN A CA 1
ATOM 2695 C C . ASN A 1 340 ? -35.580 10.097 64.677 1.00 36.38 340 ASN A C 1
ATOM 2697 O O . ASN A 1 340 ? -34.430 9.745 64.444 1.00 36.38 340 ASN A O 1
ATOM 2701 N N . ASP A 1 341 ? -36.217 11.056 63.994 1.00 43.16 341 ASP A N 1
ATOM 2702 C CA . ASP A 1 341 ? -35.728 12.404 63.670 1.00 43.16 341 ASP A CA 1
ATOM 2703 C C . ASP A 1 341 ? -34.205 12.648 63.680 1.00 43.16 341 ASP A C 1
ATOM 2705 O O 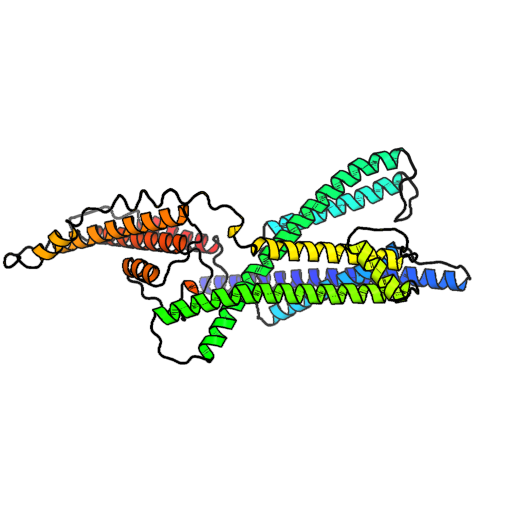. ASP A 1 341 ? -33.599 12.871 64.727 1.00 43.16 341 ASP A O 1
ATOM 2709 N N . ASN A 1 342 ? -33.620 12.760 62.477 1.00 35.50 342 ASN A N 1
ATOM 2710 C CA . ASN A 1 342 ? -32.597 13.768 62.158 1.00 35.50 342 ASN A CA 1
ATOM 2711 C C . ASN A 1 342 ? -32.366 13.875 60.635 1.00 35.50 342 ASN A C 1
ATOM 2713 O O . ASN A 1 342 ? -31.591 13.133 60.033 1.00 35.50 342 ASN A O 1
ATOM 2717 N N . SER A 1 343 ? -33.026 14.836 59.988 1.00 36.44 343 SER A N 1
ATOM 2718 C CA . SER A 1 343 ? -33.068 15.002 58.525 1.00 36.44 343 SER A CA 1
ATOM 2719 C C . SER A 1 343 ? -31.886 15.782 57.912 1.00 36.44 343 SER A C 1
ATOM 2721 O O . SER A 1 343 ? -32.042 16.375 56.849 1.00 36.44 343 SER A O 1
ATOM 2723 N N . GLY A 1 344 ? -30.712 15.809 58.559 1.00 36.66 344 GLY A N 1
ATOM 2724 C CA . GLY A 1 344 ? -29.528 16.556 58.086 1.00 36.66 344 GLY A CA 1
ATOM 2725 C C . GLY A 1 344 ? -28.303 15.713 57.700 1.00 36.66 344 GLY A C 1
ATOM 2726 O O . GLY A 1 344 ? -27.472 16.175 56.935 1.00 36.66 344 GLY A O 1
ATOM 2727 N N . SER A 1 345 ? -28.192 14.471 58.187 1.00 39.72 345 SER A N 1
ATOM 2728 C CA . SER A 1 345 ? -26.987 13.619 58.044 1.00 39.72 345 SER A CA 1
ATOM 2729 C C . SER A 1 345 ? -27.092 12.571 56.918 1.00 39.72 345 SER A C 1
ATOM 2731 O O . SER A 1 345 ? -26.107 11.979 56.483 1.00 39.72 345 SER A O 1
ATOM 2733 N N . SER A 1 346 ? -28.301 12.329 56.407 1.00 44.69 346 SER A N 1
ATOM 2734 C CA . SER A 1 346 ? -28.549 11.235 55.459 1.00 44.69 346 SER A CA 1
ATOM 2735 C C . SER A 1 346 ? -28.089 11.548 54.023 1.00 44.69 346 SER A C 1
ATOM 2737 O O . SER A 1 346 ? -27.680 10.641 53.303 1.00 44.69 346 SER A O 1
ATOM 2739 N N . SER A 1 347 ? -28.080 12.827 53.616 1.00 49.91 347 SER A N 1
ATOM 2740 C CA . SER A 1 347 ? -27.676 13.232 52.256 1.00 49.91 347 SER A CA 1
ATOM 2741 C C . SER A 1 347 ? -26.156 13.189 52.058 1.00 49.91 347 SER A C 1
ATOM 2743 O O . SER A 1 347 ? -25.686 12.631 51.068 1.00 49.91 347 SER A O 1
ATOM 2745 N N . ASP A 1 348 ? -25.385 13.689 53.028 1.00 51.38 348 ASP A N 1
ATOM 2746 C CA . ASP A 1 348 ? -23.917 13.728 52.949 1.00 51.38 348 ASP A CA 1
ATOM 2747 C C . ASP A 1 348 ? -23.301 12.320 52.987 1.00 51.38 348 ASP A C 1
ATOM 2749 O O . ASP A 1 348 ? -22.363 12.021 52.247 1.00 51.38 348 ASP A O 1
ATOM 2753 N N . ASN A 1 349 ? -23.872 11.411 53.787 1.00 58.16 349 ASN A N 1
ATOM 2754 C CA . ASN A 1 349 ? -23.430 10.015 53.843 1.00 58.16 349 ASN A CA 1
ATOM 2755 C C . ASN A 1 349 ? -23.686 9.262 52.525 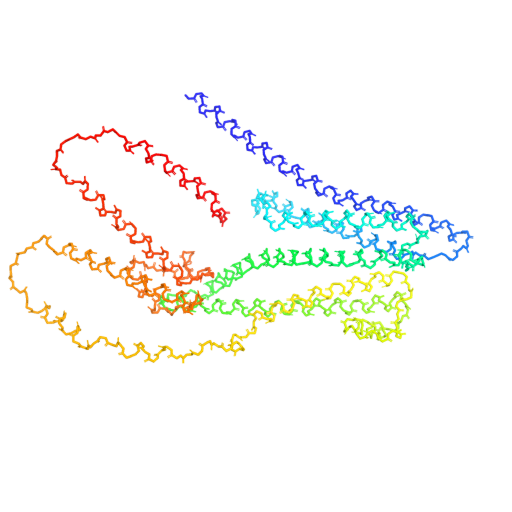1.00 58.16 349 ASN A C 1
ATOM 2757 O O . ASN A 1 349 ? -22.881 8.418 52.129 1.00 58.16 349 ASN A O 1
ATOM 2761 N N . HIS A 1 350 ? -24.771 9.585 51.813 1.00 57.31 350 HIS A N 1
ATOM 2762 C CA . HIS A 1 350 ? -25.071 8.994 50.508 1.00 57.31 350 HIS A CA 1
ATOM 2763 C C . HIS A 1 350 ? -24.127 9.509 49.403 1.00 57.31 350 HIS A C 1
ATOM 2765 O O . HIS A 1 350 ? -23.707 8.740 48.536 1.00 57.31 350 HIS A O 1
ATOM 2771 N N . GLU A 1 351 ? -23.731 10.785 49.453 1.00 61.28 351 GLU A N 1
ATOM 2772 C CA . GLU A 1 351 ? -22.767 11.373 48.511 1.00 61.28 351 GLU A CA 1
ATOM 2773 C C . GLU A 1 351 ? -21.339 10.846 48.722 1.00 61.28 351 GLU A C 1
ATOM 2775 O O . GLU A 1 351 ? -20.671 10.473 47.755 1.00 61.28 351 GLU A O 1
ATOM 2780 N N . ILE A 1 352 ? -20.889 10.712 49.975 1.00 63.59 352 ILE A N 1
ATOM 2781 C CA . ILE A 1 352 ? -19.572 10.134 50.307 1.00 63.59 352 ILE A CA 1
ATOM 2782 C C . ILE A 1 352 ? -19.493 8.659 49.876 1.00 63.59 352 ILE A C 1
ATOM 2784 O O . ILE A 1 352 ? -18.476 8.221 49.330 1.00 63.59 352 ILE A O 1
ATOM 2788 N N . ALA A 1 353 ? -20.575 7.893 50.051 1.00 67.62 353 ALA A N 1
ATOM 2789 C CA . ALA A 1 353 ? -20.647 6.509 49.584 1.00 67.62 353 ALA A CA 1
ATOM 2790 C C . ALA A 1 353 ? -20.532 6.406 48.052 1.00 67.62 353 ALA A C 1
ATOM 2792 O O . ALA A 1 353 ? -19.859 5.512 47.531 1.00 67.62 353 ALA A O 1
ATOM 2793 N N . LYS A 1 354 ? -21.132 7.354 47.322 1.00 68.06 354 LYS A N 1
ATOM 2794 C CA . LYS A 1 354 ? -21.048 7.428 45.859 1.00 68.06 354 LYS A CA 1
ATOM 2795 C C . LYS A 1 354 ? -19.632 7.767 45.383 1.00 68.06 354 LYS A C 1
ATOM 2797 O O . LYS A 1 354 ? -19.140 7.123 44.457 1.00 68.06 354 LYS A O 1
ATOM 2802 N N . GLU A 1 355 ? -18.955 8.717 46.030 1.00 69.25 355 GLU A N 1
ATOM 2803 C CA . GLU A 1 355 ? -17.549 9.060 45.753 1.00 69.25 355 GLU A CA 1
ATOM 2804 C C . GLU A 1 355 ? -16.618 7.848 45.959 1.00 69.25 355 GLU A C 1
ATOM 2806 O O . GLU A 1 355 ? -15.821 7.527 45.074 1.00 69.25 355 GLU A O 1
ATOM 2811 N N . GLY A 1 356 ? -16.760 7.121 47.075 1.00 71.25 356 GLY A N 1
ATOM 2812 C CA . GLY A 1 356 ? -15.971 5.913 47.355 1.00 71.25 356 GLY A CA 1
ATOM 2813 C C . GLY A 1 356 ? -16.207 4.788 46.341 1.00 71.25 356 GLY A C 1
ATOM 2814 O O . GLY A 1 356 ? -15.266 4.125 45.902 1.00 71.25 356 GLY A O 1
ATOM 2815 N N . PHE A 1 357 ? -17.452 4.617 45.897 1.00 73.75 357 PHE A N 1
ATOM 2816 C CA . PHE A 1 357 ? -17.806 3.633 44.876 1.00 73.75 357 PHE A CA 1
ATOM 2817 C C . PHE A 1 357 ? -17.192 3.952 43.502 1.00 73.75 357 PHE A C 1
ATOM 2819 O O . PHE A 1 357 ? -16.633 3.064 42.856 1.00 73.75 357 PHE A O 1
ATOM 2826 N N . LEU A 1 358 ? -17.210 5.223 43.081 1.00 72.12 358 LEU A N 1
ATOM 2827 C CA . LEU A 1 358 ? -16.561 5.691 41.846 1.00 72.12 358 LEU A CA 1
ATOM 2828 C C . LEU A 1 358 ? -15.043 5.466 41.867 1.00 72.12 358 LEU A C 1
ATOM 2830 O O . LEU A 1 358 ? -14.472 5.029 40.867 1.00 72.12 358 LEU A O 1
ATOM 2834 N N . VAL A 1 359 ? -14.388 5.721 43.002 1.00 74.69 359 VAL A N 1
ATOM 2835 C CA . VAL A 1 359 ? -12.941 5.496 43.165 1.00 74.69 359 VAL A CA 1
ATOM 2836 C C . VAL A 1 359 ? -12.595 4.006 43.078 1.00 74.69 359 VAL A C 1
ATOM 2838 O O . VAL A 1 359 ? -11.651 3.641 42.374 1.00 74.69 359 VAL A O 1
ATOM 2841 N N . ASN A 1 360 ? -13.393 3.133 43.697 1.00 75.62 360 ASN A N 1
ATOM 2842 C CA . ASN A 1 360 ? -13.206 1.683 43.598 1.00 75.62 360 ASN A CA 1
ATOM 2843 C C . ASN A 1 360 ? -13.429 1.170 42.163 1.00 75.62 360 ASN A C 1
ATOM 2845 O O . ASN A 1 360 ? -12.641 0.364 41.662 1.00 75.62 360 ASN A O 1
ATOM 2849 N N . ALA A 1 361 ? -14.446 1.681 41.460 1.00 75.75 361 ALA A N 1
ATOM 2850 C CA . ALA A 1 361 ? -14.695 1.353 40.054 1.00 75.75 361 ALA A CA 1
ATOM 2851 C C . ALA A 1 361 ? -13.546 1.819 39.138 1.00 75.75 361 ALA A C 1
ATOM 2853 O O . ALA A 1 361 ? -13.126 1.091 38.234 1.00 75.75 361 ALA A O 1
ATOM 2854 N N . MET A 1 362 ? -12.972 2.998 39.404 1.00 76.69 362 MET A N 1
ATOM 2855 C CA . MET A 1 362 ? -11.761 3.472 38.727 1.00 76.69 362 MET A CA 1
ATOM 2856 C C . MET A 1 362 ? -10.565 2.561 38.981 1.00 76.69 362 MET A C 1
ATOM 2858 O O . MET A 1 362 ? -9.855 2.230 38.034 1.00 76.69 362 MET A O 1
ATOM 2862 N N . GLN A 1 363 ? -10.341 2.138 40.225 1.00 75.75 363 GLN A N 1
ATOM 2863 C CA . GLN A 1 363 ? -9.243 1.235 40.566 1.00 75.75 363 GLN A CA 1
ATOM 2864 C C . GLN A 1 363 ? -9.374 -0.107 39.832 1.00 75.75 363 GLN A C 1
ATOM 2866 O O . GLN A 1 363 ? -8.385 -0.605 39.290 1.00 75.75 363 GLN A O 1
ATOM 2871 N N . GLY A 1 364 ? -10.596 -0.638 39.721 1.00 77.19 364 GLY A N 1
ATOM 2872 C CA . GLY A 1 364 ? -10.900 -1.817 38.906 1.00 77.19 364 GLY A CA 1
ATOM 2873 C C . GLY A 1 364 ? -10.581 -1.613 37.421 1.00 77.19 364 GLY A C 1
ATOM 2874 O O . GLY A 1 364 ? -9.867 -2.420 36.829 1.00 77.19 364 GLY A O 1
ATOM 2875 N N . ALA A 1 365 ? -11.019 -0.497 36.828 1.00 75.69 365 ALA A N 1
ATOM 2876 C CA . ALA A 1 365 ? -10.743 -0.181 35.423 1.00 75.69 365 ALA A CA 1
ATOM 2877 C C . ALA A 1 365 ? -9.243 0.033 35.136 1.00 75.69 365 ALA A C 1
ATOM 2879 O O . ALA A 1 365 ? -8.754 -0.369 34.081 1.00 75.69 365 ALA A O 1
ATOM 2880 N N . VAL A 1 366 ? -8.494 0.638 36.068 1.00 78.69 366 VAL A N 1
ATOM 2881 C CA . VAL A 1 366 ? -7.029 0.788 35.970 1.00 78.69 366 VAL A CA 1
ATOM 2882 C C . VAL A 1 366 ? -6.335 -0.569 36.051 1.00 78.69 366 VAL A C 1
ATOM 2884 O O . VAL A 1 366 ? -5.420 -0.826 35.268 1.00 78.69 366 VAL A O 1
ATOM 2887 N N . SER A 1 367 ? -6.776 -1.441 36.960 1.00 76.75 367 SER A N 1
ATOM 2888 C CA . SER A 1 367 ? -6.249 -2.802 37.089 1.00 76.75 367 SER A CA 1
ATOM 2889 C C . SER A 1 367 ? -6.475 -3.603 35.805 1.00 76.75 367 SER A C 1
ATOM 2891 O O . SER A 1 367 ? -5.531 -4.144 35.227 1.00 76.75 367 SER A O 1
ATOM 2893 N N . ASP A 1 368 ? -7.698 -3.573 35.274 1.00 79.19 368 ASP A N 1
ATOM 2894 C CA . ASP A 1 368 ? -8.035 -4.216 34.005 1.00 79.19 368 ASP A CA 1
ATOM 2895 C C . ASP A 1 368 ? -7.220 -3.655 32.834 1.00 79.19 368 ASP A C 1
ATOM 2897 O O . ASP A 1 368 ? -6.770 -4.416 31.981 1.00 79.19 368 ASP A O 1
ATOM 2901 N N . LEU A 1 369 ? -6.981 -2.340 32.796 1.00 78.88 369 LEU A N 1
ATOM 2902 C CA . LEU A 1 369 ? -6.154 -1.709 31.766 1.00 78.88 369 LEU A CA 1
ATOM 2903 C C . LEU A 1 369 ? -4.684 -2.151 31.850 1.00 78.88 369 LEU A C 1
ATOM 2905 O O . LEU A 1 369 ? -4.030 -2.277 30.813 1.00 78.88 369 LEU A O 1
ATOM 2909 N N . HIS A 1 370 ? -4.167 -2.382 33.059 1.00 78.12 370 HIS A N 1
ATOM 2910 C CA . HIS A 1 370 ? -2.801 -2.857 33.278 1.00 78.12 370 HIS A CA 1
ATOM 2911 C C . HIS A 1 370 ? -2.636 -4.333 32.895 1.00 78.12 370 HIS A C 1
ATOM 2913 O O . HIS A 1 370 ? -1.666 -4.685 32.227 1.00 78.12 370 HIS A O 1
ATOM 2919 N N . VAL A 1 371 ? -3.593 -5.183 33.282 1.00 77.56 371 VAL A N 1
ATOM 2920 C CA . VAL A 1 371 ? -3.546 -6.637 33.054 1.00 77.56 371 VAL A CA 1
ATOM 2921 C C . VAL A 1 371 ? -3.921 -6.992 31.617 1.00 77.56 371 VAL A C 1
ATOM 2923 O O . VAL A 1 371 ? -3.218 -7.750 30.952 1.00 77.56 371 VAL A O 1
ATOM 2926 N N . ASN A 1 372 ? -5.029 -6.448 31.114 1.00 76.62 372 ASN A N 1
ATOM 2927 C CA . ASN A 1 372 ? -5.510 -6.712 29.766 1.00 76.62 372 ASN A CA 1
ATOM 2928 C C . ASN A 1 372 ? -6.071 -5.434 29.121 1.00 76.62 372 ASN A C 1
ATOM 2930 O O . ASN A 1 372 ? -7.285 -5.203 29.121 1.00 76.62 372 ASN A O 1
ATOM 2934 N N . PRO A 1 373 ? -5.218 -4.635 28.458 1.00 76.75 373 PRO A N 1
ATOM 2935 C CA . PRO A 1 373 ? -5.632 -3.360 27.877 1.00 76.75 373 PRO A CA 1
ATOM 2936 C C . PRO A 1 373 ? -6.695 -3.494 26.777 1.00 76.75 373 PRO A C 1
ATOM 2938 O O . PRO A 1 373 ? -7.338 -2.510 26.425 1.00 76.75 373 PRO A O 1
ATOM 2941 N N . LYS A 1 374 ? -6.894 -4.701 26.225 1.00 78.69 374 LYS A N 1
ATOM 2942 C CA . LYS A 1 374 ? -7.886 -4.997 25.176 1.00 78.69 374 LYS A CA 1
ATOM 2943 C C . LYS A 1 374 ? -9.009 -5.911 25.666 1.00 78.69 374 LYS A C 1
ATOM 2945 O O . LYS A 1 374 ? -9.670 -6.556 24.841 1.00 78.69 374 LYS A O 1
ATOM 2950 N N . LYS A 1 375 ? -9.219 -5.986 26.985 1.00 81.75 375 LYS A N 1
ATOM 2951 C CA . LYS A 1 375 ? -10.331 -6.721 27.592 1.00 81.75 375 LYS A CA 1
ATOM 2952 C C . LYS A 1 375 ? -11.649 -6.241 26.988 1.00 81.75 375 LYS A C 1
ATOM 2954 O O . LYS A 1 375 ? -11.873 -5.045 26.806 1.00 81.75 375 LYS A O 1
ATOM 2959 N N . LYS A 1 376 ? -12.504 -7.202 26.647 1.00 82.94 376 LYS A N 1
ATOM 2960 C CA . LYS A 1 376 ? -13.871 -6.951 26.194 1.00 82.94 376 LYS A CA 1
ATOM 2961 C C . LYS A 1 376 ? -14.813 -7.442 27.271 1.00 82.94 376 LYS A C 1
ATOM 2963 O O . LYS A 1 376 ? -14.891 -8.649 27.481 1.00 82.94 376 LYS A O 1
ATOM 2968 N N . TYR A 1 377 ? -15.501 -6.517 27.918 1.00 81.94 377 TYR A N 1
ATOM 2969 C CA . TYR A 1 377 ? -16.441 -6.825 28.981 1.00 81.94 377 TYR A CA 1
ATOM 2970 C C . TYR A 1 377 ? -17.681 -7.530 28.425 1.00 81.94 377 TYR A C 1
ATOM 2972 O O . TYR A 1 377 ? -18.143 -7.268 27.305 1.00 81.94 377 TYR A O 1
ATOM 2980 N N . SER A 1 378 ? -18.221 -8.441 29.215 1.00 84.44 378 SER A N 1
ATOM 2981 C CA . SER A 1 378 ? -19.525 -9.061 29.008 1.00 84.44 378 SER A CA 1
ATOM 2982 C C . SER A 1 378 ? -20.661 -8.050 29.202 1.00 84.44 378 SER A C 1
ATOM 2984 O O . SER A 1 378 ? -20.449 -6.936 29.681 1.00 84.44 378 SER A O 1
ATOM 2986 N N . TYR A 1 379 ? -21.879 -8.420 28.803 1.00 83.81 379 TYR A N 1
ATOM 2987 C CA . TYR A 1 379 ? -23.050 -7.558 28.980 1.00 83.81 379 TYR A CA 1
ATOM 2988 C C . TYR A 1 379 ? -23.293 -7.213 30.459 1.00 83.81 379 TYR A C 1
ATOM 2990 O O . TYR A 1 379 ? -23.554 -6.060 30.786 1.00 83.81 379 TYR A O 1
ATOM 2998 N N . THR A 1 380 ? -23.146 -8.195 31.350 1.00 78.81 380 THR A N 1
ATOM 2999 C CA . THR A 1 380 ? -23.349 -8.031 32.795 1.00 78.81 380 THR A CA 1
ATOM 3000 C C . THR A 1 380 ? -22.335 -7.069 33.404 1.00 78.81 380 THR A C 1
ATOM 3002 O O . THR A 1 380 ? -22.715 -6.165 34.141 1.00 78.81 380 THR A O 1
ATOM 3005 N N . GLU A 1 381 ? -21.059 -7.196 33.039 1.00 81.81 381 GLU A N 1
ATOM 3006 C CA . GLU A 1 381 ? -20.017 -6.250 33.449 1.00 81.81 381 GLU A CA 1
ATOM 3007 C C . GLU A 1 381 ? -20.313 -4.838 32.922 1.00 81.81 381 GLU A C 1
ATOM 3009 O O . GLU A 1 381 ? -20.253 -3.883 33.687 1.00 81.81 381 GLU A O 1
ATOM 3014 N N . TRP A 1 382 ? -20.704 -4.690 31.649 1.00 84.12 382 TRP A N 1
ATOM 3015 C CA . TRP A 1 382 ? -21.101 -3.390 31.085 1.00 84.12 382 TRP A CA 1
ATOM 3016 C C . TRP A 1 382 ? -22.288 -2.763 31.815 1.00 84.12 382 TRP A C 1
ATOM 3018 O O . TRP A 1 382 ? -22.300 -1.548 32.010 1.00 84.12 382 TRP A O 1
ATOM 3028 N N . HIS A 1 383 ? -23.271 -3.574 32.203 1.00 80.56 383 HIS A N 1
ATOM 3029 C CA . HIS A 1 383 ? -24.438 -3.117 32.947 1.00 80.56 383 HIS A CA 1
ATOM 3030 C C . HIS A 1 383 ? -24.032 -2.588 34.323 1.00 80.56 383 HIS A C 1
ATOM 3032 O O . HIS A 1 383 ? -24.329 -1.440 34.638 1.00 80.56 383 HIS A O 1
ATOM 3038 N N . ILE A 1 384 ? -23.283 -3.378 35.101 1.00 75.81 384 ILE A N 1
ATOM 3039 C CA . ILE A 1 384 ? -22.802 -2.988 36.437 1.00 75.81 384 ILE A CA 1
ATOM 3040 C C . ILE A 1 384 ? -21.961 -1.711 36.344 1.00 75.81 384 ILE A C 1
ATOM 3042 O O . ILE A 1 384 ? -22.198 -0.745 37.067 1.00 75.81 384 ILE A O 1
ATOM 3046 N N . LEU A 1 385 ? -21.006 -1.677 35.411 1.00 79.12 385 LEU A N 1
ATOM 3047 C CA . LEU A 1 385 ? -20.110 -0.541 35.214 1.00 79.12 385 LEU A CA 1
ATOM 3048 C C . LEU A 1 385 ? -20.861 0.717 34.747 1.00 79.12 385 LEU A C 1
ATOM 3050 O O . LEU A 1 385 ? -20.500 1.818 35.161 1.00 79.12 385 LEU A O 1
ATOM 3054 N N . GLY A 1 386 ? -21.890 0.582 33.908 1.00 77.06 386 GLY A N 1
ATOM 3055 C CA . GLY A 1 386 ? -22.718 1.694 33.427 1.00 77.06 386 GLY A CA 1
ATOM 3056 C C . GLY A 1 386 ? -23.679 2.242 34.483 1.00 77.06 386 GLY A C 1
ATOM 3057 O O . GLY A 1 386 ? -23.848 3.460 34.591 1.00 77.06 386 GLY A O 1
ATOM 3058 N N . GLU A 1 387 ? -24.243 1.360 35.307 1.00 77.88 387 GLU A N 1
ATOM 3059 C CA . GLU A 1 387 ? -25.145 1.706 36.408 1.00 77.88 387 GLU A CA 1
ATOM 3060 C C . GLU A 1 387 ? -24.446 2.585 37.452 1.00 77.88 387 GLU A C 1
ATOM 3062 O O . GLU A 1 387 ? -25.044 3.537 37.951 1.00 77.88 387 GLU A O 1
ATOM 3067 N N . THR A 1 388 ? -23.139 2.384 37.672 1.00 72.75 388 THR A N 1
ATOM 3068 C CA . THR A 1 388 ? -22.333 3.238 38.569 1.00 72.75 388 THR A CA 1
ATOM 3069 C C . THR A 1 388 ? -22.340 4.729 38.193 1.00 72.75 388 THR A C 1
ATOM 3071 O O . THR A 1 388 ? -22.187 5.590 39.059 1.00 72.75 388 THR A O 1
ATOM 3074 N N . VAL A 1 389 ? -22.554 5.047 36.910 1.00 73.94 389 VAL A N 1
ATOM 3075 C CA . VAL A 1 389 ? -22.607 6.419 36.368 1.00 73.94 389 VAL A CA 1
ATOM 3076 C C . VAL A 1 389 ? -24.041 6.810 35.977 1.00 73.94 389 VAL A C 1
ATOM 3078 O O . VAL A 1 389 ? -24.284 7.931 35.538 1.00 73.94 389 VAL A O 1
ATOM 3081 N N . GLY A 1 390 ? -25.018 5.918 36.169 1.00 71.94 390 GLY A N 1
ATOM 3082 C CA . GLY A 1 390 ? -26.425 6.167 35.850 1.00 71.94 390 GLY A CA 1
ATOM 3083 C C . GLY A 1 390 ? -26.712 6.271 34.350 1.00 71.94 390 GLY A C 1
ATOM 3084 O O . GLY A 1 390 ? -27.630 6.987 33.954 1.00 71.94 390 GLY A O 1
ATOM 3085 N N . MET A 1 391 ? -25.929 5.599 33.501 1.00 74.56 391 MET A N 1
ATOM 3086 C CA . MET A 1 391 ? -26.151 5.611 32.054 1.00 74.56 391 MET A CA 1
ATOM 3087 C C . MET A 1 391 ? -26.882 4.365 31.568 1.00 74.56 391 MET A C 1
ATOM 3089 O O . MET A 1 391 ? -26.500 3.241 31.883 1.00 74.56 391 MET A O 1
ATOM 3093 N N . GLN A 1 392 ? -27.877 4.580 30.710 1.00 74.88 392 GLN A N 1
ATOM 3094 C CA . GLN A 1 392 ? -28.519 3.536 29.917 1.00 74.88 392 GLN A CA 1
ATOM 3095 C C . GLN A 1 392 ? -28.084 3.666 28.459 1.00 74.88 392 GLN A C 1
ATOM 3097 O O . GLN A 1 392 ? -28.066 4.764 27.897 1.00 74.88 392 GLN A O 1
ATOM 3102 N N . PHE A 1 393 ? -27.726 2.543 27.837 1.00 77.94 393 PHE A N 1
ATOM 3103 C CA . PHE A 1 393 ? -27.182 2.526 26.483 1.00 77.94 393 PHE A CA 1
ATOM 3104 C C . PHE A 1 393 ? -28.136 1.853 25.506 1.00 77.94 393 PHE A C 1
ATOM 3106 O O . PHE A 1 393 ? -28.491 0.690 25.664 1.00 77.94 393 PHE A O 1
ATOM 3113 N N . ASN A 1 394 ? -28.449 2.544 24.410 1.00 81.56 394 ASN A N 1
ATOM 3114 C CA . ASN A 1 394 ? -29.033 1.896 23.243 1.00 81.56 394 ASN A CA 1
ATOM 3115 C C . ASN A 1 394 ? -27.917 1.244 22.409 1.00 81.56 394 ASN A C 1
ATOM 3117 O O . ASN A 1 394 ? -27.291 1.897 21.571 1.00 81.56 394 ASN A O 1
ATOM 3121 N N . TRP A 1 395 ? -27.676 -0.052 22.618 1.00 83.00 395 TRP A N 1
ATOM 3122 C CA . TRP A 1 395 ? -26.566 -0.799 22.004 1.00 83.00 395 TRP A CA 1
ATOM 3123 C C . TRP A 1 395 ? -26.579 -0.828 20.476 1.00 83.00 395 TRP A C 1
ATOM 3125 O O . TRP A 1 395 ? -25.522 -0.894 19.843 1.00 83.00 395 TRP A O 1
ATOM 3135 N N . LEU A 1 396 ? -27.769 -0.772 19.881 1.00 79.69 396 LEU A N 1
ATOM 3136 C CA . LEU A 1 396 ? -27.972 -0.758 18.436 1.00 79.69 396 LEU A CA 1
ATOM 3137 C C . LEU A 1 396 ? -28.164 0.657 17.889 1.00 79.69 396 LEU A C 1
ATOM 3139 O O . LEU A 1 396 ? -28.279 0.797 16.673 1.00 79.69 396 LEU A O 1
ATOM 3143 N N . GLY A 1 397 ? -28.184 1.682 18.743 1.00 77.75 397 GLY A N 1
ATOM 3144 C CA . GLY A 1 397 ? -28.358 3.091 18.402 1.00 77.75 397 GLY A CA 1
ATOM 3145 C C . GLY A 1 397 ? -27.087 3.756 17.873 1.00 77.75 397 GLY A C 1
ATOM 3146 O O . GLY A 1 397 ? -25.994 3.188 17.885 1.00 77.75 397 GLY A O 1
ATOM 3147 N N . THR A 1 398 ? -27.231 4.971 17.343 1.00 77.06 398 THR A N 1
ATOM 3148 C CA . THR A 1 398 ? -26.099 5.779 16.850 1.00 77.06 398 THR A CA 1
ATOM 3149 C C . THR A 1 398 ? -25.118 6.163 17.950 1.00 77.06 398 THR A C 1
ATOM 3151 O O . THR A 1 398 ? -23.937 6.341 17.644 1.00 77.06 398 THR A O 1
ATOM 3154 N N . ASP A 1 399 ? -25.610 6.206 19.188 1.00 76.44 399 ASP A N 1
ATOM 3155 C CA . ASP A 1 399 ? -24.898 6.651 20.389 1.00 76.44 399 ASP A CA 1
ATOM 3156 C C . ASP A 1 399 ? -24.306 5.475 21.182 1.00 76.44 399 ASP A C 1
ATOM 3158 O O . ASP A 1 399 ? -23.785 5.646 22.281 1.00 76.44 399 ASP A O 1
ATOM 3162 N N . SER A 1 400 ? -24.375 4.263 20.620 1.00 82.00 400 SER A N 1
ATOM 3163 C CA . SER A 1 400 ? -23.796 3.070 21.227 1.00 82.00 400 SER A CA 1
ATOM 3164 C C . SER A 1 400 ? -22.275 3.219 21.363 1.00 82.00 400 SER A C 1
ATOM 3166 O O . SER A 1 400 ? -21.592 3.405 20.346 1.00 82.00 400 SER A O 1
ATOM 3168 N N . PRO A 1 401 ? -21.702 3.055 22.569 1.00 80.12 401 PRO A N 1
ATOM 3169 C CA . PRO A 1 401 ? -20.252 3.118 22.762 1.00 80.12 401 PRO A CA 1
ATOM 3170 C C . PRO A 1 401 ? -19.530 1.996 22.000 1.00 80.12 401 PRO A C 1
ATOM 3172 O O . PRO A 1 401 ? -18.407 2.169 21.530 1.00 80.12 401 PRO A O 1
ATOM 3175 N N . ILE A 1 402 ? -20.213 0.868 21.782 1.00 83.25 402 ILE A N 1
ATOM 3176 C CA . ILE A 1 402 ? -19.693 -0.311 21.076 1.00 83.25 402 ILE A CA 1
ATOM 3177 C C . ILE A 1 402 ? -19.888 -0.176 19.561 1.00 83.25 402 ILE A C 1
ATOM 3179 O O . ILE A 1 402 ? -19.544 -1.077 18.809 1.00 83.25 402 ILE A O 1
ATOM 3183 N N . ARG A 1 403 ? -20.390 0.954 19.051 1.00 79.31 403 ARG A N 1
ATOM 3184 C CA . ARG A 1 403 ? -20.400 1.215 17.603 1.00 79.31 403 ARG A CA 1
ATOM 3185 C C . ARG A 1 403 ? -18.987 1.288 17.022 1.00 79.31 403 ARG A C 1
ATOM 3187 O O . ARG A 1 403 ? -18.776 0.934 15.862 1.00 79.31 403 ARG A O 1
ATOM 3194 N N . PHE A 1 404 ? -18.031 1.740 17.827 1.00 75.75 404 PHE A N 1
ATOM 3195 C CA . PHE A 1 404 ? -16.637 1.900 17.442 1.00 75.75 404 PHE A CA 1
ATOM 3196 C C . PHE A 1 404 ? -15.759 0.870 18.171 1.00 75.75 404 PHE A C 1
ATOM 3198 O O . PHE A 1 404 ? -16.086 0.449 19.282 1.00 75.75 404 PHE A O 1
ATOM 3205 N N . PRO A 1 405 ? -14.639 0.430 17.570 1.00 71.75 405 PRO A N 1
ATOM 3206 C CA . PRO A 1 405 ? -13.658 -0.399 18.254 1.00 71.75 405 PRO A CA 1
ATOM 3207 C C . PRO A 1 405 ? -12.928 0.451 19.303 1.00 71.75 405 PRO A C 1
ATOM 3209 O O . PRO A 1 405 ? -11.918 1.082 19.000 1.00 71.75 405 PRO A O 1
ATOM 3212 N N . ILE A 1 406 ? -13.479 0.492 20.514 1.00 79.75 406 ILE A N 1
ATOM 3213 C CA . ILE A 1 406 ? -12.916 1.197 21.669 1.00 79.75 406 ILE A CA 1
ATOM 3214 C C . ILE A 1 406 ? -12.170 0.234 22.595 1.00 79.75 406 ILE A C 1
ATOM 3216 O O . ILE A 1 406 ? -12.520 -0.944 22.692 1.00 79.75 406 ILE A O 1
ATOM 3220 N N . ASP A 1 407 ? -11.169 0.763 23.295 1.00 80.31 407 ASP A N 1
ATOM 3221 C CA . ASP A 1 407 ? -10.557 0.089 24.437 1.00 80.31 407 ASP A CA 1
ATOM 3222 C C . ASP A 1 407 ? -11.465 0.315 25.653 1.00 80.31 407 ASP A C 1
ATOM 3224 O O . ASP A 1 407 ? -11.546 1.417 26.201 1.00 80.31 407 ASP A O 1
ATOM 3228 N N . GLU A 1 408 ? -12.219 -0.716 26.029 1.00 84.06 408 GLU A N 1
ATOM 3229 C CA . GLU A 1 408 ? -13.321 -0.605 26.992 1.00 84.06 408 GLU A CA 1
ATOM 3230 C C . GLU A 1 408 ? -12.858 -0.204 28.404 1.00 84.06 408 GLU A C 1
ATOM 3232 O O . GLU A 1 408 ? -13.473 0.703 28.969 1.00 84.06 408 GLU A O 1
ATOM 3237 N N . PRO A 1 409 ? -11.752 -0.749 28.958 1.00 82.94 409 PRO A N 1
ATOM 3238 C CA . PRO A 1 409 ? -11.248 -0.303 30.261 1.00 82.94 409 PRO A CA 1
ATOM 3239 C C . PRO A 1 409 ? -10.844 1.180 30.253 1.00 82.94 409 PRO A C 1
ATOM 3241 O O . PRO A 1 409 ? -11.157 1.933 31.175 1.00 82.94 409 PRO A O 1
ATOM 3244 N N . ALA A 1 410 ? -10.208 1.642 29.170 1.00 82.19 410 ALA A N 1
ATOM 3245 C CA . ALA A 1 410 ? -9.812 3.041 29.015 1.00 82.19 410 ALA A CA 1
ATOM 3246 C C . ALA A 1 410 ? -11.021 3.979 28.850 1.00 82.19 410 ALA A C 1
ATOM 3248 O O . ALA A 1 410 ? -10.988 5.125 29.307 1.00 82.19 410 ALA A O 1
ATOM 3249 N N . PHE A 1 411 ? -12.088 3.505 28.201 1.00 84.56 411 PHE A N 1
ATOM 3250 C CA . PHE A 1 411 ? -13.347 4.234 28.077 1.00 84.56 411 PHE A CA 1
ATOM 3251 C C . PHE A 1 411 ? -14.003 4.447 29.445 1.00 84.56 411 PHE A C 1
ATOM 3253 O O . PHE A 1 411 ? -14.293 5.591 29.799 1.00 84.56 411 PHE A O 1
ATOM 3260 N N . PHE A 1 412 ? -14.159 3.383 30.238 1.00 82.25 412 PHE A N 1
ATOM 3261 C CA . PHE A 1 412 ? -14.738 3.475 31.580 1.00 82.25 412 PHE A CA 1
ATOM 3262 C C . PHE A 1 412 ? -13.899 4.332 32.524 1.00 82.25 412 PHE A C 1
ATOM 3264 O O . PHE A 1 412 ? -14.449 5.164 33.238 1.00 82.25 412 PHE A O 1
ATOM 3271 N N . LEU A 1 413 ? -12.569 4.237 32.462 1.00 83.38 413 LEU A N 1
ATOM 3272 C CA . LEU A 1 413 ? -11.693 5.093 33.262 1.00 83.38 413 LEU A CA 1
ATOM 3273 C C . LEU A 1 413 ? -11.945 6.587 33.005 1.00 83.38 413 LEU A C 1
ATOM 3275 O O . LEU A 1 413 ? -12.044 7.380 33.941 1.00 83.38 413 LEU A O 1
ATOM 3279 N N . ARG A 1 414 ? -12.072 6.979 31.731 1.00 83.94 414 ARG A N 1
ATOM 3280 C CA . ARG A 1 414 ? -12.385 8.369 31.357 1.00 83.94 414 ARG A CA 1
ATOM 3281 C C . ARG A 1 414 ? -13.774 8.781 31.820 1.00 83.94 414 ARG A C 1
ATOM 3283 O O . ARG A 1 414 ? -13.967 9.919 32.239 1.00 83.94 414 ARG A O 1
ATOM 3290 N N . LEU A 1 415 ? -14.727 7.866 31.720 1.00 84.31 415 LEU A N 1
ATOM 3291 C CA . LEU A 1 415 ? -16.102 8.089 32.127 1.00 84.31 415 LEU A CA 1
ATOM 3292 C C . LEU A 1 415 ? -16.203 8.356 33.634 1.00 84.31 415 LEU A C 1
ATOM 3294 O O . LEU A 1 415 ? -16.774 9.366 34.041 1.00 84.31 415 LEU A O 1
ATOM 3298 N N . TYR A 1 416 ? -15.579 7.503 34.447 1.00 82.94 416 TYR A N 1
ATOM 3299 C CA . TYR A 1 416 ? -15.533 7.657 35.898 1.00 82.94 416 TYR A CA 1
ATOM 3300 C C . TYR A 1 416 ? -14.790 8.916 36.317 1.00 82.94 416 TYR A C 1
ATOM 3302 O O . TYR A 1 416 ? -15.278 9.652 37.169 1.00 82.94 416 TYR A O 1
ATOM 3310 N N . TRP A 1 417 ? -13.665 9.224 35.666 1.00 82.31 417 TRP A N 1
ATOM 3311 C CA . TRP A 1 417 ? -12.934 10.465 35.911 1.00 82.31 417 TRP A CA 1
ATOM 3312 C C . TRP A 1 417 ? -13.802 11.707 35.687 1.00 82.31 417 TRP A C 1
ATOM 3314 O O . TRP A 1 417 ? -13.805 12.622 36.511 1.00 82.31 417 TRP A O 1
ATOM 3324 N N . ASN A 1 418 ? -14.557 11.743 34.587 1.00 83.31 418 ASN A N 1
ATOM 3325 C CA . ASN A 1 418 ? -15.446 12.863 34.289 1.00 83.31 418 ASN A CA 1
ATOM 3326 C C . ASN A 1 418 ? -16.609 12.936 35.283 1.00 83.31 418 ASN A C 1
ATOM 3328 O O . ASN A 1 418 ? -16.879 14.012 35.805 1.00 83.31 418 ASN A O 1
ATOM 3332 N N . SER A 1 419 ? -17.229 11.800 35.612 1.00 81.44 419 SER A N 1
ATOM 3333 C CA . SER A 1 419 ? -18.308 11.746 36.604 1.00 81.44 419 SER A CA 1
ATOM 3334 C C . SER A 1 419 ? -17.844 12.217 37.986 1.00 81.44 419 SER A C 1
ATOM 3336 O O . SER A 1 419 ? -18.555 12.969 38.649 1.00 81.44 419 SER A O 1
ATOM 3338 N N . LEU A 1 420 ? -16.645 11.812 38.416 1.00 81.62 420 LEU A N 1
ATOM 3339 C CA . LEU A 1 420 ? -16.040 12.256 39.672 1.00 81.62 420 LEU A CA 1
ATOM 3340 C C . LEU A 1 420 ? -15.766 13.763 39.639 1.00 81.62 420 LEU A C 1
ATOM 3342 O O . LEU A 1 420 ? -16.100 14.480 40.579 1.00 81.62 420 LEU A O 1
ATOM 3346 N N . LYS A 1 421 ? -15.181 14.258 38.545 1.00 82.31 421 LYS A N 1
ATOM 3347 C CA . LYS A 1 421 ? -14.897 15.683 38.366 1.00 82.31 421 LYS A CA 1
ATOM 3348 C C . LYS A 1 421 ? -16.171 16.521 38.436 1.00 82.31 421 LYS A C 1
ATOM 3350 O O . LYS A 1 421 ? -16.177 17.523 39.147 1.00 82.31 421 LYS A O 1
ATOM 3355 N N . ASP A 1 422 ? -17.222 16.111 37.732 1.00 79.94 422 ASP A N 1
ATOM 3356 C CA . ASP A 1 422 ? -18.497 16.827 37.696 1.00 79.94 422 ASP A CA 1
ATOM 3357 C C . ASP A 1 422 ? -19.129 16.877 39.093 1.00 79.94 422 ASP A C 1
ATOM 3359 O O . ASP A 1 422 ? -19.534 17.954 39.540 1.00 79.94 422 ASP A O 1
ATOM 3363 N N . HIS A 1 423 ? -19.092 15.762 39.830 1.00 76.19 423 HIS A N 1
ATOM 3364 C CA . HIS A 1 423 ? -19.577 15.681 41.210 1.00 76.19 423 HIS A CA 1
ATOM 3365 C C . HIS A 1 423 ? -18.779 16.577 42.175 1.00 76.19 423 HIS A C 1
ATOM 3367 O O . HIS A 1 423 ? -19.350 17.334 42.960 1.00 76.19 423 HIS A O 1
ATOM 3373 N N . LEU A 1 424 ? -17.447 16.590 42.065 1.00 75.56 424 LEU A N 1
ATOM 3374 C CA . LEU A 1 424 ? -16.595 17.475 42.868 1.00 75.56 424 LEU A CA 1
ATOM 3375 C C . LEU A 1 424 ? -16.837 18.957 42.541 1.00 75.56 424 LEU A C 1
ATOM 3377 O O . LEU A 1 424 ? -16.835 19.806 43.436 1.00 75.56 424 LEU A O 1
ATOM 3381 N N . THR A 1 425 ? -17.077 19.294 41.269 1.00 75.62 425 THR A N 1
ATOM 3382 C CA . THR A 1 425 ? -17.398 20.673 40.872 1.00 75.62 425 THR A CA 1
ATOM 3383 C C . THR A 1 425 ? -18.794 21.115 41.303 1.00 75.62 425 THR A C 1
ATOM 3385 O O . THR A 1 425 ? -18.948 22.271 41.707 1.00 75.62 425 THR A O 1
ATOM 3388 N N . SER A 1 426 ? -19.797 20.229 41.277 1.00 72.62 426 SER A N 1
ATOM 3389 C CA . SER A 1 426 ? -21.139 20.549 41.777 1.00 72.62 426 SER A CA 1
ATOM 3390 C C . SER A 1 426 ? -21.106 20.803 43.280 1.00 72.62 426 SER A C 1
ATOM 3392 O O . SER A 1 426 ? -21.616 21.835 43.722 1.00 72.62 426 SER A O 1
ATOM 3394 N N . LYS A 1 427 ? -20.383 19.964 44.032 1.00 66.25 427 LYS A N 1
ATOM 3395 C CA . LYS A 1 427 ? -20.151 20.125 45.473 1.00 66.25 427 LYS A CA 1
ATOM 3396 C C . LYS A 1 427 ? -19.516 21.478 45.788 1.00 66.25 427 LYS A C 1
ATOM 3398 O O . LYS A 1 427 ? -20.074 22.256 46.555 1.00 66.25 427 LYS A O 1
ATOM 3403 N N . HIS A 1 428 ? -18.431 21.835 45.094 1.00 59.69 428 HIS A N 1
ATOM 3404 C CA . HIS A 1 428 ? -17.757 23.128 45.278 1.00 59.69 428 HIS A CA 1
ATOM 3405 C C . HIS A 1 428 ? -18.654 24.339 44.949 1.00 59.69 428 HIS A C 1
ATOM 3407 O O . HIS A 1 428 ? -18.522 25.405 45.552 1.00 59.69 428 HIS A O 1
ATOM 3413 N N . SER A 1 429 ? -19.591 24.190 44.007 1.00 58.19 429 SER A N 1
ATOM 3414 C CA . SER A 1 429 ? -20.558 25.238 43.660 1.00 58.19 429 SER A CA 1
ATOM 3415 C C . SER A 1 429 ? -21.706 25.384 44.671 1.00 58.19 429 SER A C 1
ATOM 3417 O O . SER A 1 429 ? -22.201 26.497 44.859 1.00 58.19 429 SER A O 1
ATOM 3419 N N . GLN A 1 430 ? -22.097 24.299 45.351 1.00 55.22 430 GLN A N 1
ATOM 3420 C CA . GLN A 1 430 ? -23.089 24.299 46.434 1.00 55.22 430 GLN A CA 1
ATOM 3421 C C . GLN A 1 430 ? -22.532 24.929 47.712 1.00 55.22 430 GLN A C 1
ATOM 3423 O O . GLN A 1 430 ? -23.193 25.791 48.287 1.00 55.22 430 GLN A O 1
ATOM 3428 N N . THR A 1 431 ? -21.288 24.618 48.094 1.00 52.75 431 THR A N 1
ATOM 3429 C CA . THR A 1 431 ? -20.642 25.203 49.288 1.00 52.75 431 THR A CA 1
ATOM 3430 C C . THR A 1 431 ? -20.466 26.725 49.184 1.00 52.75 431 THR A C 1
ATOM 3432 O O . THR A 1 431 ? -20.382 27.420 50.188 1.00 52.75 431 THR A O 1
ATOM 3435 N N . ARG A 1 432 ? -20.448 27.284 47.964 1.00 45.44 432 ARG A N 1
ATOM 3436 C CA . ARG A 1 432 ? -20.339 28.735 47.721 1.00 45.44 432 ARG A CA 1
ATOM 3437 C C . ARG A 1 432 ? -21.668 29.497 47.841 1.00 45.44 432 ARG A C 1
ATOM 3439 O O . ARG A 1 432 ? -21.660 30.720 47.726 1.00 45.44 432 ARG A O 1
ATOM 3446 N N . ARG A 1 433 ? -22.805 28.806 47.998 1.00 40.88 433 ARG A N 1
ATOM 3447 C CA . ARG A 1 433 ? -24.150 29.411 48.077 1.00 40.88 433 ARG A CA 1
ATOM 3448 C C . ARG A 1 433 ? -2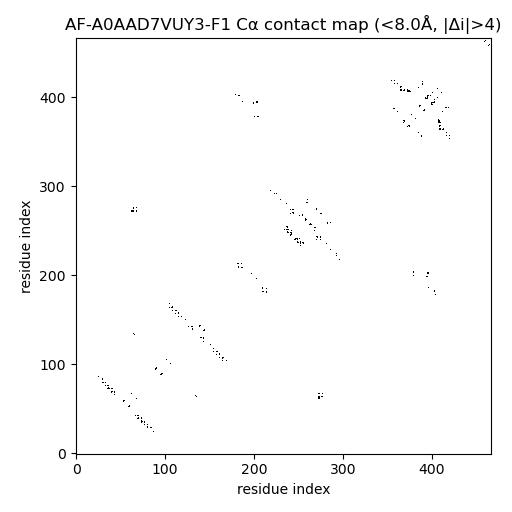4.678 29.596 49.507 1.00 40.88 433 ARG A C 1
ATOM 3450 O O . ARG A 1 433 ? -25.781 30.118 49.650 1.00 40.88 433 ARG A O 1
ATOM 3457 N N . GLU A 1 434 ? -23.922 29.239 50.546 1.00 34.47 434 GLU A N 1
ATOM 3458 C CA . GLU A 1 434 ? -24.290 29.562 51.933 1.00 34.47 434 GLU A CA 1
ATOM 3459 C C . GLU A 1 434 ? -23.950 31.030 52.282 1.00 34.47 434 GLU A C 1
ATOM 3461 O O . GLU A 1 434 ? -22.825 31.474 52.032 1.00 34.47 434 GLU A O 1
ATOM 3466 N N . PRO A 1 435 ? -24.893 31.826 52.831 1.00 43.47 435 PRO A N 1
ATOM 3467 C CA . PRO A 1 435 ? -24.684 33.250 53.056 1.00 43.47 435 PRO A CA 1
ATOM 3468 C C . PRO A 1 435 ? -24.162 33.538 54.471 1.00 43.47 435 PRO A C 1
ATOM 3470 O O . PRO A 1 435 ? -24.937 33.562 55.417 1.00 43.47 435 PRO A O 1
ATOM 3473 N N . HIS A 1 436 ? -22.880 33.892 54.606 1.00 30.11 436 HIS A N 1
ATOM 3474 C CA . HIS A 1 436 ? -22.406 34.749 55.703 1.00 30.11 436 HIS A CA 1
ATOM 3475 C C . HIS A 1 436 ? -21.240 35.667 55.265 1.00 30.11 436 HIS A C 1
ATOM 3477 O O . HIS A 1 436 ? -20.078 35.379 55.504 1.00 30.11 436 HIS A O 1
ATOM 3483 N N . MET A 1 437 ? -21.632 36.809 54.672 1.00 27.52 437 MET A N 1
ATOM 3484 C CA . MET A 1 437 ? -21.046 38.171 54.748 1.00 27.52 437 MET A CA 1
ATOM 3485 C C . MET A 1 437 ? -19.571 38.433 54.295 1.00 27.52 437 MET A C 1
ATOM 3487 O O . MET A 1 437 ? -18.847 37.510 53.955 1.00 27.52 437 MET A O 1
ATOM 3491 N N . PRO A 1 438 ? -19.145 39.707 54.109 1.00 43.03 438 PRO A N 1
ATOM 3492 C CA . PRO A 1 438 ? -19.115 40.390 52.814 1.00 43.03 438 PRO A CA 1
ATOM 3493 C C . PRO A 1 438 ? -17.696 40.727 52.300 1.00 43.03 438 PRO A C 1
ATOM 3495 O O . PRO A 1 438 ? -16.729 40.750 53.050 1.00 43.03 438 PRO A O 1
ATOM 3498 N N . HIS A 1 439 ? -17.636 41.113 51.019 1.00 35.78 439 HIS A N 1
ATOM 3499 C CA . HIS A 1 439 ? -16.491 41.687 50.295 1.00 35.78 439 HIS A CA 1
ATOM 3500 C C . HIS A 1 439 ? -15.258 40.787 50.118 1.00 35.78 439 HIS A C 1
ATOM 3502 O O . HIS A 1 439 ? -14.434 40.675 51.008 1.00 35.78 439 HIS A O 1
ATOM 3508 N N . VAL A 1 440 ? -15.071 40.263 48.900 1.00 33.94 440 VAL A N 1
ATOM 3509 C CA . VAL A 1 440 ? -14.056 40.728 47.927 1.00 33.94 440 VAL A CA 1
ATOM 3510 C C . VAL A 1 440 ? -14.471 40.165 46.561 1.00 33.94 440 VAL A C 1
ATOM 3512 O O . VAL A 1 440 ? -14.026 39.106 46.130 1.00 33.94 440 VAL A O 1
ATOM 3515 N N . ASP A 1 441 ? -15.366 40.885 45.884 1.00 35.59 441 ASP A N 1
ATOM 3516 C CA . ASP A 1 441 ? -15.626 40.702 44.457 1.00 35.59 441 ASP A CA 1
ATOM 3517 C C . ASP A 1 441 ? -14.839 41.760 43.686 1.00 35.59 441 ASP A C 1
ATOM 3519 O O . ASP A 1 441 ? -15.243 42.913 43.566 1.00 35.59 441 ASP A O 1
ATOM 3523 N N . MET A 1 442 ? -13.679 41.356 43.185 1.00 34.06 442 MET A N 1
ATOM 3524 C CA . MET A 1 442 ? -13.053 41.889 41.978 1.00 34.06 442 MET A CA 1
ATOM 3525 C C . MET A 1 442 ? -11.809 41.040 41.762 1.00 34.06 442 MET A C 1
ATOM 3527 O O . MET A 1 442 ? -10.832 41.253 42.462 1.00 34.06 442 MET A O 1
ATOM 3531 N N . LEU A 1 443 ? -11.868 40.036 40.874 1.00 33.06 443 LEU A N 1
ATOM 3532 C CA . LEU A 1 443 ? -10.756 39.566 40.013 1.00 33.06 443 LEU A CA 1
ATOM 3533 C C . LEU A 1 443 ? -11.014 38.188 39.364 1.00 33.06 443 LEU A C 1
ATOM 3535 O O . LEU A 1 443 ? -10.333 37.836 38.403 1.00 33.06 443 LEU A O 1
ATOM 3539 N N . THR A 1 444 ? -12.020 37.418 39.782 1.00 38.81 444 THR A N 1
ATOM 3540 C CA . THR A 1 444 ? -12.214 36.040 39.274 1.00 38.81 444 THR A CA 1
ATOM 3541 C C . THR A 1 444 ? -12.971 35.946 37.938 1.00 38.81 444 THR A C 1
ATOM 3543 O O . THR A 1 444 ? -12.706 35.036 37.154 1.00 38.81 444 THR A O 1
ATOM 3546 N N . SER A 1 445 ? -13.807 36.930 37.576 1.00 41.34 445 SER A N 1
ATOM 3547 C CA . SER A 1 445 ? -14.618 36.877 36.334 1.00 41.34 445 SER A CA 1
ATOM 3548 C C . SER A 1 445 ? -13.835 37.140 35.027 1.00 41.34 445 SER A C 1
ATOM 3550 O O . SER A 1 445 ? -14.329 36.864 33.927 1.00 41.34 445 SER A O 1
ATOM 3552 N N . SER A 1 446 ? -12.599 37.648 35.129 1.00 37.72 446 SER A N 1
ATOM 3553 C CA . SER A 1 446 ? -11.718 37.896 33.974 1.00 37.72 446 SER A CA 1
ATOM 3554 C C . SER A 1 446 ? -10.880 36.659 33.609 1.00 37.72 446 SER A C 1
ATOM 3556 O O . SER A 1 446 ? -10.689 36.355 32.430 1.00 37.72 446 SER A O 1
ATOM 3558 N N . ALA A 1 447 ? -10.461 35.877 34.611 1.00 39.78 447 ALA A N 1
ATOM 3559 C CA . ALA A 1 447 ? -9.675 34.657 34.414 1.00 39.78 447 ALA A CA 1
ATOM 3560 C C . ALA A 1 447 ? -10.519 33.454 33.944 1.00 39.78 447 ALA A C 1
ATOM 3562 O O . ALA A 1 447 ? -10.006 32.569 33.260 1.00 39.78 447 ALA A O 1
ATOM 3563 N N . GLU A 1 448 ? -11.818 33.416 34.253 1.00 41.22 448 GLU A N 1
ATOM 3564 C CA . GLU A 1 448 ? -12.716 32.348 33.781 1.00 41.22 448 GLU A CA 1
ATOM 3565 C C . GLU A 1 448 ? -13.152 32.537 32.321 1.00 41.22 448 GLU A C 1
ATOM 3567 O O . GLU A 1 448 ? -13.278 31.564 31.576 1.00 41.22 448 GLU A O 1
ATOM 3572 N N . ARG A 1 449 ? -13.271 33.786 31.847 1.00 38.56 449 ARG A N 1
ATOM 3573 C CA . ARG A 1 449 ? -13.579 34.067 30.434 1.00 38.56 449 ARG A CA 1
ATOM 3574 C C . ARG A 1 449 ? -12.413 33.804 29.483 1.00 38.56 449 ARG A C 1
ATOM 3576 O O . ARG A 1 449 ? -12.653 33.571 28.298 1.00 38.56 449 ARG A O 1
ATOM 3583 N N . SER A 1 450 ? -11.171 33.806 29.973 1.00 35.91 450 SER A N 1
ATOM 3584 C CA . SER A 1 450 ? -10.016 33.406 29.165 1.00 35.91 450 SER A CA 1
ATOM 3585 C C . SER A 1 450 ? -9.928 31.883 29.029 1.00 35.91 450 SER A C 1
ATOM 3587 O O . SER A 1 450 ? -9.725 31.406 27.917 1.00 35.91 450 SER A O 1
ATOM 3589 N N . LYS A 1 451 ? -10.208 31.114 30.093 1.00 40.38 451 LYS A N 1
ATOM 3590 C CA . LYS A 1 451 ? -10.148 29.639 30.079 1.00 40.38 451 LYS A CA 1
ATOM 3591 C C . LYS A 1 451 ? -11.184 28.981 29.164 1.00 40.38 451 LYS A C 1
ATOM 3593 O O . LYS A 1 451 ? -10.845 28.001 28.509 1.00 40.38 451 LYS A O 1
ATOM 3598 N N . ILE A 1 452 ? -12.390 29.538 29.034 1.00 42.66 452 ILE A N 1
ATOM 3599 C CA . ILE A 1 452 ? -13.405 29.009 28.099 1.00 42.66 452 ILE A CA 1
ATOM 3600 C C . ILE A 1 452 ? -12.959 29.187 26.635 1.00 42.66 452 ILE A C 1
ATOM 3602 O O . ILE A 1 452 ? -13.147 28.289 25.820 1.00 42.66 452 ILE A O 1
ATOM 3606 N N . ARG A 1 453 ? -12.259 30.283 26.300 1.00 38.78 453 ARG A N 1
ATOM 3607 C CA . ARG A 1 453 ? -11.687 30.471 24.952 1.00 38.78 453 ARG A CA 1
ATOM 3608 C C . ARG A 1 453 ? -10.460 29.595 24.700 1.00 38.78 453 ARG A C 1
ATOM 3610 O O . ARG A 1 453 ? -10.231 29.192 23.563 1.00 38.78 453 ARG A O 1
ATOM 3617 N N . THR A 1 454 ? -9.687 29.274 25.738 1.00 41.31 454 THR A N 1
ATOM 3618 C CA . THR A 1 454 ? -8.566 28.332 25.621 1.00 41.31 454 THR A CA 1
ATOM 3619 C C . THR A 1 454 ? -9.052 26.890 25.467 1.00 41.31 454 THR A C 1
ATOM 3621 O O . THR A 1 454 ? -8.404 26.118 24.774 1.00 41.31 454 THR A O 1
ATOM 3624 N N . ILE A 1 455 ? -10.203 26.525 26.044 1.00 42.25 455 ILE A N 1
ATOM 3625 C CA . ILE A 1 455 ? -10.809 25.192 25.883 1.00 42.25 455 ILE A CA 1
ATOM 3626 C C . ILE A 1 455 ? -11.340 24.993 24.458 1.00 42.25 455 ILE A C 1
ATOM 3628 O O . ILE A 1 455 ? -11.059 23.952 23.873 1.00 42.25 455 ILE A O 1
ATOM 3632 N N . ASP A 1 456 ? -11.966 26.003 23.845 1.00 38.62 456 ASP A N 1
ATOM 3633 C CA . ASP A 1 456 ? -12.325 25.946 22.417 1.00 38.62 456 ASP A CA 1
ATOM 3634 C C . ASP A 1 456 ? -11.083 25.880 21.508 1.00 38.62 456 ASP A C 1
ATOM 3636 O O . ASP A 1 456 ? -11.058 25.136 20.525 1.00 38.62 456 ASP A O 1
ATOM 3640 N N . ALA A 1 457 ? -10.010 26.601 21.854 1.00 42.81 457 ALA A N 1
ATOM 3641 C CA . ALA A 1 457 ? -8.751 26.563 21.106 1.00 42.81 457 ALA A CA 1
ATOM 3642 C C . ALA A 1 457 ? -7.998 25.225 21.260 1.00 42.81 457 ALA A C 1
ATOM 3644 O O . ALA A 1 457 ? -7.357 24.768 20.314 1.00 42.81 457 ALA A O 1
ATOM 3645 N N . ILE A 1 458 ? -8.094 24.571 22.423 1.00 43.06 458 ILE A N 1
ATOM 3646 C CA . ILE A 1 458 ? -7.470 23.268 22.696 1.00 43.06 458 ILE A CA 1
ATOM 3647 C C . ILE A 1 458 ? -8.319 22.119 22.132 1.00 43.06 458 ILE A C 1
ATOM 3649 O O . ILE A 1 458 ? -7.742 21.176 21.599 1.00 43.06 458 ILE A O 1
ATOM 3653 N N . MET A 1 459 ? -9.655 22.213 22.140 1.00 40.91 459 MET A N 1
ATOM 3654 C CA . MET A 1 459 ? -10.537 21.272 21.426 1.00 40.91 459 MET A CA 1
ATOM 3655 C C . MET A 1 459 ? -10.359 21.353 19.903 1.00 40.91 459 MET A C 1
ATOM 3657 O O . MET A 1 459 ? -10.418 20.330 19.223 1.00 40.91 459 MET A O 1
ATOM 3661 N N . GLN A 1 460 ? -10.056 22.535 19.355 1.00 41.19 460 GLN A N 1
ATOM 3662 C CA . GLN A 1 460 ? -9.647 22.663 17.951 1.00 41.19 460 GLN A CA 1
ATOM 3663 C C . GLN A 1 460 ? -8.229 22.129 17.681 1.00 41.19 460 GLN A C 1
ATOM 3665 O O . GLN A 1 460 ? -7.963 21.660 16.574 1.00 41.19 460 GLN A O 1
ATOM 3670 N N . ALA A 1 461 ? -7.323 22.159 18.664 1.00 37.81 461 ALA A N 1
ATOM 3671 C CA . ALA A 1 461 ? -5.947 21.674 18.517 1.00 37.81 461 ALA A CA 1
ATOM 3672 C C . ALA A 1 461 ? -5.783 20.156 18.753 1.00 37.81 461 ALA A C 1
ATOM 3674 O O . ALA A 1 461 ? -4.837 19.568 18.231 1.00 37.81 461 ALA A O 1
ATOM 3675 N N . SER A 1 462 ? -6.693 19.503 19.488 1.00 40.28 462 SER A N 1
ATOM 3676 C CA . SER A 1 462 ? -6.614 18.078 19.868 1.00 40.28 462 SER A CA 1
ATOM 3677 C C . SER A 1 462 ? -7.347 17.104 18.931 1.00 40.28 462 SER A C 1
ATOM 3679 O O . SER A 1 462 ? -7.610 15.960 19.297 1.00 40.28 462 SER A O 1
ATOM 3681 N N . GLY A 1 463 ? -7.614 17.504 17.684 1.00 38.06 463 GLY A N 1
ATOM 3682 C CA . GLY A 1 463 ? -7.862 16.544 16.601 1.00 38.06 463 GLY A CA 1
ATOM 3683 C C . GLY A 1 463 ? -9.208 15.810 16.633 1.00 38.06 463 GLY A C 1
ATOM 3684 O O . GLY A 1 463 ? -9.318 14.743 16.038 1.00 38.06 463 GLY A O 1
ATOM 3685 N N . GLN A 1 464 ? -10.246 16.385 17.243 1.00 37.50 464 GLN A N 1
ATOM 3686 C CA . GLN A 1 464 ? -11.643 15.958 17.055 1.00 37.50 464 GLN A CA 1
ATOM 3687 C C . GLN A 1 464 ? -12.384 16.891 16.080 1.00 37.50 464 GLN A C 1
ATOM 3689 O O . GLN A 1 464 ? -13.521 17.292 16.289 1.00 37.50 464 GLN A O 1
ATOM 3694 N N . GLN A 1 465 ? -11.736 17.214 14.959 1.00 33.09 465 GLN A N 1
ATOM 3695 C CA . GLN A 1 465 ? -12.442 17.513 13.714 1.00 33.09 465 GLN A CA 1
ATOM 3696 C C . GLN A 1 465 ? -12.331 16.287 12.813 1.00 33.09 465 GLN A C 1
ATOM 3698 O O . GLN A 1 465 ? -11.392 16.175 12.025 1.00 33.09 465 GLN A O 1
ATOM 3703 N N . LYS A 1 466 ? -13.282 15.363 12.967 1.00 29.22 466 LYS A N 1
ATOM 3704 C CA . LYS A 1 466 ? -13.786 14.474 11.911 1.00 29.22 466 LYS A CA 1
ATOM 3705 C C . LYS A 1 466 ? -14.970 13.671 12.448 1.00 29.22 466 LYS A C 1
ATOM 3707 O O . LYS A 1 466 ? -14.805 12.555 12.927 1.00 29.22 466 LYS A O 1
ATOM 3712 N N . LEU A 1 467 ? -16.147 14.268 12.326 1.00 28.67 467 LEU A N 1
ATOM 3713 C CA . LEU A 1 467 ? -17.351 13.620 11.815 1.00 28.67 467 LEU A CA 1
ATOM 3714 C C . LEU A 1 467 ? -18.078 14.652 10.956 1.00 28.67 467 LEU A C 1
ATOM 3716 O O . LEU A 1 467 ? -18.207 15.803 11.433 1.00 28.67 467 LEU A O 1
#

InterPro domains:
  IPR003280 Two pore domain potassium channel [PTHR11003] (138-307)
  IPR013099 Potassium channel domain [PF07885] (230-289)

Sequence (467 aa):
MTSIHKTNFMHRIQSASRVKLQRGRAVNFIAGFYIASILLLAAIGQEHRLYSSLVRDGLDVQYSQGYWSAVITAVLYFLCGLVLTWNLVGHLRGLYPASFILTLPQRSLMLQILCIMIWLAGGGGLFVGLDDYSYGDAPTNTLSRALVMPYALIGISILGFVIADVHSLIVVSSREQRALHHIEHLRVGKLRRMQLERTDEESFNLMREIHKSAKKRDVWSFLVWSTIMFLTFFLFSALVFSKIEGWSYFIGFYFCATSLLTIGYGQYVPSLPGSKAMSNTVIAAFGYMWHKLGDVLLKHIPSNLTPEPSQQVTTDLESQKPDEELSQTGKNEMQDSNANDNSGSSSDNHEIAKEGFLVNAMQGAVSDLHVNPKKKYSYTEWHILGETVGMQFNWLGTDSPIRFPIDEPAFFLRLYWNSLKDHLTSKHSQTRREPHMPHVDMLTSSAERSKIRTIDAIMQASGQQKL

Solvent-accessible surface area (backbone atoms only — not comparable to full-atom values): 27147 Å² total; per-residue (Å²): 117,72,66,65,54,52,54,55,49,51,51,51,50,56,50,51,50,52,53,51,50,52,52,50,54,53,50,52,52,40,48,49,31,44,51,53,19,51,52,46,48,51,52,53,50,50,53,48,50,54,49,55,52,45,47,70,74,69,48,95,78,78,73,52,41,64,56,47,47,48,52,55,49,27,52,50,32,40,52,51,26,48,53,51,48,52,53,48,51,43,41,76,70,65,78,48,81,94,74,91,75,82,49,72,69,56,53,50,48,52,52,47,54,51,51,52,51,52,51,51,52,50,48,53,55,54,50,54,74,73,41,96,71,61,96,88,69,78,73,81,52,73,65,54,46,59,51,46,53,64,51,48,54,52,50,53,51,52,50,50,53,48,52,52,50,54,48,51,53,53,56,57,66,59,45,64,63,50,56,54,54,49,46,50,53,51,48,55,56,50,50,76,73,53,90,67,96,68,56,71,62,60,38,42,52,49,49,54,48,47,52,56,50,42,56,54,46,53,52,49,52,48,52,51,53,51,50,50,52,48,51,52,53,51,55,48,47,13,49,50,44,11,66,74,73,70,40,56,54,67,56,20,39,50,41,52,53,34,54,70,69,67,65,56,85,68,85,70,68,70,81,51,37,55,52,46,46,48,50,55,52,53,48,52,55,45,53,54,50,53,52,55,50,47,57,55,49,64,74,61,54,64,69,84,77,51,80,69,83,72,93,66,65,75,68,63,61,71,74,61,65,76,68,89,59,70,74,51,58,69,57,60,61,75,76,68,78,86,84,82,92,70,96,76,63,66,63,61,55,52,51,53,52,50,53,54,49,49,52,52,52,36,52,51,24,51,50,42,35,71,76,40,56,76,49,77,75,53,68,67,54,50,49,58,62,29,54,78,76,70,56,85,78,54,51,81,45,96,83,16,78,78,73,49,99,66,47,48,33,62,50,51,36,54,50,44,52,50,54,51,50,51,52,55,51,51,51,58,57,55,70,69,69,66,90,79,85,82,87,89,90,82,72,67,78,65,61,53,62,50,51,58,55,48,48,56,55,45,53,68,68,68,70,75,84,81,131

Organism: NCBI:txid54092

Mean predicted aligned error: 16.2 Å

Nearest PDB structures (foldseek):
  3t4d-assembly2_B  TM=6.509E-01  e=7.632E-02  Bacillus cereus ATCC 14579
  6v01-assembly1_J  TM=2.745E-01  e=1.738E-01  Homo sapiens

Foldseek 3Di:
DVVVVVVVVVVVVVVVVVVVVLLVVLVVVLVVLLVVLVVLVVVLVVVVVVVVVVVVVVDPDADALVSLVSVVVSVVSVVVSVVSVVVVVCVVVVVDDPDPDQDPLNVVLVVLVVVLVCLVVVLVVVVVVVDVDDPPDDDDDPVNVVVVVVSVVVNVVSVVVSVVSVVVVCVVVPPQVVLLVLLVVLLVVVVVVDPDDDDQQVLQVVSVVSNVVSLVCVLVVLVVVLVVVCVCLLLVQLVVLCVPQVNDSVVSSVVSVCVLVVVCPVPDDRPHSNNVSVSVVSNVVSVVSVVVNVVSVVVPPPCPVVPDPDPPCVVVVVVDDPDPPVVVVVVVVVPPDDDDDDPPPPPVVVLVVLLVLLVVLLVVLVVCCVRPQQDDDRPVRVVVLCVSLPDDAPCSDPPHPSSDSDRVSVVSNVSSVVSSVVSVVVVVVVVVPDDDDDDDPDDDVVVVVVVVVVVVVVVVVVPPPDD

Radius of gyration: 34.1 Å; Cα contacts (8 Å, |Δi|>4): 217; chains: 1; bounding box: 78×72×109 Å

Secondary structure (DSSP, 8-state):
-HHHHHHHHHHHHHHHHHHHHHHHHHHHHHHHHHHHHHHHHHHHHHHHHHHHHHHHTT------HHHHHHHHHHHHHHHHHHHHHHHHHHHHTTSS-------HHHHHHHHHHHHHHHHHHHHHHHHHTTS---TTPPP-SHHHHHHHHHHHHHHHHHHHHHHHHHHHHHHHHHHHHHHHHHHHHHHHHHHHH------HHHHHHHHHHHHHHHHHHHHHHHHHHHHHHHHHHHHHHHHHHHHHS---HHHHHHHHHHHHTT---SSS---SHHHHHHHHHHHHHHHHHHHHHHHHHHHHS-GGGS--S-S-SHHHHGGGPPPTTHHHHHHHTTTS--S---TTSHHHHHHHHHHHHHHHHHHHHHHHHHH-TT----HHHHHHHHHTTT----TTSTT-GGGS---HHHHHHHHHHHHHHHHHHHHHHHHTTS-------SSHHHHHHHHHHHHHHHHHHTT----

pLDDT: mean 71.86, std 18.73, range [27.52, 93.62]